Protein AF-0000000077594584 (afdb_homodimer)

Structure (mmCIF, N/CA/C/O backbone):
data_AF-0000000077594584-model_v1
#
loop_
_entity.id
_entity.type
_entity.pdbx_description
1 polymer 'Poxc laccase transcription factor'
#
loop_
_atom_site.group_PDB
_atom_site.id
_atom_site.type_symbol
_atom_site.label_atom_id
_atom_site.label_alt_id
_atom_site.label_comp_id
_atom_site.label_asym_id
_atom_site.label_entity_id
_atom_site.label_seq_id
_atom_site.pdbx_PDB_ins_code
_atom_site.Cartn_x
_atom_site.Cartn_y
_atom_site.Cartn_z
_atom_site.occupancy
_atom_site.B_iso_or_equiv
_atom_site.auth_seq_id
_atom_site.auth_comp_id
_atom_site.auth_asym_id
_atom_site.auth_atom_id
_atom_site.pdbx_PDB_model_num
ATOM 1 N N . MET A 1 1 ? -0.326 0.511 -22.422 1 37.81 1 MET A N 1
ATOM 2 C CA . MET A 1 1 ? -0.844 -0.382 -21.391 1 37.81 1 MET A CA 1
ATOM 3 C C . MET A 1 1 ? -1.506 0.411 -20.266 1 37.81 1 MET A C 1
ATOM 5 O O . MET A 1 1 ? -0.935 1.384 -19.766 1 37.81 1 MET A O 1
ATOM 9 N N . ALA A 1 2 ? -2.748 0.332 -20.125 1 48.28 2 ALA A N 1
ATOM 10 C CA . ALA A 1 2 ? -3.43 1.354 -19.344 1 48.28 2 ALA A CA 1
ATOM 11 C C . ALA A 1 2 ? -3.092 1.223 -17.859 1 48.28 2 ALA A C 1
ATOM 13 O O . ALA A 1 2 ? -3.227 0.144 -17.281 1 48.28 2 ALA A O 1
ATOM 14 N N . GLN A 1 3 ? -2.164 1.993 -17.359 1 64.56 3 GLN A N 1
ATOM 15 C CA . GLN A 1 3 ? -1.81 2.098 -15.945 1 64.56 3 GLN A CA 1
ATOM 16 C C . GLN A 1 3 ? -3.029 2.438 -15.094 1 64.56 3 GLN A C 1
ATOM 18 O O . GLN A 1 3 ? -3.775 3.367 -15.414 1 64.56 3 GLN A O 1
ATOM 23 N N . ILE A 1 4 ? -3.473 1.478 -14.242 1 78.88 4 ILE A N 1
ATOM 24 C CA . ILE A 1 4 ? -4.641 1.662 -13.391 1 78.88 4 ILE A CA 1
ATOM 25 C C . ILE A 1 4 ? -4.41 2.838 -12.445 1 78.88 4 ILE A C 1
ATOM 27 O O . ILE A 1 4 ? -5.363 3.477 -11.992 1 78.88 4 ILE A O 1
ATOM 31 N N . GLU A 1 5 ? -3.117 3.08 -12.273 1 84.31 5 GLU A N 1
ATOM 32 C CA . GLU A 1 5 ? -2.805 4.145 -11.328 1 84.31 5 GLU A CA 1
ATOM 33 C C . GLU A 1 5 ? -1.991 5.254 -11.992 1 84.31 5 GLU A C 1
ATOM 35 O O . GLU A 1 5 ? -1.078 4.977 -12.773 1 84.31 5 GLU A O 1
ATOM 40 N N . SER A 1 6 ? -2.461 6.453 -11.82 1 85.69 6 SER A N 1
ATOM 41 C CA . SER A 1 6 ? -1.688 7.633 -12.188 1 85.69 6 SER A CA 1
ATOM 42 C C . SER A 1 6 ? -1.492 8.562 -11 1 85.69 6 SER A C 1
ATOM 44 O O . SER A 1 6 ? -2.34 8.625 -10.102 1 85.69 6 SER A O 1
ATOM 46 N N . PHE A 1 7 ? -0.272 9.109 -10.992 1 87 7 PHE A N 1
ATOM 47 C CA . PHE A 1 7 ? -0.074 10.094 -9.938 1 87 7 PHE A CA 1
ATOM 48 C C . PHE A 1 7 ? 0.76 11.266 -10.438 1 87 7 PHE A C 1
ATOM 50 O O . PHE A 1 7 ? 1.593 11.102 -11.336 1 87 7 PHE A O 1
ATOM 57 N N . GLY A 1 8 ? 0.381 12.422 -10 1 90.56 8 GLY A N 1
ATOM 58 C CA . GLY A 1 8 ? 1.164 13.641 -10.109 1 90.56 8 GLY A CA 1
ATOM 59 C C . GLY A 1 8 ? 1.654 14.164 -8.773 1 90.56 8 GLY A C 1
ATOM 60 O O . GLY A 1 8 ? 1.629 13.438 -7.773 1 90.56 8 GLY A O 1
ATOM 61 N N . PRO A 1 9 ? 2.143 15.367 -8.758 1 92.31 9 PRO A N 1
ATOM 62 C CA . PRO A 1 9 ? 2.672 15.914 -7.504 1 92.31 9 PRO A CA 1
ATOM 63 C C . PRO A 1 9 ? 1.62 15.977 -6.398 1 92.31 9 PRO A C 1
ATOM 65 O O . PRO A 1 9 ? 1.936 15.75 -5.227 1 92.31 9 PRO A O 1
ATOM 68 N N . ARG A 1 10 ? 0.314 16.172 -6.844 1 94.75 10 ARG A N 1
ATOM 69 C CA . ARG A 1 10 ? -0.667 16.438 -5.797 1 94.75 10 ARG A CA 1
ATOM 70 C C . ARG A 1 10 ? -1.941 15.641 -6.023 1 94.75 10 ARG A C 1
ATOM 72 O O . ARG A 1 10 ? -2.971 15.906 -5.402 1 94.75 10 ARG A O 1
ATOM 79 N N . VAL A 1 11 ? -1.873 14.734 -6.977 1 95.94 11 VAL A N 1
ATOM 80 C CA . VAL A 1 11 ? -3.072 13.961 -7.277 1 95.94 11 VAL A CA 1
ATOM 81 C C . VAL A 1 11 ? -2.701 12.5 -7.5 1 95.94 11 VAL A C 1
ATOM 83 O O . VAL A 1 11 ? -1.682 12.195 -8.125 1 95.94 11 VAL A O 1
ATOM 86 N N . THR A 1 12 ? -3.463 11.617 -6.961 1 96.19 12 THR A N 1
ATOM 87 C CA . THR A 1 12 ? -3.393 10.188 -7.238 1 96.19 12 THR A CA 1
ATOM 88 C C . THR A 1 12 ? -4.758 9.656 -7.668 1 96.19 12 THR A C 1
ATOM 90 O O . THR A 1 12 ? -5.781 10.008 -7.078 1 96.19 12 THR A O 1
ATOM 93 N N . SER A 1 13 ? -4.75 8.875 -8.711 1 96.25 13 SER A N 1
ATOM 94 C CA . SER A 1 13 ? -5.996 8.312 -9.211 1 96.25 13 SER A CA 1
ATOM 95 C C . SER A 1 13 ? -5.84 6.828 -9.539 1 96.25 13 SER A C 1
ATOM 97 O O . SER A 1 13 ? -4.941 6.449 -10.297 1 96.25 13 SER A O 1
ATOM 99 N N . VAL A 1 14 ? -6.645 6.035 -8.898 1 95.5 14 VAL A N 1
ATOM 100 C CA . VAL A 1 14 ? -6.82 4.633 -9.266 1 95.5 14 VAL A CA 1
ATOM 101 C C . VAL A 1 14 ? -8.102 4.469 -10.078 1 95.5 14 VAL A C 1
ATOM 103 O O . VAL A 1 14 ? -9.203 4.676 -9.562 1 95.5 14 VAL A O 1
ATOM 106 N N . SER A 1 15 ? -7.941 4.203 -11.305 1 93.75 15 SER A N 1
ATOM 107 C CA . SER A 1 15 ? -9.086 4.082 -12.203 1 93.75 15 SER A CA 1
ATOM 108 C C . SER A 1 15 ? -8.992 2.82 -13.055 1 93.75 15 SER A C 1
ATOM 110 O O . SER A 1 15 ? -7.965 2.568 -13.688 1 93.75 15 SER A O 1
ATOM 112 N N . PHE A 1 16 ? -10.039 2.1 -13.086 1 95 16 PHE A N 1
ATOM 113 C CA . PHE A 1 16 ? -10.18 0.851 -13.82 1 95 16 PHE A CA 1
ATOM 114 C C . PHE A 1 16 ? -11.648 0.576 -14.141 1 95 16 PHE A C 1
ATOM 116 O O . PHE A 1 16 ? -12.539 1.032 -13.422 1 95 16 PHE A O 1
ATOM 123 N N . PRO A 1 17 ? -11.906 -0.037 -15.305 1 94.25 17 PRO A N 1
ATOM 124 C CA . PRO A 1 17 ? -13.305 -0.42 -15.547 1 94.25 17 PRO A CA 1
ATOM 125 C C . PRO A 1 17 ? -13.773 -1.536 -14.617 1 94.25 17 PRO A C 1
ATOM 127 O O . PRO A 1 17 ? -13.945 -2.678 -15.047 1 94.25 17 PRO A O 1
ATOM 130 N N . TRP A 1 18 ? -14.047 -1.169 -13.438 1 94.81 18 TRP A N 1
ATOM 131 C CA . TRP A 1 18 ? -14.445 -2.119 -12.406 1 94.81 18 TRP A CA 1
ATOM 132 C C . TRP A 1 18 ? -15.812 -2.725 -12.719 1 94.81 18 TRP A C 1
ATOM 134 O O . TRP A 1 18 ? -16.719 -2.021 -13.164 1 94.81 18 TRP A O 1
ATOM 144 N N . PRO A 1 19 ? -15.969 -4.02 -12.422 1 93.75 19 PRO A N 1
ATOM 145 C CA . PRO A 1 19 ? -17.344 -4.5 -12.352 1 93.75 19 PRO A CA 1
ATOM 146 C C . PRO A 1 19 ? -18.188 -3.725 -11.344 1 93.75 19 PRO A C 1
ATOM 148 O O . PRO A 1 19 ? -17.719 -3.393 -10.258 1 93.75 19 PRO A O 1
ATOM 151 N N . PRO A 1 20 ? -19.375 -3.453 -11.641 1 93.38 20 PRO A N 1
ATOM 152 C CA . PRO A 1 20 ? -20.188 -2.594 -10.781 1 93.38 20 PRO A CA 1
ATOM 153 C C . PRO A 1 20 ? -20.406 -3.193 -9.398 1 93.38 20 PRO A C 1
ATOM 155 O O . PRO A 1 20 ? -20.641 -2.461 -8.43 1 93.38 20 PRO A O 1
ATOM 158 N N . GLU A 1 21 ? -20.312 -4.492 -9.266 1 93.94 21 GLU A N 1
ATOM 159 C CA . GLU A 1 21 ? -20.625 -5.184 -8.023 1 93.94 21 GLU A CA 1
ATOM 160 C C . GLU A 1 21 ? -19.453 -5.102 -7.043 1 93.94 21 GLU A C 1
ATOM 162 O O . GLU A 1 21 ? -19.609 -5.406 -5.859 1 93.94 21 GLU A O 1
ATOM 167 N N . VAL A 1 22 ? -18.328 -4.695 -7.535 1 95.5 22 VAL A N 1
ATOM 168 C CA . VAL A 1 22 ? -17.141 -4.684 -6.699 1 95.5 22 VAL A CA 1
ATOM 169 C C . VAL A 1 22 ? -17.219 -3.541 -5.691 1 95.5 22 VAL A C 1
ATOM 171 O O . VAL A 1 22 ? -17.547 -2.408 -6.051 1 95.5 22 VAL A O 1
ATOM 174 N N . SER A 1 23 ? -17 -3.799 -4.41 1 96.19 23 SER A N 1
ATOM 175 C CA . SER A 1 23 ? -17.047 -2.807 -3.338 1 96.19 23 SER A CA 1
ATOM 176 C C . SER A 1 23 ? -15.758 -2.008 -3.262 1 96.19 23 SER A C 1
ATOM 178 O O . SER A 1 23 ? -14.773 -2.346 -3.92 1 96.19 23 SER A O 1
ATOM 180 N N . GLY A 1 24 ? -15.758 -0.942 -2.443 1 97 24 GLY A N 1
ATOM 181 C CA . GLY A 1 24 ? -14.562 -0.148 -2.227 1 97 24 GLY A CA 1
ATOM 182 C C . GLY A 1 24 ? -13.406 -0.955 -1.669 1 97 24 GLY A C 1
ATOM 183 O O . GLY A 1 24 ? -12.273 -0.84 -2.146 1 97 24 GLY A O 1
ATOM 184 N N . LEU A 1 25 ? -13.711 -1.743 -0.684 1 97.81 25 LEU A N 1
ATOM 185 C CA . LEU A 1 25 ? -12.68 -2.592 -0.093 1 97.81 25 LEU A CA 1
ATOM 186 C C . LEU A 1 25 ? -12.102 -3.551 -1.13 1 97.81 25 LEU A C 1
ATOM 188 O O . LEU A 1 25 ? -10.891 -3.754 -1.185 1 97.81 25 LEU A O 1
ATOM 192 N N . GLU A 1 26 ? -12.969 -4.109 -1.91 1 97.88 26 GLU A N 1
ATOM 193 C CA . GLU A 1 26 ? -12.508 -5.035 -2.945 1 97.88 26 GLU A CA 1
ATOM 194 C C . GLU A 1 26 ? -11.625 -4.324 -3.967 1 97.88 26 GLU A C 1
ATOM 196 O O . GLU A 1 26 ? -10.656 -4.898 -4.457 1 97.88 26 GLU A O 1
ATOM 201 N N . ARG A 1 27 ? -11.906 -3.115 -4.316 1 97.81 27 ARG A N 1
ATOM 202 C CA . ARG A 1 27 ? -11.047 -2.359 -5.227 1 97.81 27 ARG A CA 1
ATOM 203 C C . ARG A 1 27 ? -9.672 -2.131 -4.617 1 97.81 27 ARG A C 1
ATOM 205 O O . ARG A 1 27 ? -8.664 -2.131 -5.328 1 97.81 27 ARG A O 1
ATOM 212 N N . ILE A 1 28 ? -9.594 -1.874 -3.316 1 98.31 28 ILE A N 1
ATOM 213 C CA . ILE A 1 28 ? -8.312 -1.734 -2.635 1 98.31 28 ILE A CA 1
ATOM 214 C C . ILE A 1 28 ? -7.48 -3.004 -2.824 1 98.31 28 ILE A C 1
ATOM 216 O O . ILE A 1 28 ? -6.309 -2.938 -3.203 1 98.31 28 ILE A O 1
ATOM 220 N N . VAL A 1 29 ? -8.102 -4.133 -2.602 1 98.38 29 VAL A N 1
ATOM 221 C CA . VAL A 1 29 ? -7.426 -5.422 -2.688 1 98.38 29 VAL A CA 1
ATOM 222 C C . VAL A 1 29 ? -7.016 -5.695 -4.133 1 98.38 29 VAL A C 1
ATOM 224 O O . VAL A 1 29 ? -5.887 -6.117 -4.398 1 98.38 29 VAL A O 1
ATOM 227 N N . LEU A 1 30 ? -7.898 -5.387 -5.047 1 98 30 LEU A N 1
ATOM 228 C CA . LEU A 1 30 ? -7.66 -5.652 -6.461 1 98 30 LEU A CA 1
ATOM 229 C C . LEU A 1 30 ? -6.574 -4.73 -7.008 1 98 30 LEU A C 1
ATOM 231 O O . LEU A 1 30 ? -5.945 -5.039 -8.023 1 98 30 LEU A O 1
ATOM 235 N N . SER A 1 31 ? -6.309 -3.633 -6.336 1 97.25 31 SER A N 1
ATOM 236 C CA . SER A 1 31 ? -5.336 -2.664 -6.828 1 97.25 31 SER A CA 1
ATOM 237 C C . SER A 1 31 ? -4.023 -2.758 -6.059 1 97.25 31 SER A C 1
ATOM 239 O O . SER A 1 31 ? -3.129 -1.927 -6.238 1 97.25 31 SER A O 1
ATOM 241 N N . ALA A 1 32 ? -3.891 -3.73 -5.223 1 97.06 32 ALA A N 1
ATOM 242 C CA . ALA A 1 32 ? -2.648 -3.939 -4.48 1 97.06 32 ALA A CA 1
ATOM 243 C C . ALA A 1 32 ? -1.474 -4.16 -5.426 1 97.06 32 ALA A C 1
ATOM 245 O O . ALA A 1 32 ? -1.605 -4.859 -6.438 1 97.06 32 ALA A O 1
ATOM 246 N N . GLN A 1 33 ? -0.33 -3.619 -5.094 1 95.06 33 GLN A N 1
ATOM 247 C CA . GLN A 1 33 ? 0.81 -3.605 -6.004 1 95.06 33 GLN A CA 1
ATOM 248 C C . GLN A 1 33 ? 2.025 -4.281 -5.379 1 95.06 33 GLN A C 1
ATOM 250 O O . GLN A 1 33 ? 3.131 -3.738 -5.41 1 95.06 33 GLN A O 1
ATOM 255 N N . GLY A 1 34 ? 1.814 -5.398 -4.82 1 95.25 34 GLY A N 1
ATOM 256 C CA . GLY A 1 34 ? 2.875 -6.121 -4.137 1 95.25 34 GLY A CA 1
ATOM 257 C C . GLY A 1 34 ? 2.758 -6.066 -2.627 1 95.25 34 GLY A C 1
ATOM 258 O O . GLY A 1 34 ? 3.652 -6.523 -1.912 1 95.25 34 GLY A O 1
ATOM 259 N N . ASP A 1 35 ? 1.652 -5.48 -2.203 1 96 35 ASP A N 1
ATOM 260 C CA . ASP A 1 35 ? 1.473 -5.297 -0.768 1 96 35 ASP A CA 1
ATOM 261 C C . ASP A 1 35 ? 0.176 -5.945 -0.288 1 96 35 ASP A C 1
ATOM 263 O O . ASP A 1 35 ? -0.403 -5.52 0.714 1 96 35 ASP A O 1
ATOM 267 N N . LEU A 1 36 ? -0.285 -6.934 -0.99 1 98.19 36 LEU A N 1
ATOM 268 C CA . LEU A 1 36 ? -1.537 -7.598 -0.647 1 98.19 36 LEU A CA 1
ATOM 269 C C . LEU A 1 36 ? -1.465 -8.203 0.75 1 98.19 36 LEU A C 1
ATOM 271 O O . LEU A 1 36 ? -2.424 -8.117 1.521 1 98.19 36 LEU A O 1
ATOM 275 N N . GLN A 1 37 ? -0.363 -8.844 1.068 1 97.94 37 GLN A N 1
ATOM 276 C CA . GLN A 1 37 ? -0.241 -9.461 2.387 1 97.94 37 GLN A CA 1
ATOM 277 C C . GLN A 1 37 ? -0.418 -8.422 3.494 1 97.94 37 GLN A C 1
ATOM 279 O O . GLN A 1 37 ? -1.082 -8.688 4.496 1 97.94 37 GLN A O 1
ATOM 284 N N . ARG A 1 38 ? 0.184 -7.312 3.299 1 97 38 ARG A N 1
ATOM 285 C CA . ARG A 1 38 ? 0.051 -6.25 4.289 1 97 38 ARG A CA 1
ATOM 286 C C . ARG A 1 38 ? -1.402 -5.809 4.426 1 97 38 ARG A C 1
ATOM 288 O O . ARG A 1 38 ? -1.907 -5.652 5.539 1 97 38 ARG A O 1
ATOM 295 N N . ILE A 1 39 ? -2.057 -5.582 3.322 1 98.19 39 ILE A N 1
ATOM 296 C CA . ILE A 1 39 ? -3.445 -5.137 3.287 1 98.19 39 ILE A CA 1
ATOM 297 C C . ILE A 1 39 ? -4.336 -6.16 3.986 1 98.19 39 ILE A C 1
ATOM 299 O O . ILE A 1 39 ? -5.148 -5.805 4.844 1 98.19 39 ILE A O 1
ATOM 303 N N . LEU A 1 40 ? -4.137 -7.414 3.668 1 98.44 40 LEU A N 1
ATOM 304 C CA . LEU A 1 40 ? -4.961 -8.469 4.246 1 98.44 40 LEU A CA 1
ATOM 305 C C . LEU A 1 40 ? -4.664 -8.641 5.73 1 98.44 40 LEU A C 1
ATOM 307 O O . LEU A 1 40 ? -5.57 -8.898 6.527 1 98.44 40 LEU A O 1
ATOM 311 N N . SER A 1 41 ? -3.42 -8.57 6.07 1 98.19 41 SER A N 1
ATOM 312 C CA . SER A 1 41 ? -3.062 -8.664 7.48 1 98.19 41 SER A CA 1
ATOM 313 C C . SER A 1 41 ? -3.721 -7.559 8.297 1 98.19 41 SER A C 1
ATOM 315 O O . SER A 1 41 ? -4.227 -7.805 9.391 1 98.19 41 SER A O 1
ATOM 317 N N . ALA A 1 42 ? -3.689 -6.375 7.793 1 97.69 42 ALA A N 1
ATOM 318 C CA . ALA A 1 42 ? -4.363 -5.262 8.453 1 97.69 42 ALA A CA 1
ATOM 319 C C . ALA A 1 42 ? -5.867 -5.508 8.555 1 97.69 42 ALA A C 1
ATOM 321 O O . ALA A 1 42 ? -6.469 -5.316 9.609 1 97.69 42 ALA A O 1
ATOM 322 N N . PHE A 1 43 ? -6.461 -5.965 7.504 1 98.25 43 PHE A N 1
ATOM 323 C CA . PHE A 1 43 ? -7.902 -6.184 7.434 1 98.25 43 PHE A CA 1
ATOM 324 C C . PHE A 1 43 ? -8.344 -7.195 8.484 1 98.25 43 PHE A C 1
ATOM 326 O O . PHE A 1 43 ? -9.32 -6.965 9.203 1 98.25 43 PHE A O 1
ATOM 333 N N . PHE A 1 44 ? -7.555 -8.25 8.594 1 97.19 44 PHE A N 1
ATOM 334 C CA . PHE A 1 44 ? -7.957 -9.336 9.477 1 97.19 44 PHE A CA 1
ATOM 335 C C . PHE A 1 44 ? -7.352 -9.156 10.867 1 97.19 44 PHE A C 1
ATOM 337 O O . PHE A 1 44 ? -7.715 -9.867 11.805 1 97.19 44 PHE A O 1
ATOM 344 N N . ALA A 1 45 ? -6.363 -8.281 10.961 1 95.75 45 ALA A N 1
ATOM 345 C CA . ALA A 1 45 ? -5.602 -8.102 12.195 1 95.75 45 ALA A CA 1
ATOM 346 C C . ALA A 1 45 ? -4.918 -9.398 12.609 1 95.75 45 ALA A C 1
ATOM 348 O O . ALA A 1 45 ? -4.926 -9.766 13.781 1 95.75 45 ALA A O 1
ATOM 349 N N . ARG A 1 46 ? -4.363 -10.086 11.609 1 96.44 46 ARG A N 1
ATOM 350 C CA . ARG A 1 46 ? -3.65 -11.344 11.766 1 96.44 46 ARG A CA 1
ATOM 351 C C . ARG A 1 46 ? -2.537 -11.477 10.734 1 96.44 46 ARG A C 1
ATOM 353 O O . ARG A 1 46 ? -2.602 -10.867 9.664 1 96.44 46 ARG A O 1
ATOM 360 N N . PRO A 1 47 ? -1.595 -12.312 11.039 1 97.12 47 PRO A N 1
ATOM 361 C CA . PRO A 1 47 ? -0.541 -12.523 10.039 1 97.12 47 PRO A CA 1
ATOM 362 C C . PRO A 1 47 ? -1.041 -13.266 8.805 1 97.12 47 PRO A C 1
ATOM 364 O O . PRO A 1 47 ? -1.98 -14.062 8.891 1 97.12 47 PRO A O 1
ATOM 367 N N . ILE A 1 48 ? -0.459 -12.977 7.68 1 98.19 48 ILE A N 1
ATOM 368 C CA . ILE A 1 48 ? -0.663 -13.703 6.434 1 98.19 48 ILE A CA 1
ATOM 369 C C . ILE A 1 48 ? 0.6 -14.484 6.082 1 98.19 48 ILE A C 1
ATOM 371 O O . ILE A 1 48 ? 1.691 -13.914 6.008 1 98.19 48 ILE A O 1
ATOM 375 N N . SER A 1 49 ? 0.466 -15.727 5.879 1 97.81 49 SER A N 1
ATOM 376 C CA . SER A 1 49 ? 1.587 -16.562 5.461 1 97.81 49 SER A CA 1
ATOM 377 C C . SER A 1 49 ? 1.396 -17.062 4.035 1 97.81 49 SER A C 1
ATOM 379 O O . SER A 1 49 ? 0.269 -17.141 3.539 1 97.81 49 SER A O 1
ATOM 381 N N . VAL A 1 50 ? 2.484 -17.375 3.445 1 97.88 50 VAL A N 1
ATOM 382 C CA . VAL A 1 50 ? 2.482 -17.891 2.082 1 97.88 50 VAL A CA 1
ATOM 383 C C . VAL A 1 50 ? 2.979 -19.344 2.078 1 97.88 50 VAL A C 1
ATOM 385 O O . VAL A 1 50 ? 4.082 -19.625 2.545 1 97.88 50 VAL A O 1
ATOM 388 N N . GLU A 1 51 ? 2.154 -20.141 1.583 1 96.88 51 GLU A N 1
ATOM 389 C CA . GLU A 1 51 ? 2.512 -21.547 1.425 1 96.88 51 GLU A CA 1
ATOM 390 C C . GLU A 1 51 ? 2.572 -21.938 -0.048 1 96.88 51 GLU A C 1
ATOM 392 O O . GLU A 1 51 ? 1.599 -21.766 -0.783 1 96.88 51 GLU A O 1
ATOM 397 N N . THR A 1 52 ? 3.699 -22.531 -0.386 1 96.38 52 THR A N 1
ATOM 398 C CA . THR A 1 52 ? 3.863 -22.938 -1.778 1 96.38 52 THR A CA 1
ATOM 399 C C . THR A 1 52 ? 3.146 -24.266 -2.045 1 96.38 52 THR A C 1
ATOM 401 O O . THR A 1 52 ? 3.426 -25.266 -1.393 1 96.38 52 THR A O 1
ATOM 404 N N . ALA A 1 53 ? 2.238 -24.234 -2.932 1 96.06 53 ALA A N 1
ATOM 405 C CA . ALA A 1 53 ? 1.545 -25.453 -3.338 1 96.06 53 ALA A CA 1
ATOM 406 C C . ALA A 1 53 ? 2.357 -26.219 -4.371 1 96.06 53 ALA A C 1
ATOM 408 O O . ALA A 1 53 ? 2.516 -27.438 -4.258 1 96.06 53 ALA A O 1
ATOM 409 N N . PHE A 1 54 ? 2.924 -25.547 -5.355 1 94.88 54 PHE A N 1
ATOM 410 C CA . PHE A 1 54 ? 3.867 -26.141 -6.297 1 94.88 54 PHE A CA 1
ATOM 411 C C . PHE A 1 54 ? 4.754 -25.062 -6.918 1 94.88 54 PHE A C 1
ATOM 413 O O . PHE A 1 54 ? 4.398 -23.891 -6.918 1 94.88 54 PHE A O 1
ATOM 420 N N . ALA A 1 55 ? 5.852 -25.531 -7.383 1 95.75 55 ALA A N 1
ATOM 421 C CA . ALA A 1 55 ? 6.797 -24.672 -8.102 1 95.75 55 ALA A CA 1
ATOM 422 C C . ALA A 1 55 ? 7.625 -25.484 -9.094 1 95.75 55 ALA A C 1
ATOM 424 O O . ALA A 1 55 ? 8.109 -26.578 -8.766 1 95.75 55 ALA A O 1
ATOM 425 N N . GLN A 1 56 ? 7.676 -24.969 -10.297 1 96.19 56 GLN A N 1
ATOM 426 C CA . GLN A 1 56 ? 8.523 -25.531 -11.344 1 96.19 56 GLN A CA 1
ATOM 427 C C . GLN A 1 56 ? 9.492 -24.484 -11.891 1 96.19 56 GLN A C 1
ATOM 429 O O . GLN A 1 56 ? 9.07 -23.453 -12.406 1 96.19 56 GLN A O 1
ATOM 434 N N . THR A 1 57 ? 10.703 -24.828 -11.789 1 95.69 57 THR A N 1
ATOM 435 C CA . THR A 1 57 ? 11.75 -23.891 -12.188 1 95.69 57 THR A CA 1
ATOM 436 C C . THR A 1 57 ? 12.469 -24.391 -13.445 1 95.69 57 THR A C 1
ATOM 438 O O . THR A 1 57 ? 12.75 -25.578 -13.578 1 95.69 57 THR A O 1
ATOM 441 N N . TYR A 1 58 ? 12.773 -23.406 -14.305 1 94.38 58 TYR A N 1
ATOM 442 C CA . TYR A 1 58 ? 13.438 -23.719 -15.562 1 94.38 58 TYR A CA 1
ATOM 443 C C . TYR A 1 58 ? 14.594 -22.766 -15.828 1 94.38 58 TYR A C 1
ATOM 445 O O . TYR A 1 58 ? 14.594 -21.625 -15.344 1 94.38 58 TYR A O 1
ATOM 453 N N . THR A 1 59 ? 15.555 -23.25 -16.516 1 91.88 59 THR A N 1
ATOM 454 C CA . THR A 1 59 ? 16.641 -22.422 -17.016 1 91.88 59 THR A CA 1
ATOM 455 C C . THR A 1 59 ? 16.781 -22.547 -18.516 1 91.88 59 THR A C 1
ATOM 457 O O . THR A 1 59 ? 16.141 -23.422 -19.125 1 91.88 59 THR A O 1
ATOM 460 N N . GLN A 1 60 ? 17.406 -21.562 -19.031 1 89.81 60 GLN A N 1
ATOM 461 C CA . GLN A 1 60 ? 17.734 -21.562 -20.453 1 89.81 60 GLN A CA 1
ATOM 462 C C . GLN A 1 60 ? 19.141 -21.031 -20.688 1 89.81 60 GLN A C 1
ATOM 464 O O . GLN A 1 60 ? 19.578 -20.078 -20.016 1 89.81 60 GLN A O 1
ATOM 469 N N . MET A 1 61 ? 19.828 -21.719 -21.609 1 85.94 61 MET A N 1
ATOM 470 C CA . MET A 1 61 ? 21.188 -21.266 -21.906 1 85.94 61 MET A CA 1
ATOM 471 C C . MET A 1 61 ? 21.156 -19.953 -22.688 1 85.94 61 MET A C 1
ATOM 473 O O . MET A 1 61 ? 21.984 -19.078 -22.453 1 85.94 61 MET A O 1
ATOM 477 N N . THR A 1 62 ? 20.359 -19.922 -23.672 1 88.25 62 THR A N 1
ATOM 478 C CA . THR A 1 62 ? 20.078 -18.688 -24.422 1 88.25 62 THR A CA 1
ATOM 479 C C . THR A 1 62 ? 18.562 -18.484 -24.562 1 88.25 62 THR A C 1
ATOM 481 O O . THR A 1 62 ? 17.781 -19.406 -24.312 1 88.25 62 THR A O 1
ATOM 484 N N . LEU A 1 63 ? 18.188 -17.344 -24.922 1 88.44 63 LEU A N 1
ATOM 485 C CA . LEU A 1 63 ? 16.781 -17 -25.047 1 88.44 63 LEU A CA 1
ATOM 486 C C . LEU A 1 63 ? 16.078 -17.891 -26.062 1 88.44 63 LEU A C 1
ATOM 488 O O . LEU A 1 63 ? 14.875 -18.141 -25.969 1 88.44 63 LEU A O 1
ATOM 492 N N . ASP A 1 64 ? 16.812 -18.406 -27.016 1 89.69 64 ASP A N 1
ATOM 493 C CA . ASP A 1 64 ? 16.266 -19.203 -28.094 1 89.69 64 ASP A CA 1
ATOM 494 C C . ASP A 1 64 ? 16.266 -20.688 -27.75 1 89.69 64 ASP A C 1
ATOM 496 O O . ASP A 1 64 ? 15.609 -21.484 -28.438 1 89.69 64 ASP A O 1
ATOM 500 N N . ASP A 1 65 ? 16.906 -21.094 -26.75 1 90.44 65 ASP A N 1
ATOM 501 C CA . ASP A 1 65 ? 17 -22.484 -26.359 1 90.44 65 ASP A CA 1
ATOM 502 C C . ASP A 1 65 ? 15.75 -22.938 -25.609 1 90.44 65 ASP A C 1
ATOM 504 O O . ASP A 1 65 ? 15.047 -22.125 -25 1 90.44 65 ASP A O 1
ATOM 508 N N . PRO A 1 66 ? 15.5 -24.203 -25.734 1 91.88 66 PRO A N 1
ATOM 509 C CA . PRO A 1 66 ? 14.383 -24.719 -24.938 1 91.88 66 PRO A CA 1
ATOM 510 C C . PRO A 1 66 ? 14.625 -24.578 -23.438 1 91.88 66 PRO A C 1
ATOM 512 O O . PRO A 1 66 ? 15.766 -24.625 -22.984 1 91.88 66 PRO A O 1
ATOM 515 N N . ARG A 1 67 ? 13.617 -24.453 -22.719 1 92.06 67 ARG A N 1
ATOM 516 C CA . ARG A 1 67 ? 13.695 -24.406 -21.266 1 92.06 67 ARG A CA 1
ATOM 517 C C . ARG A 1 67 ? 13.977 -25.797 -20.688 1 92.06 67 ARG A C 1
ATOM 519 O O . ARG A 1 67 ? 13.406 -26.781 -21.141 1 92.06 67 ARG A O 1
ATOM 526 N N . VAL A 1 68 ? 14.891 -25.844 -19.719 1 91.88 68 VAL A N 1
ATOM 527 C CA . VAL A 1 68 ? 15.266 -27.094 -19.047 1 91.88 68 VAL A CA 1
ATOM 528 C C . VAL A 1 68 ? 14.93 -27 -17.562 1 91.88 68 VAL A C 1
ATOM 530 O O . VAL A 1 68 ? 15.211 -25.984 -16.922 1 91.88 68 VAL A O 1
ATOM 533 N N . PRO A 1 69 ? 14.336 -28.031 -17.047 1 92.75 69 PRO A N 1
ATOM 534 C CA . PRO A 1 69 ? 14.016 -28.016 -15.617 1 92.75 69 PRO A CA 1
ATOM 535 C C . PRO A 1 69 ? 15.25 -27.859 -14.734 1 92.75 69 PRO A C 1
ATOM 537 O O . PRO A 1 69 ? 16.297 -28.422 -15.039 1 92.75 69 PRO A O 1
ATOM 540 N N . LEU A 1 70 ? 15.039 -27.031 -13.711 1 90.06 70 LEU A N 1
ATOM 541 C CA . LEU A 1 70 ? 16.047 -26.828 -12.68 1 90.06 70 LEU A CA 1
ATOM 542 C C . LEU A 1 70 ? 15.461 -27.109 -11.297 1 90.06 70 LEU A C 1
ATOM 544 O O . LEU A 1 70 ? 15.117 -26.188 -10.562 1 90.06 70 LEU A O 1
ATOM 548 N N . PRO A 1 71 ? 15.367 -28.328 -10.867 1 81.25 71 PRO A N 1
ATOM 549 C CA . PRO A 1 71 ? 14.664 -28.656 -9.633 1 81.25 71 PRO A CA 1
ATOM 550 C C . PRO A 1 71 ? 15.367 -28.125 -8.391 1 81.25 71 PRO A C 1
ATOM 552 O O . PRO A 1 71 ? 14.703 -27.781 -7.402 1 81.25 71 PRO A O 1
ATOM 555 N N . GLU A 1 72 ? 16.688 -28.109 -8.32 1 79.06 72 GLU A N 1
ATOM 556 C CA . GLU A 1 72 ? 17.422 -27.594 -7.168 1 79.06 72 GLU A CA 1
ATOM 557 C C . GLU A 1 72 ? 18.422 -26.531 -7.582 1 79.06 72 GLU A C 1
ATOM 559 O O . GLU A 1 72 ? 19.516 -26.859 -8.047 1 79.06 72 GLU A O 1
ATOM 564 N N . PRO A 1 73 ? 17.938 -25.391 -7.438 1 75.38 73 PRO A N 1
ATOM 565 C CA . PRO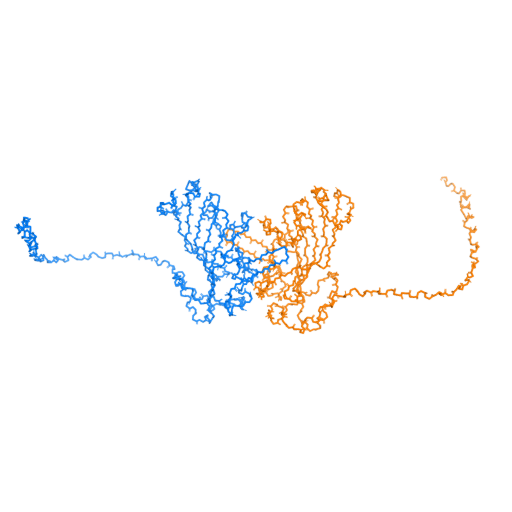 A 1 73 ? 18.891 -24.359 -7.879 1 75.38 73 PRO A CA 1
ATOM 566 C C . PRO A 1 73 ? 20.156 -24.328 -7.023 1 75.38 73 PRO A C 1
ATOM 568 O O . PRO A 1 73 ? 20.078 -24.172 -5.805 1 75.38 73 PRO A O 1
ATOM 571 N N . SER A 1 74 ? 21.219 -24.75 -7.652 1 74.12 74 SER A N 1
ATOM 572 C CA . SER A 1 74 ? 22.531 -24.672 -7.016 1 74.12 74 SER A CA 1
ATOM 573 C C . SER A 1 74 ? 23.141 -23.281 -7.195 1 74.12 74 SER A C 1
ATOM 575 O O . SER A 1 74 ? 22.719 -22.531 -8.07 1 74.12 74 SER A O 1
ATOM 577 N N . ASP A 1 75 ? 24.062 -23 -6.336 1 77.38 75 ASP A N 1
ATOM 578 C CA . ASP A 1 75 ? 24.766 -21.719 -6.438 1 77.38 75 ASP A CA 1
ATOM 579 C C . ASP A 1 75 ? 25.406 -21.562 -7.816 1 77.38 75 ASP A C 1
ATOM 581 O O . ASP A 1 75 ? 25.438 -20.453 -8.367 1 77.38 75 ASP A O 1
ATOM 585 N N . GLU A 1 76 ? 25.859 -22.641 -8.336 1 76.44 76 GLU A N 1
ATOM 586 C CA . GLU A 1 76 ? 26.484 -22.578 -9.656 1 76.44 76 GLU A CA 1
ATOM 587 C C . GLU A 1 76 ? 25.469 -22.203 -10.734 1 76.44 76 GLU A C 1
ATOM 589 O O . GLU A 1 76 ? 25.766 -21.375 -11.609 1 76.44 76 GLU A O 1
ATOM 594 N N . ALA A 1 77 ? 24.359 -22.859 -10.609 1 78.12 77 ALA A N 1
ATOM 595 C CA . ALA A 1 77 ? 23.312 -22.594 -11.594 1 78.12 77 ALA A CA 1
ATOM 596 C C . ALA A 1 77 ? 22.859 -21.125 -11.508 1 78.12 77 ALA A C 1
ATOM 598 O O . ALA A 1 77 ? 22.516 -20.531 -12.531 1 78.12 77 ALA A O 1
ATOM 599 N N . LEU A 1 78 ? 23.047 -20.562 -10.367 1 86.38 78 LEU A N 1
ATOM 600 C CA . LEU A 1 78 ? 22.531 -19.219 -10.156 1 86.38 78 LEU A CA 1
ATOM 601 C C . LEU A 1 78 ? 23.578 -18.172 -10.562 1 86.38 78 LEU A C 1
ATOM 603 O O . LEU A 1 78 ? 23.234 -17.016 -10.82 1 86.38 78 LEU A O 1
ATOM 607 N N . SER A 1 79 ? 24.828 -18.562 -10.594 1 85.19 79 SER A N 1
ATOM 608 C CA . SER A 1 79 ? 25.906 -17.625 -10.898 1 85.19 79 SER A CA 1
ATOM 609 C C . SER A 1 79 ? 25.906 -17.266 -12.383 1 85.19 79 SER A C 1
ATOM 611 O O . SER A 1 79 ? 26.438 -16.219 -12.766 1 85.19 79 SER A O 1
ATOM 613 N N . ASN A 1 80 ? 25.297 -18.062 -13.219 1 83.56 80 ASN A N 1
ATOM 614 C CA . ASN A 1 80 ? 25.344 -17.844 -14.664 1 83.56 80 ASN A CA 1
ATOM 615 C C . ASN A 1 80 ? 24.094 -17.156 -15.188 1 83.56 80 ASN A C 1
ATOM 617 O O . ASN A 1 80 ? 23.938 -16.969 -16.391 1 83.56 80 ASN A O 1
ATOM 621 N N . ILE A 1 81 ? 23.344 -16.703 -14.344 1 91.44 81 ILE A N 1
ATOM 622 C CA . ILE A 1 81 ? 22.094 -16.062 -14.734 1 91.44 81 ILE A CA 1
ATOM 623 C C . ILE A 1 81 ? 22.375 -14.695 -15.367 1 91.44 81 ILE A C 1
ATOM 625 O O . ILE A 1 81 ? 23.234 -13.945 -14.875 1 91.44 81 ILE A O 1
ATOM 629 N N . SER A 1 82 ? 21.75 -14.453 -16.469 1 91.56 82 SER A N 1
ATOM 630 C CA . SER A 1 82 ? 21.875 -13.195 -17.203 1 91.56 82 SER A CA 1
ATOM 631 C C . SER A 1 82 ? 20.625 -12.906 -18.031 1 91.56 82 SER A C 1
ATOM 633 O O . SER A 1 82 ? 19.734 -13.758 -18.141 1 91.56 82 SER A O 1
ATOM 635 N N . PRO A 1 83 ? 20.578 -11.727 -18.5 1 92.75 83 PRO A N 1
ATOM 636 C CA . PRO A 1 83 ? 19.438 -11.422 -19.359 1 92.75 83 PRO A CA 1
ATOM 637 C C . PRO A 1 83 ? 19.328 -12.352 -20.562 1 92.75 83 PRO A C 1
ATOM 639 O O . PRO A 1 83 ? 18.234 -12.617 -21.062 1 92.75 83 PRO A O 1
ATOM 642 N N . SER A 1 84 ? 20.469 -12.789 -21 1 92.94 84 SER A N 1
ATOM 643 C CA . SER A 1 84 ? 20.469 -13.688 -22.156 1 92.94 84 SER A CA 1
ATOM 644 C C . SER A 1 84 ? 20.266 -15.133 -21.734 1 92.94 84 SER A C 1
ATOM 646 O O . SER A 1 84 ? 20.016 -16 -22.562 1 92.94 84 SER A O 1
ATOM 648 N N . SER A 1 85 ? 20.375 -15.445 -20.438 1 93.06 85 SER A N 1
ATOM 649 C CA . SER A 1 85 ? 20.172 -16.781 -19.859 1 93.06 85 SER A CA 1
ATOM 650 C C . SER A 1 85 ? 19.375 -16.703 -18.562 1 93.06 85 SER A C 1
ATOM 652 O O . SER A 1 85 ? 19.922 -16.969 -17.484 1 93.06 85 SER A O 1
ATOM 654 N N . PRO A 1 86 ? 18.141 -16.438 -18.703 1 95.19 86 PRO A N 1
ATOM 655 C CA . PRO A 1 86 ? 17.328 -16.219 -17.5 1 95.19 86 PRO A CA 1
ATOM 656 C C . PRO A 1 86 ? 16.812 -17.516 -16.891 1 95.19 86 PRO A C 1
ATOM 658 O O . PRO A 1 86 ? 16.906 -18.578 -17.516 1 95.19 86 PRO A O 1
ATOM 661 N N . ILE A 1 87 ? 16.344 -17.422 -15.688 1 95.31 87 ILE A N 1
ATOM 662 C CA . ILE A 1 87 ? 15.586 -18.453 -15 1 95.31 87 ILE A CA 1
ATOM 663 C C . ILE A 1 87 ? 14.109 -18.078 -14.953 1 95.31 87 ILE A C 1
ATOM 665 O O . ILE A 1 87 ? 13.773 -16.906 -14.781 1 95.31 87 ILE A O 1
ATOM 669 N N . SER A 1 88 ? 13.297 -19.047 -15.164 1 95.44 88 SER A N 1
ATOM 670 C CA . SER A 1 88 ? 11.859 -18.844 -15.031 1 95.44 88 SER A CA 1
ATOM 671 C C . SER A 1 88 ? 11.242 -19.828 -14.055 1 95.44 88 SER A C 1
ATOM 673 O O . SER A 1 88 ? 11.727 -20.953 -13.906 1 95.44 88 SER A O 1
ATOM 675 N N . GLN A 1 89 ? 10.203 -19.406 -13.352 1 96.56 89 GLN A N 1
ATOM 676 C CA . GLN A 1 89 ? 9.461 -20.281 -12.453 1 96.56 89 GLN A CA 1
ATOM 677 C C . GLN A 1 89 ? 7.957 -20.078 -12.594 1 96.56 89 GLN A C 1
ATOM 679 O O . GLN A 1 89 ? 7.484 -18.953 -12.68 1 96.56 89 GLN A O 1
ATOM 684 N N . THR A 1 90 ? 7.27 -21.188 -12.742 1 97.19 90 THR A N 1
ATOM 685 C CA . THR A 1 90 ? 5.82 -21.219 -12.562 1 97.19 90 THR A CA 1
ATOM 686 C C . THR A 1 90 ? 5.453 -21.781 -11.195 1 97.19 90 THR A C 1
ATOM 688 O O . THR A 1 90 ? 5.953 -22.844 -10.805 1 97.19 90 THR A O 1
ATOM 691 N N . ARG A 1 91 ? 4.57 -21.078 -10.539 1 96.94 91 ARG A N 1
ATOM 692 C CA . ARG A 1 91 ? 4.27 -21.531 -9.188 1 96.94 91 ARG A CA 1
ATOM 693 C C . ARG A 1 91 ? 2.852 -21.156 -8.781 1 96.94 91 ARG A C 1
ATOM 695 O O . ARG A 1 91 ? 2.246 -20.266 -9.391 1 96.94 91 ARG A O 1
ATOM 702 N N . GLN A 1 92 ? 2.352 -21.875 -7.801 1 97.69 92 GLN A N 1
ATOM 703 C CA . GLN A 1 92 ? 1.116 -21.531 -7.102 1 97.69 92 GLN A CA 1
ATOM 704 C C . GLN A 1 92 ? 1.341 -21.469 -5.59 1 97.69 92 GLN A C 1
ATOM 706 O O . GLN A 1 92 ? 1.995 -22.344 -5.02 1 97.69 92 GLN A O 1
ATOM 711 N N . VAL A 1 93 ? 0.855 -20.438 -5.012 1 98.19 93 VAL A N 1
ATOM 712 C CA . VAL A 1 93 ? 0.977 -20.281 -3.564 1 98.19 93 VAL A CA 1
ATOM 713 C C . VAL A 1 93 ? -0.394 -20 -2.957 1 98.19 93 VAL A C 1
ATOM 715 O O . VAL A 1 93 ? -1.285 -19.484 -3.639 1 98.19 93 VAL A O 1
ATOM 718 N N . HIS A 1 94 ? -0.526 -20.344 -1.713 1 98.06 94 HIS A N 1
ATOM 719 C CA . HIS A 1 94 ? -1.686 -20 -0.896 1 98.06 94 HIS A CA 1
ATOM 720 C C . HIS A 1 94 ? -1.333 -18.953 0.149 1 98.06 94 HIS A C 1
ATOM 722 O O . HIS A 1 94 ? -0.369 -19.109 0.9 1 98.06 94 HIS A O 1
ATOM 728 N N . LEU A 1 95 ? -2.072 -17.875 0.099 1 98.44 95 LEU A N 1
ATOM 729 C CA . LEU A 1 95 ? -2.033 -16.969 1.241 1 98.44 95 LEU A CA 1
ATOM 730 C C . LEU A 1 95 ? -2.963 -17.453 2.35 1 98.44 95 LEU A C 1
ATOM 732 O O . LEU A 1 95 ? -4.168 -17.609 2.135 1 98.44 95 LEU A O 1
ATOM 736 N N . GLN A 1 96 ? -2.312 -17.578 3.496 1 97.81 96 GLN A N 1
ATOM 737 C CA . GLN A 1 96 ? -3.047 -18.172 4.609 1 97.81 96 GLN A CA 1
ATOM 738 C C . GLN A 1 96 ? -3.219 -17.172 5.75 1 97.81 96 GLN A C 1
ATOM 740 O O . GLN A 1 96 ? -2.301 -16.406 6.055 1 97.81 96 GLN A O 1
ATOM 745 N N . CYS A 1 97 ? -4.332 -17.188 6.297 1 97 97 CYS A N 1
ATOM 746 C CA . CYS A 1 97 ? -4.664 -16.438 7.512 1 97 97 CYS A CA 1
ATOM 747 C C . CYS A 1 97 ? -5.383 -17.328 8.516 1 97 97 CYS A C 1
ATOM 749 O O . CYS A 1 97 ? -6.449 -17.875 8.219 1 97 97 CYS A O 1
ATOM 751 N N . ALA A 1 98 ? -4.688 -17.422 9.688 1 91.88 98 ALA A N 1
ATOM 752 C CA . ALA A 1 98 ? -5.125 -18.484 10.586 1 91.88 98 ALA A CA 1
ATOM 753 C C . ALA A 1 98 ? -5.113 -19.844 9.891 1 91.88 98 ALA A C 1
ATOM 755 O O . ALA A 1 98 ? -4.102 -20.234 9.305 1 91.88 98 ALA A O 1
ATOM 756 N N . ASP A 1 99 ? -6.059 -20.5 9.641 1 88 99 ASP A N 1
ATOM 757 C CA . ASP A 1 99 ? -6.043 -21.812 9.031 1 88 99 ASP A CA 1
ATOM 758 C C . ASP A 1 99 ? -6.875 -21.828 7.746 1 88 99 ASP A C 1
ATOM 760 O O . ASP A 1 99 ? -7.336 -22.891 7.312 1 88 99 ASP A O 1
ATOM 764 N N . ARG A 1 100 ? -6.918 -20.609 7.199 1 94.5 100 ARG A N 1
ATOM 765 C CA . ARG A 1 100 ? -7.746 -20.547 6 1 94.5 100 ARG A CA 1
ATOM 766 C C . ARG A 1 100 ? -6.992 -19.891 4.848 1 94.5 100 ARG A C 1
ATOM 768 O O . ARG A 1 100 ? -6.258 -18.922 5.051 1 94.5 100 ARG A O 1
ATOM 775 N N . THR A 1 101 ? -7.254 -20.438 3.697 1 95.94 101 THR A N 1
ATOM 776 C CA . THR A 1 101 ? -6.715 -19.812 2.498 1 95.94 101 THR A CA 1
ATOM 777 C C . THR A 1 101 ? -7.551 -18.594 2.104 1 95.94 101 THR A C 1
ATOM 779 O O . THR A 1 101 ? -8.734 -18.734 1.791 1 95.94 101 THR A O 1
ATOM 782 N N . VAL A 1 102 ? -6.949 -17.5 2.057 1 97.62 102 VAL A N 1
ATOM 783 C CA . VAL A 1 102 ? -7.688 -16.281 1.752 1 97.62 102 VAL A CA 1
ATOM 784 C C . VAL A 1 102 ? -7.414 -15.859 0.31 1 97.62 102 VAL A C 1
ATOM 786 O O . VAL A 1 102 ? -8.133 -15.023 -0.246 1 97.62 102 VAL A O 1
ATOM 789 N N . CYS A 1 103 ? -6.391 -16.453 -0.277 1 98.19 103 CYS A N 1
ATOM 790 C CA . CYS A 1 103 ? -6.055 -16.172 -1.665 1 98.19 103 CYS A CA 1
ATOM 791 C C . CYS A 1 103 ? -5.168 -17.266 -2.252 1 98.19 103 CYS A C 1
ATOM 793 O O . CYS A 1 103 ? -4.273 -17.766 -1.576 1 98.19 103 CYS A O 1
ATOM 795 N N . THR A 1 104 ? -5.426 -17.609 -3.416 1 97.81 104 THR A N 1
ATOM 796 C CA . THR A 1 104 ? -4.539 -18.453 -4.207 1 97.81 104 THR A CA 1
ATOM 797 C C . THR A 1 104 ? -3.906 -17.672 -5.348 1 97.81 104 THR A C 1
ATOM 799 O O . THR A 1 104 ? -4.609 -17.031 -6.141 1 97.81 104 THR A O 1
ATOM 802 N N . ALA A 1 105 ? -2.635 -17.734 -5.414 1 98.31 105 ALA A N 1
ATOM 803 C CA . ALA A 1 105 ? -1.918 -16.984 -6.438 1 98.31 105 ALA A CA 1
ATOM 804 C C . ALA A 1 105 ? -1.118 -17.922 -7.348 1 98.31 105 ALA A C 1
ATOM 806 O O . ALA A 1 105 ? -0.307 -18.719 -6.867 1 98.31 105 ALA A O 1
ATOM 807 N N . THR A 1 106 ? -1.34 -17.828 -8.586 1 97.81 106 THR A N 1
ATOM 808 C CA . THR A 1 106 ? -0.555 -18.5 -9.609 1 97.81 106 THR A CA 1
ATOM 809 C C . THR A 1 106 ? 0.272 -17.5 -10.414 1 97.81 106 THR A C 1
ATOM 811 O O . THR A 1 106 ? -0.257 -16.5 -10.906 1 97.81 106 THR A O 1
ATOM 814 N N . SER A 1 107 ? 1.57 -17.844 -10.516 1 98.31 107 SER A N 1
ATOM 815 C CA . SER A 1 107 ? 2.422 -16.828 -11.133 1 98.31 107 SER A CA 1
ATOM 816 C C . SER A 1 107 ? 3.482 -17.469 -12.023 1 98.31 107 SER A C 1
ATOM 818 O O . SER A 1 107 ? 3.822 -18.641 -11.844 1 98.31 107 SER A O 1
ATOM 820 N N . THR A 1 108 ? 3.891 -16.75 -12.992 1 98.12 108 THR A N 1
ATOM 821 C CA . THR A 1 108 ? 5.121 -16.969 -13.742 1 98.12 108 THR A CA 1
ATOM 822 C C . THR A 1 108 ? 6.125 -15.852 -13.484 1 98.12 108 THR A C 1
ATOM 824 O O . THR A 1 108 ? 5.781 -14.672 -13.578 1 98.12 108 THR A O 1
ATOM 827 N N . VAL A 1 109 ? 7.344 -16.266 -13.18 1 98.19 109 VAL A N 1
ATOM 828 C CA . VAL A 1 109 ? 8.383 -15.312 -12.82 1 98.19 109 VAL A CA 1
ATOM 829 C C . VAL A 1 109 ? 9.602 -15.508 -13.727 1 98.19 109 VAL A C 1
ATOM 831 O O . VAL A 1 109 ? 10.039 -16.641 -13.953 1 98.19 109 VAL A O 1
ATOM 834 N N . ARG A 1 110 ? 10.094 -14.438 -14.242 1 97.38 110 ARG A N 1
ATOM 835 C CA . ARG A 1 110 ? 11.344 -14.43 -15.008 1 97.38 110 ARG A CA 1
ATOM 836 C C . ARG A 1 110 ? 12.422 -13.633 -14.281 1 97.38 110 ARG A C 1
ATOM 838 O O . ARG A 1 110 ? 12.203 -12.477 -13.906 1 97.38 110 ARG A O 1
ATOM 845 N N . ILE A 1 111 ? 13.578 -14.281 -14.133 1 97.31 111 ILE A N 1
ATOM 846 C CA . ILE A 1 111 ? 14.672 -13.695 -13.359 1 97.31 111 ILE A CA 1
ATOM 847 C C . ILE A 1 111 ? 15.945 -13.68 -14.195 1 97.31 111 ILE A C 1
ATOM 849 O O . ILE A 1 111 ? 16.344 -14.703 -14.758 1 97.31 111 ILE A O 1
ATOM 853 N N . SER A 1 112 ? 16.625 -12.523 -14.203 1 96.62 112 SER A N 1
ATOM 854 C CA . SER A 1 112 ? 17.844 -12.43 -15 1 96.62 112 SER A CA 1
ATOM 855 C C . SER A 1 112 ? 19 -11.883 -14.18 1 96.62 112 SER A C 1
ATOM 857 O O . SER A 1 112 ? 20.016 -11.43 -14.734 1 96.62 112 SER A O 1
ATOM 859 N N . SER A 1 113 ? 18.844 -11.828 -12.859 1 95.38 113 SER A N 1
ATOM 860 C CA . SER A 1 113 ? 19.891 -11.422 -11.914 1 95.38 113 SER A CA 1
ATOM 861 C C . SER A 1 113 ? 20.156 -12.523 -10.891 1 95.38 113 SER A C 1
ATOM 863 O O . SER A 1 113 ? 19.219 -13.086 -10.312 1 95.38 113 SER A O 1
ATOM 865 N N . SER A 1 114 ? 21.453 -12.789 -10.648 1 94 114 SER A N 1
ATOM 866 C CA . SER A 1 114 ? 21.828 -13.805 -9.672 1 94 114 SER A CA 1
ATOM 867 C C . SER A 1 114 ? 21.359 -13.438 -8.273 1 94 114 SER A C 1
ATOM 869 O O . SER A 1 114 ? 20.938 -14.305 -7.504 1 94 114 SER A O 1
ATOM 871 N N . ARG A 1 115 ? 21.438 -12.195 -7.984 1 94.19 115 ARG A N 1
ATOM 872 C CA . ARG A 1 115 ? 21 -11.734 -6.672 1 94.19 115 ARG A CA 1
ATOM 873 C C . ARG A 1 115 ? 19.516 -11.984 -6.469 1 94.19 115 ARG A C 1
ATOM 875 O O . ARG A 1 115 ? 19.094 -12.516 -5.438 1 94.19 115 ARG A O 1
ATOM 882 N N . HIS A 1 116 ? 18.781 -11.625 -7.484 1 96.56 116 HIS A N 1
ATOM 883 C CA . HIS A 1 116 ? 17.328 -11.812 -7.398 1 96.56 116 HIS A CA 1
ATOM 884 C C . HIS A 1 116 ? 16.969 -13.297 -7.332 1 96.56 116 HIS A C 1
ATOM 886 O O . HIS A 1 116 ? 16.094 -13.688 -6.574 1 96.56 116 HIS A O 1
ATOM 892 N N . ALA A 1 117 ? 17.688 -14.023 -8.117 1 95.69 117 ALA A N 1
ATOM 893 C CA . ALA A 1 117 ? 17.453 -15.469 -8.117 1 95.69 117 ALA A CA 1
ATOM 894 C C . ALA A 1 117 ? 17.734 -16.078 -6.75 1 95.69 117 ALA A C 1
ATOM 896 O O . ALA A 1 117 ? 16.984 -16.922 -6.266 1 95.69 117 ALA A O 1
ATOM 897 N N . HIS A 1 118 ? 18.797 -15.719 -6.152 1 94.69 118 HIS A N 1
ATOM 898 C CA . HIS A 1 118 ? 19.156 -16.234 -4.84 1 94.69 118 HIS A CA 1
ATOM 899 C C . HIS A 1 118 ? 18.078 -15.914 -3.805 1 94.69 118 HIS A C 1
ATOM 901 O O . HIS A 1 118 ? 17.656 -16.781 -3.045 1 94.69 118 HIS A O 1
ATOM 907 N N . LEU A 1 119 ? 17.625 -14.711 -3.779 1 95.25 119 LEU A N 1
ATOM 908 C CA . LEU A 1 119 ? 16.594 -14.289 -2.842 1 95.25 119 LEU A CA 1
ATOM 909 C C . LEU A 1 119 ? 15.297 -15.07 -3.062 1 95.25 119 LEU A C 1
ATOM 911 O O . LEU A 1 119 ? 14.68 -15.531 -2.104 1 95.25 119 LEU A O 1
ATOM 915 N N . PHE A 1 120 ? 14.984 -15.266 -4.309 1 96 120 PHE A N 1
ATOM 916 C CA . PHE A 1 120 ? 13.688 -15.828 -4.672 1 96 120 PHE A CA 1
ATOM 917 C C . PHE A 1 120 ? 13.711 -17.344 -4.562 1 96 120 PHE A C 1
ATOM 919 O O . PHE A 1 120 ? 12.797 -17.953 -4.004 1 96 120 PHE A O 1
ATOM 926 N N . LEU A 1 121 ? 14.727 -17.906 -4.996 1 94.69 121 LEU A N 1
ATOM 927 C CA . LEU A 1 121 ? 14.727 -19.359 -5.148 1 94.69 121 LEU A CA 1
ATOM 928 C C . LEU A 1 121 ? 15.391 -20.031 -3.949 1 94.69 121 LEU A C 1
ATOM 930 O O . LEU A 1 121 ? 15.062 -21.172 -3.615 1 94.69 121 LEU A O 1
ATOM 934 N N . VAL A 1 122 ? 16.297 -19.422 -3.338 1 92.62 122 VAL A N 1
ATOM 935 C CA . VAL A 1 122 ? 17.031 -20.031 -2.23 1 92.62 122 VAL A CA 1
ATOM 936 C C . VAL A 1 122 ? 16.484 -19.516 -0.903 1 92.62 122 VAL A C 1
ATOM 938 O O . VAL A 1 122 ? 16.047 -20.297 -0.064 1 92.62 122 VAL A O 1
ATOM 941 N N . GLU A 1 123 ? 16.422 -18.266 -0.745 1 92.94 123 GLU A N 1
ATOM 942 C CA . GLU A 1 123 ? 15.898 -17.703 0.499 1 92.94 123 GLU A CA 1
ATOM 943 C C . GLU A 1 123 ? 14.375 -17.734 0.522 1 92.94 123 GLU A C 1
ATOM 945 O O . GLU A 1 123 ? 13.758 -17.5 1.567 1 92.94 123 GLU A O 1
ATOM 950 N N . LYS A 1 124 ? 13.711 -17.938 -0.616 1 93.94 124 LYS A N 1
ATOM 951 C CA . LYS A 1 124 ? 12.297 -18.25 -0.778 1 93.94 124 LYS A CA 1
ATOM 952 C C . LYS A 1 124 ? 11.422 -17.047 -0.407 1 93.94 124 LYS A C 1
ATOM 954 O O . LYS A 1 124 ? 10.367 -17.219 0.21 1 93.94 124 LYS A O 1
ATOM 959 N N . TYR A 1 125 ? 11.891 -15.891 -0.784 1 96.81 125 TYR A N 1
ATOM 960 C CA . TYR A 1 125 ? 11.039 -14.719 -0.627 1 96.81 125 TYR A CA 1
ATOM 961 C C . TYR A 1 125 ? 9.836 -14.789 -1.552 1 96.81 125 TYR A C 1
ATOM 963 O O . TYR A 1 125 ? 9.969 -15.07 -2.746 1 96.81 125 TYR A O 1
ATOM 971 N N . ALA A 1 126 ? 8.664 -14.555 -0.944 1 97.81 126 ALA A N 1
ATOM 972 C CA . ALA A 1 126 ? 7.496 -14.375 -1.802 1 97.81 126 ALA A CA 1
ATOM 973 C C . ALA A 1 126 ? 7.66 -13.156 -2.707 1 97.81 126 ALA A C 1
ATOM 975 O O . ALA A 1 126 ? 8.477 -12.281 -2.43 1 97.81 126 ALA A O 1
ATOM 976 N N . ILE A 1 127 ? 6.914 -13.062 -3.701 1 97.75 127 ILE A N 1
ATOM 977 C CA . ILE A 1 127 ? 7.082 -12.047 -4.734 1 97.75 127 ILE A CA 1
ATOM 978 C C . ILE A 1 127 ? 6.949 -10.656 -4.121 1 97.75 127 ILE A C 1
ATOM 980 O O . ILE A 1 127 ? 7.797 -9.789 -4.34 1 97.75 127 ILE A O 1
ATOM 984 N N . GLY A 1 128 ? 5.883 -10.43 -3.391 1 96.5 128 GLY A N 1
ATOM 985 C CA . GLY A 1 128 ? 5.746 -9.133 -2.75 1 96.5 128 GLY A CA 1
ATOM 986 C C . GLY A 1 128 ? 6.91 -8.789 -1.834 1 96.5 128 GLY A C 1
ATOM 987 O O . GLY A 1 128 ? 7.344 -7.641 -1.772 1 96.5 128 GLY A O 1
ATOM 988 N N . GLN A 1 129 ? 7.41 -9.719 -1.169 1 96.44 129 GLN A N 1
ATOM 989 C CA . GLN A 1 129 ? 8.5 -9.531 -0.218 1 96.44 129 GLN A CA 1
ATOM 990 C C . GLN A 1 129 ? 9.82 -9.266 -0.937 1 96.44 129 GLN A C 1
ATOM 992 O O . GLN A 1 129 ? 10.734 -8.672 -0.363 1 96.44 129 GLN A O 1
ATOM 997 N N . MET A 1 130 ? 9.945 -9.703 -2.186 1 96.56 130 MET A N 1
ATOM 998 C CA . MET A 1 130 ? 11.125 -9.398 -2.992 1 96.56 130 MET A CA 1
ATOM 999 C C . MET A 1 130 ? 11.328 -7.891 -3.109 1 96.56 130 MET A C 1
ATOM 1001 O O . MET A 1 130 ? 12.438 -7.391 -2.881 1 96.56 130 MET A O 1
ATOM 1005 N N . PHE A 1 131 ? 10.305 -7.234 -3.34 1 94.62 131 PHE A N 1
ATOM 1006 C CA . PHE A 1 131 ? 10.398 -5.801 -3.586 1 94.62 131 PHE A CA 1
ATOM 1007 C C . PHE A 1 131 ? 10.734 -5.051 -2.301 1 94.62 131 PHE A C 1
ATOM 1009 O O . PHE A 1 131 ? 11.5 -4.086 -2.32 1 94.62 131 PHE A O 1
ATOM 1016 N N . ARG A 1 132 ? 10.188 -5.52 -1.254 1 92.81 132 ARG A N 1
ATOM 1017 C CA . ARG A 1 132 ? 10.5 -4.934 0.043 1 92.81 132 ARG A CA 1
ATOM 1018 C C . ARG A 1 132 ? 11.969 -5.164 0.407 1 92.81 132 ARG A C 1
ATOM 1020 O O . ARG A 1 132 ? 12.648 -4.25 0.869 1 92.81 132 ARG A O 1
ATOM 1027 N N . LYS A 1 133 ? 12.383 -6.352 0.198 1 94.62 133 LYS A N 1
ATOM 1028 C CA . LYS A 1 133 ? 13.758 -6.723 0.507 1 94.62 133 LYS A CA 1
ATOM 1029 C C . LYS A 1 133 ? 14.75 -5.918 -0.334 1 94.62 133 LYS A C 1
ATOM 1031 O O . LYS A 1 133 ? 15.82 -5.539 0.148 1 94.62 133 LYS A O 1
ATOM 1036 N N . LEU A 1 134 ? 14.352 -5.684 -1.51 1 93.94 134 LEU A N 1
ATOM 1037 C CA . LEU A 1 134 ? 15.219 -4.961 -2.436 1 93.94 134 LEU A CA 1
ATOM 1038 C C . LEU A 1 134 ? 15.055 -3.455 -2.271 1 93.94 134 LEU A C 1
ATOM 1040 O O . LEU A 1 134 ? 15.82 -2.678 -2.844 1 93.94 134 LEU A O 1
ATOM 1044 N N . GLY A 1 135 ? 13.984 -3.018 -1.559 1 90.19 135 GLY A N 1
ATOM 1045 C CA . GLY A 1 135 ? 13.75 -1.601 -1.326 1 90.19 135 GLY A CA 1
ATOM 1046 C C . GLY A 1 135 ? 13.281 -0.863 -2.564 1 90.19 135 GLY A C 1
ATOM 1047 O O . GLY A 1 135 ? 13.625 0.302 -2.77 1 90.19 135 GLY A O 1
ATOM 1048 N N . THR A 1 136 ? 12.578 -1.546 -3.43 1 91.31 136 THR A N 1
ATOM 1049 C CA . THR A 1 136 ? 12.164 -0.955 -4.695 1 91.31 136 THR A CA 1
ATOM 1050 C C . THR A 1 136 ? 10.656 -1.081 -4.883 1 91.31 136 THR A C 1
ATOM 1052 O O . THR A 1 136 ? 10.047 -2.037 -4.402 1 91.31 136 THR A O 1
ATOM 1055 N N . ILE A 1 137 ? 10.125 -0.117 -5.555 1 91.31 137 ILE A N 1
ATOM 1056 C CA . ILE A 1 137 ? 8.711 -0.138 -5.926 1 91.31 137 ILE A CA 1
ATOM 1057 C C . ILE A 1 137 ? 8.555 -0.73 -7.324 1 91.31 137 ILE A C 1
ATOM 1059 O O . ILE A 1 137 ? 9.125 -0.217 -8.289 1 91.31 137 ILE A O 1
ATOM 1063 N N . PRO A 1 138 ? 7.82 -1.74 -7.445 1 94.62 138 PRO A N 1
ATOM 1064 C CA . PRO A 1 138 ? 7.664 -2.33 -8.781 1 94.62 138 PRO A CA 1
ATOM 1065 C C . PRO A 1 138 ? 6.707 -1.539 -9.664 1 94.62 138 PRO A C 1
ATOM 1067 O O . PRO A 1 138 ? 5.82 -0.841 -9.156 1 94.62 138 PRO A O 1
ATOM 1070 N N . GLN A 1 139 ? 6.996 -1.657 -10.945 1 93.44 139 GLN A N 1
ATOM 1071 C CA . GLN A 1 139 ? 5.957 -1.263 -11.891 1 93.44 139 GLN A CA 1
ATOM 1072 C C . GLN A 1 139 ? 4.766 -2.217 -11.828 1 93.44 139 GLN A C 1
ATOM 1074 O O . GLN A 1 139 ? 4.945 -3.432 -11.711 1 93.44 139 GLN A O 1
ATOM 1079 N N . PHE A 1 140 ? 3.627 -1.666 -11.891 1 95.69 140 PHE A N 1
ATOM 1080 C CA . PHE A 1 140 ? 2.395 -2.43 -11.727 1 95.69 140 PHE A CA 1
ATOM 1081 C C . PHE A 1 140 ? 1.465 -2.205 -12.914 1 95.69 140 PHE A C 1
ATOM 1083 O O . PHE A 1 140 ? 1.261 -1.067 -13.344 1 95.69 140 PHE A O 1
ATOM 1090 N N . GLU A 1 141 ? 0.955 -3.314 -13.453 1 95.56 141 GLU A N 1
ATOM 1091 C CA . GLU A 1 141 ? -0.07 -3.275 -14.492 1 95.56 141 GLU A CA 1
ATOM 1092 C C . GLU A 1 141 ? -1.218 -4.227 -14.172 1 95.56 141 GLU A C 1
ATOM 1094 O O . GLU A 1 141 ? -1.03 -5.445 -14.141 1 95.56 141 GLU A O 1
ATOM 1099 N N . LEU A 1 142 ? -2.393 -3.689 -13.898 1 96.81 142 LEU A N 1
ATOM 1100 C CA . LEU A 1 142 ? -3.598 -4.5 -13.766 1 96.81 142 LEU A CA 1
ATOM 1101 C C . LEU A 1 142 ? -4.18 -4.84 -15.141 1 96.81 142 LEU A C 1
ATOM 1103 O O . LEU A 1 142 ? -4.555 -3.941 -15.898 1 96.81 142 LEU A O 1
ATOM 1107 N N . VAL A 1 143 ? -4.266 -6.051 -15.406 1 96.25 143 VAL A N 1
ATOM 1108 C CA . VAL A 1 143 ? -4.656 -6.484 -16.75 1 96.25 143 VAL A CA 1
ATOM 1109 C C . VAL A 1 143 ? -6.16 -6.742 -16.781 1 96.25 143 VAL A C 1
ATOM 1111 O O . VAL A 1 143 ? -6.844 -6.309 -17.719 1 96.25 143 VAL A O 1
ATOM 1114 N N . GLU A 1 144 ? -6.625 -7.48 -15.805 1 95.69 144 GLU A N 1
ATOM 1115 C CA . GLU A 1 144 ? -8.023 -7.91 -15.797 1 95.69 144 GLU A CA 1
ATOM 1116 C C . GLU A 1 144 ? -8.508 -8.203 -14.383 1 95.69 144 GLU A C 1
ATOM 1118 O O . GLU A 1 144 ? -7.711 -8.57 -13.516 1 95.69 144 GLU A O 1
ATOM 1123 N N . VAL A 1 145 ? -9.758 -7.969 -14.203 1 96.88 145 VAL A N 1
ATOM 1124 C CA . VAL A 1 145 ? -10.422 -8.359 -12.961 1 96.88 145 VAL A CA 1
ATOM 1125 C C . VAL A 1 145 ? -11.742 -9.07 -13.281 1 96.88 145 VAL A C 1
ATOM 1127 O O . VAL A 1 145 ? -12.289 -8.906 -14.375 1 96.88 145 VAL A O 1
ATOM 1130 N N . GLY A 1 146 ? -12.18 -9.867 -12.266 1 95.31 146 GLY A N 1
ATOM 1131 C CA . GLY A 1 146 ? -13.445 -10.531 -12.508 1 95.31 146 GLY A CA 1
ATOM 1132 C C . GLY A 1 146 ? -14.078 -11.102 -11.25 1 95.31 146 GLY A C 1
ATOM 1133 O O . GLY A 1 146 ? -13.422 -11.195 -10.211 1 95.31 146 GLY A O 1
ATOM 1134 N N . ILE A 1 147 ? -15.32 -11.336 -11.375 1 94.88 147 ILE A N 1
ATOM 1135 C CA . ILE A 1 147 ? -16.109 -12.039 -10.383 1 94.88 147 ILE A CA 1
ATOM 1136 C C . ILE A 1 147 ? -16.5 -13.422 -10.906 1 94.88 147 ILE A C 1
ATOM 1138 O O . ILE A 1 147 ? -16.844 -13.57 -12.086 1 94.88 147 ILE A O 1
ATOM 1142 N N . GLY A 1 148 ? -16.453 -14.328 -10.039 1 91.38 148 GLY A N 1
ATOM 1143 C CA . GLY A 1 148 ? -16.656 -15.703 -10.477 1 91.38 148 GLY A CA 1
ATOM 1144 C C . GLY A 1 148 ? -15.375 -16.438 -10.797 1 91.38 148 GLY A C 1
ATOM 1145 O O . GLY A 1 148 ? -14.281 -15.953 -10.469 1 91.38 148 GLY A O 1
ATOM 1146 N N . SER A 1 149 ? -15.477 -17.656 -11.242 1 84.25 149 SER A N 1
ATOM 1147 C CA . SER A 1 149 ? -14.297 -18.469 -11.539 1 84.25 149 SER A CA 1
ATOM 1148 C C . SER A 1 149 ? -13.555 -17.938 -12.758 1 84.25 149 SER A C 1
ATOM 1150 O O . SER A 1 149 ? -14.172 -17.656 -13.789 1 84.25 149 SER A O 1
ATOM 1152 N N . PRO A 1 150 ? -12.328 -17.703 -12.492 1 77.31 150 PRO A N 1
ATOM 1153 C CA . PRO A 1 150 ? -11.586 -17.328 -13.688 1 77.31 150 PRO A CA 1
ATOM 1154 C C . PRO A 1 150 ? -11.469 -18.469 -14.695 1 77.31 150 PRO A C 1
ATOM 1156 O O . PRO A 1 150 ? -11.539 -19.641 -14.32 1 77.31 150 PRO A O 1
ATOM 1159 N N . ASP A 1 151 ? -11.773 -18.25 -15.906 1 64.38 151 ASP A N 1
ATOM 1160 C CA . ASP A 1 151 ? -11.633 -19.281 -16.938 1 64.38 151 ASP A CA 1
ATOM 1161 C C . ASP A 1 151 ? -10.234 -19.891 -16.922 1 64.38 151 ASP A C 1
ATOM 1163 O O . ASP A 1 151 ? -9.664 -20.188 -17.969 1 64.38 151 ASP A O 1
ATOM 1167 N N . ILE A 1 152 ? -9.594 -19.703 -15.984 1 55.44 152 ILE A N 1
ATOM 1168 C CA . ILE A 1 152 ? -8.281 -20.328 -15.992 1 55.44 152 ILE A CA 1
ATOM 1169 C C . ILE A 1 152 ? -8.383 -21.734 -15.383 1 55.44 152 ILE A C 1
ATOM 1171 O O . ILE A 1 152 ? -9.148 -21.953 -14.453 1 55.44 152 ILE A O 1
ATOM 1175 N N . SER A 1 153 ? -8.203 -22.75 -16.188 1 45.94 153 SER A N 1
ATOM 1176 C CA . SER A 1 153 ? -8.062 -24.125 -15.703 1 45.94 153 SER A CA 1
ATOM 1177 C C . SER A 1 153 ? -7.359 -24.156 -14.352 1 45.94 153 SER A C 1
ATOM 1179 O O . SER A 1 153 ? -6.137 -24.297 -14.281 1 45.94 153 SER A O 1
ATOM 1181 N N . LEU A 1 154 ? -7.746 -23.297 -13.555 1 48.41 154 LEU A N 1
ATOM 1182 C CA . LEU A 1 154 ? -7.133 -23.453 -12.234 1 48.41 154 LEU A CA 1
ATOM 1183 C C . LEU A 1 154 ? -7.379 -24.859 -11.68 1 48.41 154 LEU A C 1
ATOM 1185 O O . LEU A 1 154 ? -8.398 -25.469 -11.984 1 48.41 154 LEU A O 1
ATOM 1189 N N . PRO A 1 155 ? -6.395 -25.516 -11.367 1 39.25 155 PRO A N 1
ATOM 1190 C CA . PRO A 1 155 ? -6.777 -26.766 -10.719 1 39.25 155 PRO A CA 1
ATOM 1191 C C . PRO A 1 155 ? -7.98 -26.609 -9.789 1 39.25 155 PRO A C 1
ATOM 1193 O O . PRO A 1 155 ? -8.125 -25.562 -9.133 1 39.25 155 PRO A O 1
ATOM 1196 N N . GLU A 1 156 ? -9.102 -27.094 -10.305 1 38.47 156 GLU A N 1
ATOM 1197 C CA . GLU A 1 156 ? -10.391 -27.078 -9.617 1 38.47 156 GLU A CA 1
ATOM 1198 C C . GLU A 1 156 ? -10.211 -27.188 -8.109 1 38.47 156 GLU A C 1
ATOM 1200 O O . GLU A 1 156 ? -9.875 -28.25 -7.594 1 38.47 156 GLU A O 1
ATOM 1205 N N . GLY A 1 157 ? -9.406 -26.453 -7.527 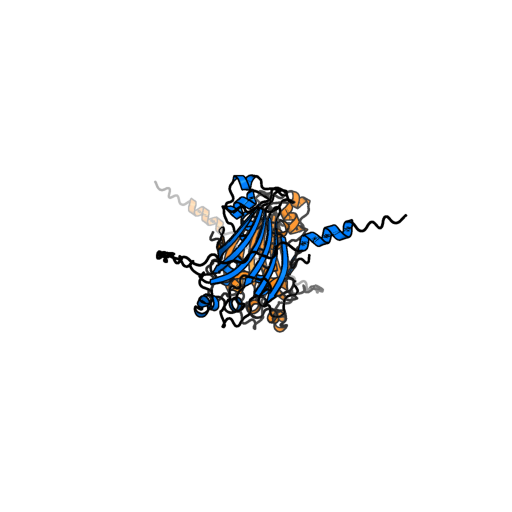1 37.22 157 GLY A N 1
ATOM 1206 C CA . GLY A 1 157 ? -9.789 -26.688 -6.141 1 37.22 157 GLY A CA 1
ATOM 1207 C C . GLY A 1 157 ? -11.242 -26.359 -5.859 1 37.22 157 GLY A C 1
ATOM 1208 O O . GLY A 1 157 ? -11.703 -25.25 -6.129 1 37.22 157 GLY A O 1
ATOM 1209 N N . LYS A 1 158 ? -12.117 -27.406 -6.23 1 35.06 158 LYS A N 1
ATOM 1210 C CA . LYS A 1 158 ? -13.539 -27.344 -5.902 1 35.06 158 LYS A CA 1
ATOM 1211 C C . LYS A 1 158 ? -13.766 -26.609 -4.582 1 35.06 158 LYS A C 1
ATOM 1213 O O . LYS A 1 158 ? -13.344 -27.078 -3.523 1 35.06 158 LYS A O 1
ATOM 1218 N N . SER A 1 159 ? -13.648 -25.422 -4.543 1 39.22 159 SER A N 1
ATOM 1219 C CA . SER A 1 159 ? -14.305 -24.922 -3.338 1 39.22 159 SER A CA 1
ATOM 1220 C C . SER A 1 159 ? -15.727 -25.453 -3.223 1 39.22 159 SER A C 1
ATOM 1222 O O . SER A 1 159 ? -16.562 -25.219 -4.102 1 39.22 159 SER A O 1
ATOM 1224 N N . THR A 1 160 ? -15.867 -26.688 -2.924 1 36.56 160 THR A N 1
ATOM 1225 C CA . THR A 1 160 ? -17.141 -27.344 -2.645 1 36.56 160 THR A CA 1
ATOM 1226 C C . THR A 1 160 ? -17.984 -26.516 -1.698 1 36.56 160 THR A C 1
ATOM 1228 O O . THR A 1 160 ? -18.969 -27 -1.144 1 36.56 160 THR A O 1
ATOM 1231 N N . ASP A 1 161 ? -17.438 -25.484 -1.239 1 37.03 161 ASP A N 1
ATOM 1232 C CA . ASP A 1 161 ? -18.375 -24.938 -0.263 1 37.03 161 ASP A CA 1
ATOM 1233 C C . ASP A 1 161 ? -19.672 -24.5 -0.938 1 37.03 161 ASP A C 1
ATOM 1235 O O . ASP A 1 161 ? -19.688 -23.5 -1.663 1 37.03 161 ASP A O 1
ATOM 1239 N N . ALA A 1 162 ? -20.484 -25.328 -1.15 1 38.78 162 ALA A N 1
ATOM 1240 C CA . ALA A 1 162 ? -21.875 -25.141 -1.571 1 38.78 162 ALA A CA 1
ATOM 1241 C C . ALA A 1 162 ? -22.469 -23.875 -0.958 1 38.78 162 ALA A C 1
ATOM 1243 O O . ALA A 1 162 ? -23.422 -23.297 -1.498 1 38.78 162 ALA A O 1
ATOM 1244 N N . HIS A 1 163 ? -21.922 -23.5 0.227 1 40.53 163 HIS A N 1
ATOM 1245 C CA . HIS A 1 163 ? -22.625 -22.438 0.937 1 40.53 163 HIS A CA 1
ATOM 1246 C C . HIS A 1 163 ? -21.984 -21.078 0.689 1 40.53 163 HIS A C 1
ATOM 1248 O O . HIS A 1 163 ? -22.422 -20.078 1.253 1 40.53 163 HIS A O 1
ATOM 1254 N N . ALA A 1 164 ? -20.75 -21.094 0.231 1 50.78 164 ALA A N 1
ATOM 1255 C CA . ALA A 1 164 ? -20.266 -19.766 -0.158 1 50.78 164 ALA A CA 1
ATOM 1256 C C . ALA A 1 164 ? -21.141 -19.172 -1.26 1 50.78 164 ALA A C 1
ATOM 1258 O O . ALA A 1 164 ? -21.125 -19.641 -2.398 1 50.78 164 ALA A O 1
ATOM 1259 N N . THR A 1 165 ? -22.094 -18.531 -0.747 1 56.94 165 THR A N 1
ATOM 1260 C CA . THR A 1 165 ? -23.094 -17.922 -1.604 1 56.94 165 THR A CA 1
ATOM 1261 C C . THR A 1 165 ? -22.469 -16.875 -2.525 1 56.94 165 THR A C 1
ATOM 1263 O O . THR A 1 165 ? -22.938 -16.672 -3.646 1 56.94 165 THR A O 1
ATOM 1266 N N . ALA A 1 166 ? -21.125 -16.375 -1.844 1 69.94 166 ALA A N 1
ATOM 1267 C CA . ALA A 1 166 ? -20.656 -15.297 -2.715 1 69.94 166 ALA A CA 1
ATOM 1268 C C . ALA A 1 166 ? -19.594 -15.805 -3.689 1 69.94 166 ALA A C 1
ATOM 1270 O O . ALA A 1 166 ? -18.812 -16.688 -3.354 1 69.94 166 ALA A O 1
ATOM 1271 N N . GLN A 1 167 ? -19.594 -15.391 -4.785 1 87.25 167 GLN A N 1
ATOM 1272 C CA . GLN A 1 167 ? -18.719 -15.711 -5.914 1 87.25 167 GLN A CA 1
ATOM 1273 C C . GLN A 1 167 ? -17.281 -15.297 -5.641 1 87.25 167 GLN A C 1
ATOM 1275 O O . GLN A 1 167 ? -17.031 -14.359 -4.871 1 87.25 167 GLN A O 1
ATOM 1280 N N . PRO A 1 168 ? -16.328 -16.094 -6.137 1 94.69 168 PRO A N 1
ATOM 1281 C CA . PRO A 1 168 ? -14.93 -15.68 -6.035 1 94.69 168 PRO A CA 1
ATOM 1282 C C . PRO A 1 168 ? -14.664 -14.352 -6.746 1 94.69 168 PRO A C 1
ATOM 1284 O O . PRO A 1 168 ? -15.445 -13.93 -7.598 1 94.69 168 PRO A O 1
ATOM 1287 N N . LEU A 1 169 ? -13.633 -13.711 -6.309 1 97 169 LEU A N 1
ATOM 1288 C CA . LEU A 1 169 ? -13.07 -12.508 -6.906 1 97 169 LEU A CA 1
ATOM 1289 C C . LEU A 1 169 ? -11.641 -12.758 -7.391 1 97 169 LEU A C 1
ATOM 1291 O O . LEU A 1 169 ? -10.875 -13.469 -6.73 1 97 169 LEU A O 1
ATOM 1295 N N . TRP A 1 170 ? -11.336 -12.258 -8.578 1 97.25 170 TRP A N 1
ATOM 1296 C CA . TRP A 1 170 ? -9.977 -12.523 -9.031 1 97.25 170 TRP A CA 1
ATOM 1297 C C . TRP A 1 170 ? -9.414 -11.336 -9.805 1 97.25 170 TRP A C 1
ATOM 1299 O O . TRP A 1 170 ? -10.164 -10.461 -10.234 1 97.25 170 TRP A O 1
ATOM 1309 N N . ARG A 1 171 ? -8.07 -11.312 -9.859 1 97.38 171 ARG A N 1
ATOM 1310 C CA . ARG A 1 171 ? -7.348 -10.344 -10.68 1 97.38 171 ARG A CA 1
ATOM 1311 C C . ARG A 1 171 ? -6.16 -10.992 -11.375 1 97.38 171 ARG A C 1
ATOM 1313 O O . ARG A 1 171 ? -5.613 -11.984 -10.891 1 97.38 171 ARG A O 1
ATOM 1320 N N . ARG A 1 172 ? -5.836 -10.461 -12.555 1 97.31 172 ARG A N 1
ATOM 1321 C CA . ARG A 1 172 ? -4.605 -10.727 -13.297 1 97.31 172 ARG A CA 1
ATOM 1322 C C . ARG A 1 172 ? -3.775 -9.453 -13.445 1 97.31 172 ARG A C 1
ATOM 1324 O O . ARG A 1 172 ? -4.301 -8.398 -13.812 1 97.31 172 ARG A O 1
ATOM 1331 N N . TYR A 1 173 ? -2.498 -9.602 -13.086 1 97.12 173 TYR A N 1
ATOM 1332 C CA . TYR A 1 173 ? -1.663 -8.406 -13.133 1 97.12 173 TYR A CA 1
ATOM 1333 C C . TYR A 1 173 ? -0.199 -8.773 -13.344 1 97.12 173 TYR A C 1
ATOM 1335 O O . TYR A 1 173 ? 0.163 -9.953 -13.32 1 97.12 173 TYR A O 1
ATOM 1343 N N . ARG A 1 174 ? 0.555 -7.738 -13.586 1 97.88 174 ARG A N 1
ATOM 1344 C CA . ARG A 1 174 ? 1.996 -7.867 -13.773 1 97.88 174 ARG A CA 1
ATOM 1345 C C . ARG A 1 174 ? 2.758 -6.926 -12.844 1 97.88 174 ARG A C 1
ATOM 1347 O O . ARG A 1 174 ? 2.307 -5.809 -12.578 1 97.88 174 ARG A O 1
ATOM 1354 N N . LEU A 1 175 ? 3.873 -7.434 -12.352 1 97.25 175 LEU A N 1
ATOM 1355 C CA . LEU A 1 175 ? 4.852 -6.656 -11.594 1 97.25 175 LEU A CA 1
ATOM 1356 C C . LEU A 1 175 ? 6.238 -6.781 -12.219 1 97.25 175 LEU A C 1
ATOM 1358 O O . LEU A 1 175 ? 6.625 -7.859 -12.672 1 97.25 175 LEU A O 1
ATOM 1362 N N . SER A 1 176 ? 6.953 -5.605 -12.141 1 96.5 176 SER A N 1
ATOM 1363 C CA . SER A 1 176 ? 8.305 -5.738 -12.68 1 96.5 176 SER A CA 1
ATOM 1364 C C . SER A 1 176 ? 9.242 -4.703 -12.07 1 96.5 176 SER A C 1
ATOM 1366 O O . SER A 1 176 ? 8.828 -3.582 -11.766 1 96.5 176 SER A O 1
ATOM 1368 N N . ILE A 1 177 ? 10.383 -5.086 -11.852 1 95.69 177 ILE A N 1
ATOM 1369 C CA . ILE A 1 177 ? 11.586 -4.281 -11.68 1 95.69 177 ILE A CA 1
ATOM 1370 C C . ILE A 1 177 ? 12.688 -4.781 -12.617 1 95.69 177 ILE A C 1
ATOM 1372 O O . ILE A 1 177 ? 12.547 -5.844 -13.227 1 95.69 177 ILE A O 1
ATOM 1376 N N . PRO A 1 178 ? 13.758 -4.008 -12.766 1 95.75 178 PRO A N 1
ATOM 1377 C CA . PRO A 1 178 ? 14.828 -4.551 -13.609 1 95.75 178 PRO A CA 1
ATOM 1378 C C . PRO A 1 178 ? 15.266 -5.945 -13.172 1 95.75 178 PRO A C 1
ATOM 1380 O O . PRO A 1 178 ? 15.484 -6.191 -11.984 1 95.75 178 PRO A O 1
ATOM 1383 N N . ASP A 1 179 ? 15.25 -6.922 -14.094 1 97.12 179 ASP A N 1
ATOM 1384 C CA . ASP A 1 179 ? 15.797 -8.266 -13.953 1 97.12 179 ASP A CA 1
ATOM 1385 C C . ASP A 1 179 ? 14.836 -9.172 -13.18 1 97.12 179 ASP A C 1
ATOM 1387 O O . ASP A 1 179 ? 15.219 -10.266 -12.75 1 97.12 179 ASP A O 1
ATOM 1391 N N . PHE A 1 180 ? 13.617 -8.734 -12.922 1 97.94 180 PHE A N 1
ATOM 1392 C CA . PHE A 1 180 ? 12.617 -9.516 -12.203 1 97.94 180 PHE A CA 1
ATOM 1393 C C . PHE A 1 180 ? 11.211 -9.164 -12.672 1 97.94 180 PHE A C 1
ATOM 1395 O O . PHE A 1 180 ? 10.711 -8.078 -12.383 1 97.94 180 PHE A O 1
ATOM 1402 N N . GLU A 1 181 ? 10.578 -10.07 -13.375 1 97.75 181 GLU A N 1
ATOM 1403 C CA . GLU A 1 181 ? 9.266 -9.828 -13.961 1 97.75 181 GLU A CA 1
ATOM 1404 C C . GLU A 1 181 ? 8.297 -10.953 -13.617 1 97.75 181 GLU A C 1
ATOM 1406 O O . GLU A 1 181 ? 8.672 -12.133 -13.617 1 97.75 181 GLU A O 1
ATOM 1411 N N . CYS A 1 182 ? 7.066 -10.547 -13.312 1 97.75 182 CYS A N 1
ATOM 1412 C CA . CYS A 1 182 ? 6.094 -11.57 -12.953 1 97.75 182 CYS A CA 1
ATOM 1413 C C . CYS A 1 182 ? 4.723 -11.258 -13.539 1 97.75 182 CYS A C 1
ATOM 1415 O O . CYS A 1 182 ? 4.352 -10.086 -13.656 1 97.75 182 CYS A O 1
ATOM 1417 N N . GLU A 1 183 ? 4.023 -12.312 -13.906 1 98.12 183 GLU A N 1
ATOM 1418 C CA . GLU A 1 183 ? 2.588 -12.32 -14.18 1 98.12 183 GLU A CA 1
ATOM 1419 C C . GLU A 1 183 ? 1.84 -13.156 -13.148 1 98.12 183 GLU A C 1
ATOM 1421 O O . GLU A 1 183 ? 2.217 -14.297 -12.875 1 98.12 183 GLU A O 1
ATOM 1426 N N . ILE A 1 184 ? 0.797 -12.602 -12.602 1 98.06 184 ILE A N 1
ATOM 1427 C CA . ILE A 1 184 ? 0.176 -13.227 -11.445 1 98.06 184 ILE A CA 1
ATOM 1428 C C . ILE A 1 184 ? -1.342 -13.242 -11.609 1 98.06 184 ILE A C 1
ATOM 1430 O O . ILE A 1 184 ? -1.931 -12.25 -12.047 1 98.06 184 ILE A O 1
ATOM 1434 N N . VAL A 1 185 ? -1.963 -14.336 -11.344 1 98.06 185 VAL A N 1
ATOM 1435 C CA . VAL A 1 185 ? -3.404 -14.445 -11.148 1 98.06 185 VAL A CA 1
ATOM 1436 C C . VAL A 1 185 ? -3.707 -14.75 -9.68 1 98.06 185 VAL A C 1
ATOM 1438 O O . VAL A 1 185 ? -3.213 -15.742 -9.133 1 98.06 185 VAL A O 1
ATOM 1441 N N . GLU A 1 186 ? -4.469 -13.898 -9.07 1 98.19 186 GLU A N 1
ATOM 1442 C CA . GLU A 1 186 ? -4.895 -14.094 -7.691 1 98.19 186 GLU A CA 1
ATOM 1443 C C . GLU A 1 186 ? -6.398 -14.32 -7.602 1 98.19 186 GLU A C 1
ATOM 1445 O O . GLU A 1 186 ? -7.18 -13.578 -8.195 1 98.19 186 GLU A O 1
ATOM 1450 N N . VAL A 1 187 ? -6.73 -15.336 -6.859 1 97.81 187 VAL A N 1
ATOM 1451 C CA . VAL A 1 187 ? -8.133 -15.695 -6.676 1 97.81 187 VAL A CA 1
ATOM 1452 C C . VAL A 1 187 ? -8.484 -15.656 -5.191 1 97.81 187 VAL A C 1
ATOM 1454 O O . VAL A 1 187 ? -7.859 -16.344 -4.383 1 97.81 187 VAL A O 1
ATOM 1457 N N . PHE A 1 188 ? -9.453 -14.852 -4.926 1 97.44 188 PHE A N 1
ATOM 1458 C CA . PHE A 1 188 ? -10.062 -14.828 -3.602 1 97.44 188 PHE A CA 1
ATOM 1459 C C . PHE A 1 188 ? -11.289 -15.734 -3.553 1 97.44 188 PHE A C 1
ATOM 1461 O O . PHE A 1 188 ? -12.266 -15.508 -4.273 1 97.44 188 PHE A O 1
ATOM 1468 N N . PRO A 1 189 ? -11.266 -16.656 -2.688 1 94.25 189 PRO A N 1
ATOM 1469 C CA . PRO A 1 189 ? -12.219 -17.766 -2.812 1 94.25 189 PRO A CA 1
ATOM 1470 C C . PRO A 1 189 ? -13.664 -17.328 -2.594 1 94.25 189 PRO A C 1
ATOM 1472 O O . PRO A 1 189 ? -14.586 -17.938 -3.131 1 94.25 189 PRO A O 1
ATOM 1475 N N . CYS A 1 190 ? -13.859 -16.328 -1.738 1 93.31 190 CYS A N 1
ATOM 1476 C CA . CYS A 1 190 ? -15.211 -15.906 -1.383 1 93.31 190 CYS A CA 1
ATOM 1477 C C . CYS A 1 190 ? -15.242 -14.422 -1.03 1 93.31 190 CYS A C 1
ATOM 1479 O O . CYS A 1 190 ? -14.594 -13.992 -0.076 1 93.31 190 CYS A O 1
ATOM 1481 N N . ARG A 1 191 ? -16.078 -13.758 -1.717 1 94.69 191 ARG A N 1
ATOM 1482 C CA . ARG A 1 191 ? -16.172 -12.312 -1.491 1 94.69 191 ARG A CA 1
ATOM 1483 C C . ARG A 1 191 ? -16.719 -12.008 -0.102 1 94.69 191 ARG A C 1
ATOM 1485 O O . ARG A 1 191 ? -16.516 -10.914 0.424 1 94.69 191 ARG A O 1
ATOM 1492 N N . ASP A 1 192 ? -17.406 -12.93 0.504 1 93.75 192 ASP A N 1
ATOM 1493 C CA . ASP A 1 192 ? -17.969 -12.742 1.835 1 93.75 192 ASP A CA 1
ATOM 1494 C C . ASP A 1 192 ? -16.875 -12.445 2.861 1 93.75 192 ASP A C 1
ATOM 1496 O O . ASP A 1 192 ? -17.141 -11.852 3.908 1 93.75 192 ASP A O 1
ATOM 1500 N N . MET A 1 193 ? -15.703 -12.883 2.521 1 95.19 193 MET A N 1
ATOM 1501 C CA . MET A 1 193 ? -14.617 -12.633 3.473 1 95.19 193 MET A CA 1
ATOM 1502 C C . MET A 1 193 ? -14.43 -11.133 3.699 1 95.19 193 MET A C 1
ATOM 1504 O O . MET A 1 193 ? -14.078 -10.711 4.801 1 95.19 193 MET A O 1
ATOM 1508 N N . PHE A 1 194 ? -14.742 -10.328 2.711 1 95.69 194 PHE A N 1
ATOM 1509 C CA . PHE A 1 194 ? -14.531 -8.891 2.803 1 95.69 194 PHE A CA 1
ATOM 1510 C C . PHE A 1 194 ? -15.695 -8.211 3.52 1 95.69 194 PHE A C 1
ATOM 1512 O O . PHE A 1 194 ? -15.562 -7.078 3.99 1 95.69 194 PHE A O 1
ATOM 1519 N N . THR A 1 195 ? -16.781 -8.883 3.605 1 92.69 195 THR A N 1
ATOM 1520 C CA . THR A 1 195 ? -17.953 -8.344 4.293 1 92.69 195 THR A CA 1
ATOM 1521 C C . THR A 1 195 ? -17.953 -8.758 5.762 1 92.69 195 THR A C 1
ATOM 1523 O O . THR A 1 195 ? -18.312 -7.961 6.633 1 92.69 195 THR A O 1
ATOM 1526 N N . HIS A 1 196 ? -17.438 -9.938 6.02 1 92.06 196 HIS A N 1
ATOM 1527 C CA . HIS A 1 196 ? -17.641 -10.5 7.352 1 92.06 196 HIS A CA 1
ATOM 1528 C C . HIS A 1 196 ? -16.328 -10.523 8.148 1 92.06 196 HIS A C 1
ATOM 1530 O O . HIS A 1 196 ? -16.344 -10.711 9.367 1 92.06 196 HIS A O 1
ATOM 1536 N N . GLY A 1 197 ? -15.219 -10.398 7.461 1 92.31 197 GLY A N 1
ATOM 1537 C CA . GLY A 1 197 ? -13.945 -10.297 8.148 1 92.31 197 GLY A CA 1
ATOM 1538 C C . GLY A 1 197 ? -13.641 -11.508 9.016 1 92.31 197 GLY A C 1
ATOM 1539 O O . GLY A 1 197 ? -13.625 -12.641 8.531 1 92.31 1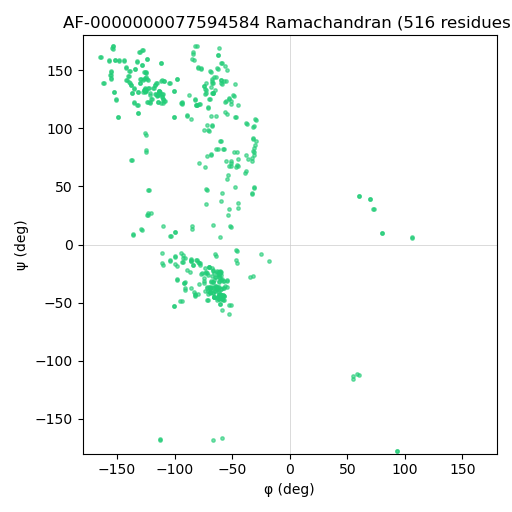97 GLY A O 1
ATOM 1540 N N . ASP A 1 198 ? -13.633 -11.273 10.25 1 89 198 ASP A N 1
ATOM 1541 C CA . ASP A 1 198 ? -13.258 -12.289 11.227 1 89 198 ASP A CA 1
ATOM 1542 C C . ASP A 1 198 ? -14.305 -13.398 11.297 1 89 198 ASP A C 1
ATOM 1544 O O . ASP A 1 198 ? -13.977 -14.562 11.516 1 89 198 ASP A O 1
ATOM 1548 N N . GLU A 1 199 ? -15.477 -13.047 11.188 1 90.62 199 GLU A N 1
ATOM 1549 C CA . GLU A 1 199 ? -16.547 -14.039 11.234 1 90.62 199 GLU A CA 1
ATOM 1550 C C . GLU A 1 199 ? -16.391 -15.078 10.117 1 90.62 199 GLU A C 1
ATOM 1552 O O . GLU A 1 199 ? -16.625 -16.266 10.328 1 90.62 199 GLU A O 1
ATOM 1557 N N . TRP A 1 200 ? -15.977 -14.617 9 1 92.31 200 TRP A N 1
ATOM 1558 C CA . TRP A 1 200 ? -15.711 -15.516 7.883 1 92.31 200 TRP A CA 1
ATOM 1559 C C . TRP A 1 200 ? -14.492 -16.391 8.164 1 92.31 200 TRP A C 1
ATOM 1561 O O . TRP A 1 200 ? -14.508 -17.594 7.875 1 92.31 200 TRP A O 1
ATOM 1571 N N . LEU A 1 201 ? -13.5 -15.789 8.719 1 90.88 201 LEU A N 1
ATOM 1572 C CA . LEU A 1 201 ? -12.234 -16.469 8.969 1 90.88 201 LEU A CA 1
ATOM 1573 C C . LEU A 1 201 ? -12.414 -17.609 9.977 1 90.88 201 LEU A C 1
ATOM 1575 O O . LEU A 1 201 ? -11.805 -18.672 9.844 1 90.88 201 LEU A O 1
ATOM 1579 N N . LEU A 1 202 ? -13.266 -17.375 10.93 1 86.88 202 LEU A N 1
ATOM 1580 C CA . LEU A 1 202 ? -13.367 -18.312 12.055 1 86.88 202 LEU A CA 1
ATOM 1581 C C . LEU A 1 202 ? -14.547 -19.25 11.875 1 86.88 202 LEU A C 1
ATOM 1583 O O . LEU A 1 202 ? -14.758 -20.156 12.68 1 86.88 202 LEU A O 1
ATOM 1587 N N . ASP A 1 203 ? -15.352 -19 10.969 1 76.88 203 ASP A N 1
ATOM 1588 C CA . ASP A 1 203 ? -16.516 -19.844 10.734 1 76.88 203 ASP A CA 1
ATOM 1589 C C . ASP A 1 203 ? -16.078 -21.219 10.227 1 76.88 203 ASP A C 1
ATOM 1591 O O . ASP A 1 203 ? -15.43 -21.328 9.18 1 76.88 203 ASP A O 1
ATOM 1595 N N . ASP A 1 204 ? -16.094 -22.219 11.148 1 64.94 204 ASP A N 1
ATOM 1596 C CA . ASP A 1 204 ? -15.695 -23.594 10.875 1 64.94 204 ASP A CA 1
ATOM 1597 C C . ASP A 1 204 ? -16.469 -24.156 9.688 1 64.94 204 ASP A C 1
ATOM 1599 O O . ASP A 1 204 ? -16.062 -25.141 9.078 1 64.94 204 ASP A O 1
ATOM 1603 N N . ARG A 1 205 ? -17.672 -23.625 9.578 1 54.03 205 ARG A N 1
ATOM 1604 C CA . ARG A 1 205 ? -18.5 -24.203 8.523 1 54.03 205 ARG A CA 1
ATOM 1605 C C . ARG A 1 205 ? -17.906 -23.922 7.148 1 54.03 205 ARG A C 1
ATOM 1607 O O . ARG A 1 205 ? -18.266 -24.578 6.168 1 54.03 205 ARG A O 1
ATOM 1614 N N . VAL A 1 206 ? -16.797 -22.984 7.328 1 52 206 VAL A N 1
ATOM 1615 C CA . VAL A 1 206 ? -16.172 -22.625 6.059 1 52 206 VAL A CA 1
ATOM 1616 C C . VAL A 1 206 ? -15.023 -23.578 5.754 1 52 206 VAL A C 1
ATOM 1618 O O . VAL A 1 206 ? -14.656 -23.781 4.594 1 52 206 VAL A O 1
ATOM 1621 N N . GLU A 1 207 ? -14.164 -24.016 6.812 1 46.62 207 GLU A N 1
ATOM 1622 C CA . GLU A 1 207 ? -12.969 -24.844 6.672 1 46.62 207 GLU A CA 1
ATOM 1623 C C . GLU A 1 207 ? -13.273 -26.109 5.859 1 46.62 207 GLU A C 1
ATOM 1625 O O . GLU A 1 207 ? -12.422 -26.594 5.113 1 46.62 207 GLU A O 1
ATOM 1630 N N . ALA A 1 208 ? -14.289 -26.812 6.262 1 41.06 208 ALA A N 1
ATOM 1631 C CA . ALA A 1 208 ? -14.5 -28.156 5.73 1 41.06 208 ALA A CA 1
ATOM 1632 C C . ALA A 1 208 ? -14.344 -28.188 4.215 1 41.06 208 ALA A C 1
ATOM 1634 O O . ALA A 1 208 ? -14.398 -29.25 3.594 1 41.06 208 ALA A O 1
ATOM 1635 N N . ARG A 1 209 ? -14.383 -26.953 3.639 1 39.78 209 ARG A N 1
ATOM 1636 C CA . ARG A 1 209 ? -14.57 -27 2.191 1 39.78 209 ARG A CA 1
ATOM 1637 C C . ARG A 1 209 ? -13.227 -26.984 1.463 1 39.78 209 ARG A C 1
ATOM 1639 O O . ARG A 1 209 ? -13.18 -26.766 0.251 1 39.78 209 ARG A O 1
ATOM 1646 N N . GLN A 1 210 ? -12.125 -26.734 2.307 1 40.03 210 GLN A N 1
ATOM 1647 C CA . GLN A 1 210 ? -10.914 -26.922 1.518 1 40.03 210 GLN A CA 1
ATOM 1648 C C . GLN A 1 210 ? -10.688 -28.406 1.208 1 40.03 210 GLN A C 1
ATOM 1650 O O . GLN A 1 210 ? -10.844 -29.25 2.082 1 40.03 210 GLN A O 1
ATOM 1655 N N . PRO A 1 211 ? -10.672 -28.844 0.066 1 34.28 211 PRO A N 1
ATOM 1656 C CA . PRO A 1 211 ? -10.383 -30.266 -0.096 1 34.28 211 PRO A CA 1
ATOM 1657 C C . PRO A 1 211 ? -9.18 -30.719 0.724 1 34.28 211 PRO A C 1
ATOM 1659 O O . PRO A 1 211 ? -8.227 -29.953 0.909 1 34.28 211 PRO A O 1
ATOM 1662 N N . PRO A 1 212 ? -9.344 -31.531 1.814 1 31.84 212 PRO A N 1
ATOM 1663 C CA . PRO A 1 212 ? -8.125 -32.094 2.41 1 31.84 212 PRO A CA 1
ATOM 1664 C C . PRO A 1 212 ? -7.016 -32.281 1.385 1 31.84 212 PRO A C 1
ATOM 1666 O O . PRO A 1 212 ? -7.289 -32.688 0.244 1 31.84 212 PRO A O 1
ATOM 1669 N N . VAL A 1 213 ? -5.996 -31.453 1.433 1 34.81 213 VAL A N 1
ATOM 1670 C CA . VAL A 1 213 ? -4.809 -31.938 0.732 1 34.81 213 VAL A CA 1
ATOM 1671 C C . VAL A 1 213 ? -4.746 -33.469 0.81 1 34.81 213 VAL A C 1
ATOM 1673 O O . VAL A 1 213 ? -4.824 -34.031 1.897 1 34.81 213 VAL A O 1
ATOM 1676 N N . SER A 1 214 ? -5.305 -34.125 -0.154 1 30.55 214 SER A N 1
ATOM 1677 C CA . SER A 1 214 ? -5.133 -35.594 -0.22 1 30.55 214 SER A CA 1
ATOM 1678 C C . SER A 1 214 ? -3.783 -36 0.351 1 30.55 214 SER A C 1
ATOM 1680 O O . SER A 1 214 ? -2.734 -35.594 -0.142 1 30.55 214 SER A O 1
ATOM 1682 N N . SER A 1 215 ? -3.66 -36.062 1.717 1 31.89 215 SER A N 1
ATOM 1683 C CA . SER A 1 215 ? -2.549 -36.875 2.211 1 31.89 215 SER A CA 1
ATOM 1684 C C . SER A 1 215 ? -2.242 -38.031 1.268 1 31.89 215 SER A C 1
ATOM 1686 O O . SER A 1 215 ? -3.152 -38.75 0.836 1 31.89 215 SER A O 1
ATOM 1688 N N . GLY A 1 216 ? -1.197 -37.938 0.448 1 27.44 216 GLY A N 1
ATOM 1689 C CA . GLY A 1 216 ? -0.679 -39.031 -0.352 1 27.44 216 GLY A CA 1
ATOM 1690 C C . GLY A 1 216 ? -0.913 -40.406 0.279 1 27.44 216 GLY A C 1
ATOM 1691 O O . GLY A 1 216 ? -0.601 -40.625 1.454 1 27.44 216 GLY A O 1
ATOM 1692 N N . THR A 1 217 ? -2.084 -41.031 -0.026 1 31.11 217 THR A N 1
ATOM 1693 C CA . THR A 1 217 ? -2.295 -42.469 0.229 1 31.11 217 THR A CA 1
ATOM 1694 C C . THR A 1 217 ? -0.986 -43.219 0.093 1 31.11 217 THR A C 1
ATOM 1696 O O . THR A 1 217 ? -0.378 -43.25 -0.979 1 31.11 217 THR A O 1
ATOM 1699 N N . GLN A 1 218 ? -0.162 -43.188 1.104 1 28.25 218 GLN A N 1
ATOM 1700 C CA . GLN A 1 218 ? 0.878 -44.219 1.146 1 28.25 218 GLN A CA 1
ATOM 1701 C C . GLN A 1 218 ? 0.346 -45.562 0.665 1 28.25 218 GLN A C 1
ATOM 1703 O O . GLN A 1 218 ? -0.578 -46.125 1.26 1 28.25 218 GLN A O 1
ATOM 1708 N N . LEU A 1 219 ? 0.202 -45.719 -0.717 1 28.84 219 LEU A N 1
ATOM 1709 C CA . LEU A 1 219 ? 0.028 -47.031 -1.33 1 28.84 219 LEU A CA 1
ATOM 1710 C C . LEU A 1 219 ? 0.899 -48.094 -0.638 1 28.84 219 LEU A C 1
ATOM 1712 O O . LEU A 1 219 ? 2.127 -48.031 -0.721 1 28.84 219 LEU A O 1
ATOM 1716 N N . SER A 1 220 ? 0.648 -48.312 0.613 1 28.34 220 SER A N 1
ATOM 1717 C CA . SER A 1 220 ? 1.224 -49.531 1.156 1 28.34 220 SER A CA 1
ATOM 1718 C C . SER A 1 220 ? 0.987 -50.719 0.222 1 28.34 220 SER A C 1
ATOM 1720 O O . SER A 1 220 ? -0.141 -51.188 0.091 1 28.34 220 SER A O 1
ATOM 1722 N N . THR A 1 221 ? 1.668 -50.656 -1.021 1 27.62 221 THR A N 1
ATOM 1723 C CA . THR A 1 221 ? 1.773 -51.719 -2.029 1 27.62 221 THR A CA 1
ATOM 1724 C C . THR A 1 221 ? 2.088 -53.062 -1.381 1 27.62 221 THR A C 1
ATOM 1726 O O . THR A 1 221 ? 3.254 -53.375 -1.164 1 27.62 221 THR A O 1
ATOM 1729 N N . SER A 1 222 ? 1.654 -53.312 -0.184 1 28.47 222 SER A N 1
ATOM 1730 C CA . SER A 1 222 ? 2.033 -54.688 0.186 1 28.47 222 SER A CA 1
ATOM 1731 C C . SER A 1 222 ? 1.442 -55.719 -0.78 1 28.47 222 SER A C 1
ATOM 1733 O O . SER A 1 222 ? 0.813 -56.688 -0.355 1 28.47 222 SER A O 1
ATOM 1735 N N . GLN A 1 223 ? 1.39 -55.375 -2.131 1 25.72 223 GLN A N 1
ATOM 1736 C CA . GLN A 1 223 ? 0.806 -56.375 -3.029 1 25.72 223 GLN A CA 1
ATOM 1737 C C . GLN A 1 223 ? 1.514 -57.719 -2.9 1 25.72 223 GLN A C 1
ATOM 1739 O O . GLN A 1 223 ? 2.709 -57.812 -3.18 1 25.72 223 GLN A O 1
ATOM 1744 N N . THR A 1 224 ? 1.287 -58.406 -1.795 1 27.45 224 THR A N 1
ATOM 1745 C CA . THR A 1 224 ? 1.678 -59.812 -1.757 1 27.45 224 THR A CA 1
ATOM 1746 C C . THR A 1 224 ? 1.24 -60.531 -3.031 1 27.45 224 THR A C 1
ATOM 1748 O O . THR A 1 224 ? 0.046 -60.594 -3.326 1 27.45 224 THR A O 1
ATOM 1751 N N . VAL A 1 225 ? 2.066 -60.312 -4.109 1 26.11 225 VAL A N 1
ATOM 1752 C CA . VAL A 1 225 ? 2.02 -60.906 -5.445 1 26.11 225 VAL A CA 1
ATOM 1753 C C . VAL A 1 225 ? 1.808 -62.406 -5.34 1 26.11 225 VAL A C 1
ATOM 1755 O O . VAL A 1 225 ? 2.613 -63.094 -4.727 1 26.11 225 VAL A O 1
ATOM 1758 N N . ASP A 1 226 ? 0.594 -62.75 -4.992 1 25.61 226 ASP A N 1
ATOM 1759 C CA . ASP A 1 226 ? 0.318 -64.188 -5.008 1 25.61 226 ASP A CA 1
ATOM 1760 C C . ASP A 1 226 ? 0.733 -64.812 -6.34 1 25.61 226 ASP A C 1
ATOM 1762 O O . ASP A 1 226 ? 0.551 -64.188 -7.398 1 25.61 226 ASP A O 1
ATOM 1766 N N . PRO A 1 227 ? 1.647 -65.812 -6.348 1 28.09 227 PRO A N 1
ATOM 1767 C CA . PRO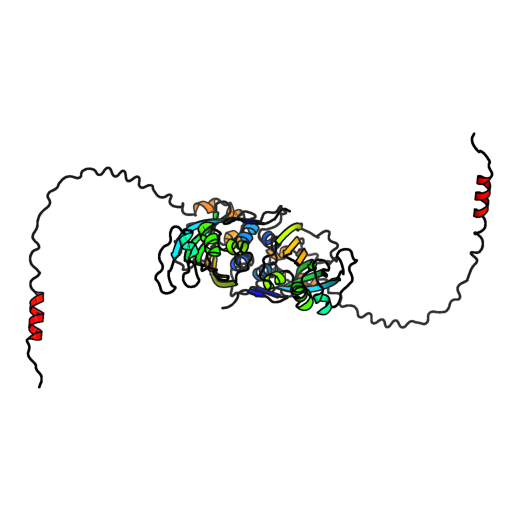 A 1 227 ? 2.295 -66.562 -7.43 1 28.09 227 PRO A CA 1
ATOM 1768 C C . PRO A 1 227 ? 1.294 -67.188 -8.422 1 28.09 227 PRO A C 1
ATOM 1770 O O . PRO A 1 227 ? 0.537 -68.062 -8.078 1 28.09 227 PRO A O 1
ATOM 1773 N N . CYS A 1 228 ? 0.5 -66.188 -9.039 1 24.83 228 CYS A N 1
ATOM 1774 C CA . CYS A 1 228 ? -0.533 -66.688 -9.938 1 24.83 228 CYS A CA 1
ATOM 1775 C C . CYS A 1 228 ? 0.042 -67.688 -10.906 1 24.83 228 CYS A C 1
ATOM 1777 O O . CYS A 1 228 ? 1.124 -67.5 -11.461 1 24.83 228 CYS A O 1
ATOM 1779 N N . ARG A 1 229 ? -0.619 -68.812 -10.961 1 23.39 229 ARG A N 1
ATOM 1780 C CA . ARG A 1 229 ? -0.52 -70.125 -11.617 1 23.39 229 ARG A CA 1
ATOM 1781 C C . ARG A 1 229 ? -0.386 -69.938 -13.125 1 23.39 229 ARG A C 1
ATOM 1783 O O . ARG A 1 229 ? -0.895 -69 -13.703 1 23.39 229 ARG A O 1
ATOM 1790 N N . SER A 1 230 ? 0.254 -70.812 -13.773 1 25.3 230 SER A N 1
ATOM 1791 C CA . SER A 1 230 ? 0.993 -71.25 -14.945 1 25.3 230 SER A CA 1
ATOM 1792 C C . SER A 1 230 ? 0.093 -71.312 -16.172 1 25.3 230 SER A C 1
ATOM 1794 O O . SER A 1 230 ? 0.556 -71.625 -17.281 1 25.3 230 SER A O 1
ATOM 1796 N N . SER A 1 231 ? -1.155 -70.688 -16.25 1 24.95 231 SER A N 1
ATOM 1797 C CA . SER A 1 231 ? -1.798 -71.562 -17.234 1 24.95 231 SER A CA 1
ATOM 1798 C C . SER A 1 231 ? -1.215 -71.312 -18.625 1 24.95 231 SER A C 1
ATOM 1800 O O . SER A 1 231 ? -0.875 -70.188 -18.984 1 24.95 231 SER A O 1
ATOM 1802 N N . PRO A 1 232 ? -0.924 -72.312 -19.531 1 28.7 232 PRO A N 1
ATOM 1803 C CA . PRO A 1 232 ? -0.198 -72.625 -20.766 1 28.7 232 PRO A CA 1
ATOM 1804 C C . PRO A 1 232 ? -0.881 -72 -21.984 1 28.7 232 PRO A C 1
ATOM 1806 O O . PRO A 1 232 ? -0.452 -72.25 -23.125 1 28.7 232 PRO A O 1
ATOM 1809 N N . MET A 1 233 ? -1.475 -70.812 -21.875 1 21.67 233 MET A N 1
ATOM 1810 C CA . MET A 1 233 ? -2.422 -70.688 -22.984 1 21.67 233 MET A CA 1
ATOM 1811 C C . MET A 1 233 ? -1.699 -70.75 -24.328 1 21.67 233 MET A C 1
ATOM 1813 O O . MET A 1 233 ? -0.532 -70.375 -24.422 1 21.67 233 MET A O 1
ATOM 1817 N N . LEU A 1 234 ? -2.543 -70.875 -25.5 1 24.08 234 LEU A N 1
ATOM 1818 C CA . LEU A 1 234 ? -2.652 -71.438 -26.844 1 24.08 234 LEU A CA 1
ATOM 1819 C C . LEU A 1 234 ? -2.064 -70.5 -27.891 1 24.08 234 LEU A C 1
ATOM 1821 O O . LEU A 1 234 ? -2.252 -69.312 -27.797 1 24.08 234 LEU A O 1
ATOM 1825 N N . VAL A 1 235 ? -1.148 -70.938 -28.812 1 25.03 235 VAL A N 1
ATOM 1826 C CA . VAL A 1 235 ? -0.18 -70.75 -29.891 1 25.03 235 VAL A CA 1
ATOM 1827 C C . VAL A 1 235 ? -0.871 -70.125 -31.109 1 25.03 235 VAL A C 1
ATOM 1829 O O . VAL A 1 235 ? -0.23 -69.875 -32.125 1 25.03 235 VAL A O 1
ATOM 1832 N N . LEU A 1 236 ? -2.191 -69.688 -31.094 1 23.03 236 LEU A N 1
ATOM 1833 C CA . LEU A 1 236 ? -2.756 -69.938 -32.406 1 23.03 236 LEU A CA 1
ATOM 1834 C C . LEU A 1 236 ? -2.088 -69.062 -33.469 1 23.03 236 LEU A C 1
ATOM 1836 O O . LEU A 1 236 ? -1.5 -68.062 -33.125 1 23.03 236 LEU A O 1
ATOM 1840 N N . SER A 1 237 ? -2.654 -68.938 -34.812 1 24.67 237 SER A N 1
ATOM 1841 C CA . SER A 1 237 ? -2.523 -69.188 -36.219 1 24.67 237 SER A CA 1
ATOM 1842 C C . SER A 1 237 ? -2.301 -67.938 -37.031 1 24.67 237 SER A C 1
ATOM 1844 O O . SER A 1 237 ? -2.223 -67.938 -38.25 1 24.67 237 SER A O 1
ATOM 1846 N N . VAL A 1 238 ? -2.375 -66.625 -36.531 1 26.33 238 VAL A N 1
ATOM 1847 C CA . VAL A 1 238 ? -2.916 -65.75 -37.562 1 26.33 238 VAL A CA 1
ATOM 1848 C C . VAL A 1 238 ? -1.824 -65.375 -38.594 1 26.33 238 VAL A C 1
ATOM 1850 O O . VAL A 1 238 ? -0.88 -64.688 -38.25 1 26.33 238 VAL A O 1
ATOM 1853 N N . GLY A 1 239 ? -1.297 -66.188 -39.469 1 23.33 239 GLY A N 1
ATOM 1854 C CA . GLY A 1 239 ? -0.293 -66.25 -40.531 1 23.33 239 GLY A CA 1
ATOM 1855 C C . GLY A 1 239 ? -0.495 -65.125 -41.594 1 23.33 239 GLY A C 1
ATOM 1856 O O . GLY A 1 239 ? 0.472 -64.625 -42.156 1 23.33 239 GLY A O 1
ATOM 1857 N N . THR A 1 240 ? -1.589 -64.938 -42.344 1 28.92 240 THR A N 1
ATOM 1858 C CA . THR A 1 240 ? -1.638 -64.938 -43.781 1 28.92 240 THR A CA 1
ATOM 1859 C C . THR A 1 240 ? -1.319 -63.594 -44.406 1 28.92 240 THR A C 1
ATOM 1861 O O . THR A 1 240 ? -0.881 -63.5 -45.531 1 28.92 240 THR A O 1
ATOM 1864 N N . GLY A 1 241 ? -1.681 -62.438 -43.906 1 27.47 241 GLY A N 1
ATOM 1865 C CA . GLY A 1 241 ? -2.156 -61.406 -44.844 1 27.47 241 GLY A CA 1
ATOM 1866 C C . GLY A 1 241 ? -1.035 -60.594 -45.469 1 27.47 241 GLY A C 1
ATOM 1867 O O . GLY A 1 241 ? -1.283 -59.562 -46.094 1 27.47 241 GLY A O 1
ATOM 1868 N N . PHE A 1 242 ? 0.186 -60.844 -45.469 1 28.38 242 PHE A N 1
ATOM 1869 C CA . PHE A 1 242 ? 1.239 -59.906 -45.844 1 28.38 242 PHE A CA 1
ATOM 1870 C C . PHE A 1 242 ? 1.309 -59.75 -47.344 1 28.38 242 PHE A C 1
ATOM 1872 O O . PHE A 1 242 ? 2.102 -58.938 -47.844 1 28.38 242 PHE A O 1
ATOM 1879 N N . PHE A 1 243 ? 0.904 -60.625 -48.156 1 31.08 243 PHE A N 1
ATOM 1880 C CA . PHE A 1 243 ? 1.48 -60.781 -49.5 1 31.08 243 PHE A CA 1
ATOM 1881 C C . PHE A 1 243 ? 1.011 -59.656 -50.406 1 31.08 243 PHE A C 1
ATOM 1883 O O . PHE A 1 243 ? 1.575 -59.438 -51.5 1 31.08 243 PHE A O 1
ATOM 1890 N N . LEU A 1 244 ? -0.118 -59.031 -50.281 1 31.38 244 LEU A N 1
ATOM 1891 C CA . LEU A 1 244 ? -0.816 -58.5 -51.438 1 31.38 244 LEU A CA 1
ATOM 1892 C C . LEU A 1 244 ? -0.198 -57.188 -51.875 1 31.38 244 LEU A C 1
ATOM 1894 O O . LEU A 1 244 ? -0.092 -56.906 -53.062 1 31.38 244 LEU A O 1
ATOM 1898 N N . MET A 1 245 ? 0.152 -56.281 -51 1 32.25 245 MET A N 1
ATOM 1899 C CA . MET A 1 245 ? 0.186 -54.875 -51.469 1 32.25 245 MET A CA 1
ATOM 1900 C C . MET A 1 245 ? 1.439 -54.625 -52.281 1 32.25 245 MET A C 1
ATOM 1902 O O . MET A 1 245 ? 1.621 -53.531 -52.812 1 32.25 245 MET A O 1
ATOM 1906 N N . LEU A 1 246 ? 2.451 -55.406 -52.219 1 34.38 246 LEU A N 1
ATOM 1907 C CA . LEU A 1 246 ? 3.674 -55.062 -52.938 1 34.38 246 LEU A CA 1
ATOM 1908 C C . LEU A 1 246 ? 3.465 -55.094 -54.438 1 34.38 246 LEU A C 1
ATOM 1910 O O . LEU A 1 246 ? 4.145 -54.406 -55.188 1 34.38 246 LEU A O 1
ATOM 1914 N N . ALA A 1 247 ? 2.508 -55.844 -54.875 1 37.03 247 ALA A N 1
ATOM 1915 C CA . ALA A 1 247 ? 2.447 -56.125 -56.312 1 37.03 247 ALA A CA 1
ATOM 1916 C C . ALA A 1 247 ? 2.027 -54.875 -57.094 1 37.03 247 ALA A C 1
ATOM 1918 O O . ALA A 1 247 ? 2.408 -54.688 -58.25 1 37.03 247 ALA A O 1
ATOM 1919 N N . LEU A 1 248 ? 1.304 -53.969 -56.469 1 37.72 248 LEU A N 1
ATOM 1920 C CA . LEU A 1 248 ? 0.678 -53 -57.312 1 37.72 248 LEU A CA 1
ATOM 1921 C C . LEU A 1 248 ? 1.709 -52 -57.844 1 37.72 248 LEU A C 1
ATOM 1923 O O . LEU A 1 248 ? 1.65 -51.562 -59 1 37.72 248 LEU A O 1
ATOM 1927 N N . GLN A 1 249 ? 2.65 -51.594 -56.969 1 38.56 249 GLN A N 1
ATOM 1928 C CA . GLN A 1 249 ? 3.494 -50.5 -57.406 1 38.56 249 GLN A CA 1
ATOM 1929 C C . GLN A 1 249 ? 4.363 -50.875 -58.594 1 38.56 249 GLN A C 1
ATOM 1931 O O . GLN A 1 249 ? 4.75 -50.031 -59.375 1 38.56 249 GLN A O 1
ATOM 1936 N N . ILE A 1 250 ? 4.648 -52.094 -58.656 1 41.06 250 ILE A N 1
ATOM 1937 C CA . ILE A 1 250 ? 5.527 -52.438 -59.75 1 41.06 250 ILE A CA 1
ATOM 1938 C C . ILE A 1 250 ? 4.809 -52.219 -61.094 1 41.06 250 ILE A C 1
ATOM 1940 O O . ILE A 1 250 ? 5.43 -51.812 -62.094 1 41.06 250 ILE A O 1
ATOM 1944 N N . PHE A 1 251 ? 3.475 -52.25 -61 1 40.41 251 PHE A N 1
ATOM 1945 C CA . PHE A 1 251 ? 2.762 -52.188 -62.281 1 40.41 251 PHE A CA 1
ATOM 1946 C C . PHE A 1 251 ? 2.877 -50.812 -62.906 1 40.41 251 PHE A C 1
ATOM 1948 O O . PHE A 1 251 ? 3.043 -50.688 -64.125 1 40.41 251 PHE A O 1
ATOM 1955 N N . LEU A 1 252 ? 2.734 -49.781 -62.062 1 39.94 252 LEU A N 1
ATOM 1956 C CA . LEU A 1 252 ? 2.574 -48.469 -62.688 1 39.94 252 LEU A CA 1
ATOM 1957 C C . LEU A 1 252 ? 3.863 -48.031 -63.344 1 39.94 252 LEU A C 1
ATOM 1959 O O . LEU A 1 252 ? 3.838 -47.219 -64.25 1 39.94 252 LEU A O 1
ATOM 1963 N N . ILE A 1 253 ? 5 -48.344 -62.719 1 42.44 253 ILE A N 1
ATOM 1964 C CA . ILE A 1 253 ? 6.238 -47.875 -63.375 1 42.44 253 ILE A CA 1
ATOM 1965 C C . ILE A 1 253 ? 6.359 -48.5 -64.75 1 42.44 253 ILE A C 1
ATOM 1967 O O . ILE A 1 253 ? 6.934 -47.906 -65.688 1 42.44 253 ILE A O 1
ATOM 1971 N N . SER A 1 254 ? 5.836 -49.719 -64.875 1 35.03 254 SER A N 1
ATOM 1972 C CA . SER A 1 254 ? 6.164 -50.375 -66.125 1 35.03 254 SER A CA 1
ATOM 1973 C C . SER A 1 254 ? 5.465 -49.656 -67.25 1 35.03 254 SER A C 1
ATOM 1975 O O . SER A 1 254 ? 5.648 -50.062 -68.438 1 35.03 254 SER A O 1
ATOM 1977 N N . THR A 1 255 ? 4.211 -49.094 -66.875 1 39.53 255 THR A N 1
ATOM 1978 C CA . THR A 1 255 ? 3.611 -48.75 -68.125 1 39.53 255 THR A CA 1
ATOM 1979 C C . THR A 1 255 ? 4.316 -47.531 -68.75 1 39.53 255 THR A C 1
ATOM 1981 O O . THR A 1 255 ? 4.684 -46.594 -68.062 1 39.53 255 THR A O 1
ATOM 1984 N N . GLY A 1 256 ? 5.199 -47.562 -69.75 1 36.59 256 GLY A N 1
ATOM 1985 C CA . GLY A 1 256 ? 6.098 -47.062 -70.75 1 36.59 256 GLY A CA 1
ATOM 1986 C C . GLY A 1 256 ? 5.75 -45.656 -71.188 1 36.59 256 GLY A C 1
ATOM 1987 O O . GLY A 1 256 ? 6.324 -45.125 -72.125 1 36.59 256 GLY A O 1
ATOM 1988 N N . ARG A 1 257 ? 4.562 -44.938 -70.812 1 31.11 257 ARG A N 1
ATOM 1989 C CA . ARG A 1 257 ? 4.191 -43.969 -71.875 1 31.11 257 ARG A CA 1
ATOM 1990 C C . ARG A 1 257 ? 5.172 -42.812 -71.875 1 31.11 257 ARG A C 1
ATOM 1992 O O . ARG A 1 257 ? 5.199 -41.969 -70.938 1 31.11 257 ARG A O 1
ATOM 1999 N N . LEU A 1 258 ? 6.418 -43.062 -72.438 1 29.8 258 LEU A N 1
ATOM 2000 C CA . LEU A 1 258 ? 7.5 -42.219 -72.938 1 29.8 258 LEU A CA 1
ATOM 2001 C C . LEU A 1 258 ? 6.965 -41.125 -73.875 1 29.8 258 LEU A C 1
ATOM 2003 O O . LEU A 1 258 ? 6.48 -41.438 -74.938 1 29.8 258 LEU A O 1
ATOM 2007 N N . TYR A 1 259 ? 5.832 -40.281 -73.5 1 26.53 259 TYR A N 1
ATOM 2008 C CA . TYR A 1 259 ? 5.457 -39.406 -74.562 1 26.53 259 TYR A CA 1
ATOM 2009 C C . TYR A 1 259 ? 6.684 -38.688 -75.125 1 26.53 259 TYR A C 1
ATOM 2011 O O . TYR A 1 259 ? 7.562 -38.25 -74.375 1 26.53 259 TYR A O 1
ATOM 2019 N N . CYS A 1 260 ? 6.871 -38.781 -76.625 1 25 260 CYS A N 1
ATOM 2020 C CA . CYS A 1 260 ? 7.582 -38.062 -77.625 1 25 260 CYS A CA 1
ATOM 2021 C C . CYS A 1 260 ? 7.344 -36.562 -77.562 1 25 260 CYS A C 1
ATOM 2023 O O . CYS A 1 260 ? 6.23 -36.125 -77.25 1 25 260 CYS A O 1
ATOM 2025 N N . MET B 1 1 ? 11.359 0.792 18.969 1 38.25 1 MET B N 1
ATOM 2026 C CA . MET B 1 1 ? 10.141 1.408 18.453 1 38.25 1 MET B CA 1
ATOM 2027 C C . MET B 1 1 ? 9.25 0.371 17.781 1 38.25 1 MET B C 1
ATOM 2029 O O . MET B 1 1 ? 9.727 -0.432 16.969 1 38.25 1 MET B O 1
ATOM 2033 N N . ALA B 1 2 ? 8.148 0.104 18.312 1 48.41 2 ALA B N 1
ATOM 2034 C CA . ALA B 1 2 ? 7.465 -1.117 17.906 1 48.41 2 ALA B CA 1
ATOM 2035 C C . ALA B 1 2 ? 6.926 -0.992 16.484 1 48.41 2 ALA B C 1
ATOM 2037 O O . ALA B 1 2 ? 6.242 -0.021 16.156 1 48.41 2 ALA B O 1
ATOM 2038 N N . GLN B 1 3 ? 7.613 -1.517 15.5 1 65.56 3 GLN B N 1
ATOM 2039 C CA . GLN B 1 3 ? 7.199 -1.592 14.102 1 65.56 3 GLN B CA 1
ATOM 2040 C C . GLN B 1 3 ? 5.863 -2.316 13.969 1 65.56 3 GLN B C 1
ATOM 2042 O O . GLN B 1 3 ? 5.672 -3.391 14.539 1 65.56 3 GLN B O 1
ATOM 2047 N N . ILE B 1 4 ? 4.824 -1.582 13.531 1 80.19 4 ILE B N 1
ATOM 2048 C CA . ILE B 1 4 ? 3.48 -2.133 13.375 1 80.19 4 ILE B CA 1
ATOM 2049 C C . ILE B 1 4 ? 3.51 -3.27 12.352 1 80.19 4 ILE B C 1
ATOM 2051 O O . ILE B 1 4 ? 2.674 -4.176 12.398 1 80.19 4 ILE B O 1
ATOM 2055 N N . GLU B 1 5 ? 4.535 -3.174 11.523 1 85 5 GLU B N 1
ATOM 2056 C CA . GLU B 1 5 ? 4.598 -4.184 10.469 1 85 5 GLU B CA 1
ATOM 2057 C C . GLU B 1 5 ? 5.902 -4.973 10.539 1 85 5 GLU B C 1
ATOM 2059 O O . GLU B 1 5 ? 6.969 -4.402 10.781 1 85 5 GLU B O 1
ATOM 2064 N N . SER B 1 6 ? 5.766 -6.277 10.516 1 86.12 6 SER B N 1
ATOM 2065 C CA . SER B 1 6 ? 6.91 -7.168 10.344 1 86.12 6 SER B CA 1
ATOM 2066 C C . SER B 1 6 ? 6.707 -8.102 9.148 1 86.12 6 SER B C 1
ATOM 2068 O O . SER B 1 6 ? 5.578 -8.469 8.828 1 86.12 6 SER B O 1
ATOM 2070 N N . PHE B 1 7 ? 7.859 -8.297 8.484 1 87.44 7 PHE B N 1
ATOM 2071 C CA . PHE B 1 7 ? 7.746 -9.273 7.406 1 87.44 7 PHE B CA 1
ATOM 2072 C C . PHE B 1 7 ? 9 -10.133 7.316 1 87.44 7 PHE B C 1
ATOM 2074 O O . PHE B 1 7 ? 10.094 -9.68 7.672 1 87.44 7 PHE B O 1
ATOM 2081 N N . GLY B 1 8 ? 8.773 -11.375 7.035 1 90.69 8 GLY B N 1
ATOM 2082 C CA . GLY B 1 8 ? 9.797 -12.32 6.629 1 90.69 8 GLY B CA 1
ATOM 2083 C C . GLY B 1 8 ? 9.648 -12.789 5.195 1 90.69 8 GLY B C 1
ATOM 2084 O O . GLY B 1 8 ? 8.906 -12.188 4.414 1 90.69 8 GLY B O 1
ATOM 2085 N N . PRO B 1 9 ? 10.391 -13.812 4.836 1 92.94 9 PRO B N 1
ATOM 2086 C CA . PRO B 1 9 ? 10.32 -14.289 3.453 1 92.94 9 PRO B CA 1
ATOM 2087 C C . PRO B 1 9 ? 8.914 -14.727 3.045 1 92.94 9 PRO B C 1
ATOM 2089 O O . PRO B 1 9 ? 8.516 -14.523 1.896 1 92.94 9 PRO B O 1
ATOM 2092 N N . ARG B 1 10 ? 8.133 -15.219 4.086 1 95 10 ARG B N 1
ATOM 2093 C CA . ARG B 1 10 ? 6.871 -15.828 3.678 1 95 10 ARG B CA 1
ATOM 2094 C C . ARG B 1 10 ? 5.73 -15.383 4.582 1 95 10 ARG B C 1
ATOM 2096 O O . ARG B 1 10 ? 4.641 -15.961 4.551 1 95 10 ARG B O 1
ATOM 2103 N N . VAL B 1 11 ? 6.035 -14.422 5.43 1 96.12 11 VAL B N 1
ATOM 2104 C CA . VAL B 1 11 ? 5.004 -13.984 6.367 1 96.12 11 VAL B CA 1
ATOM 2105 C C . VAL B 1 11 ? 5.02 -12.461 6.477 1 96.12 11 VAL B C 1
ATOM 2107 O O . VAL B 1 11 ? 6.086 -11.844 6.512 1 96.12 11 VAL B O 1
ATOM 2110 N N . THR B 1 12 ? 3.881 -11.875 6.48 1 96.38 12 THR B N 1
ATOM 2111 C CA . THR B 1 12 ? 3.689 -10.461 6.801 1 96.38 12 THR B CA 1
ATOM 2112 C C . THR B 1 12 ? 2.658 -10.289 7.91 1 96.38 12 THR B C 1
ATOM 2114 O O . THR B 1 12 ? 1.622 -10.961 7.91 1 96.38 12 THR B O 1
ATOM 2117 N N . SER B 1 13 ? 2.973 -9.461 8.852 1 96.31 13 SER B N 1
ATOM 2118 C CA . SER B 1 13 ? 2.062 -9.219 9.961 1 96.31 13 SER B CA 1
ATOM 2119 C C . SER B 1 13 ? 1.952 -7.73 10.273 1 96.31 13 SER B C 1
ATOM 2121 O O . SER B 1 13 ? 2.963 -7.059 10.484 1 96.31 13 SER B O 1
ATOM 2123 N N . VAL B 1 14 ? 0.753 -7.238 10.211 1 95.62 14 VAL B N 1
ATOM 2124 C CA . VAL B 1 14 ? 0.418 -5.914 10.719 1 95.62 14 VAL B CA 1
ATOM 2125 C C . VAL B 1 14 ? -0.255 -6.039 12.086 1 95.62 14 VAL B C 1
ATOM 2127 O O . VAL B 1 14 ? -1.358 -6.582 12.188 1 95.62 14 VAL B O 1
ATOM 2130 N N . SER B 1 15 ? 0.432 -5.648 13.07 1 93.75 15 SER B N 1
ATOM 2131 C CA . SER B 1 15 ? -0.077 -5.773 14.438 1 93.75 15 SER B CA 1
ATOM 2132 C C . SER B 1 15 ? 0.094 -4.473 15.211 1 93.75 15 SER B C 1
ATOM 2134 O O . SER B 1 15 ? 1.184 -3.896 15.234 1 93.75 15 SER B O 1
ATOM 2136 N N . PHE B 1 16 ? -0.925 -4.066 15.828 1 95.06 16 PHE B N 1
ATOM 2137 C CA . PHE B 1 16 ? -1.005 -2.852 16.641 1 95.06 16 PHE B CA 1
ATOM 2138 C C . PHE B 1 16 ? -2.111 -2.965 17.672 1 95.06 16 PHE B C 1
ATOM 2140 O O . PHE B 1 16 ? -3.084 -3.697 17.484 1 95.06 16 PHE B O 1
ATOM 2147 N N . PRO B 1 17 ? -1.897 -2.355 18.859 1 94.19 17 PRO B N 1
ATOM 2148 C CA . PRO B 1 17 ? -3.02 -2.354 19.797 1 94.19 17 PRO B CA 1
ATOM 2149 C C . PRO B 1 17 ? -4.184 -1.485 19.328 1 94.19 17 PRO B C 1
ATOM 2151 O O . PRO B 1 17 ? -4.414 -0.405 19.875 1 94.19 17 PRO B O 1
ATOM 2154 N N . TRP B 1 18 ? -4.902 -2.004 18.438 1 94.81 18 TRP B N 1
ATOM 2155 C CA . TRP B 1 18 ? -6.02 -1.283 17.828 1 94.81 18 TRP B CA 1
ATOM 2156 C C . TRP B 1 18 ? -7.133 -1.053 18.844 1 94.81 18 TRP B C 1
ATOM 2158 O O . TRP B 1 18 ? -7.453 -1.94 19.641 1 94.81 18 TRP B O 1
ATOM 2168 N N . PRO B 1 19 ? -7.766 0.128 18.797 1 93.75 19 PRO B N 1
ATOM 2169 C CA . PRO B 1 19 ? -9.055 0.208 19.484 1 93.75 19 PRO B CA 1
ATOM 2170 C C . PRO B 1 19 ? -10.047 -0.847 19 1 93.75 19 PRO B C 1
ATOM 2172 O O . PRO B 1 19 ? -10.125 -1.126 17.797 1 93.75 19 PRO B O 1
ATOM 2175 N N . PRO B 1 20 ? -10.773 -1.394 19.844 1 93.38 20 PRO B N 1
ATOM 2176 C CA . PRO B 1 20 ? -11.648 -2.508 19.469 1 93.38 20 PRO B CA 1
ATOM 2177 C C . PRO B 1 20 ? -12.711 -2.105 18.453 1 93.38 20 PRO B C 1
ATOM 2179 O O . PRO B 1 20 ? -13.188 -2.949 17.688 1 93.38 20 PRO B O 1
ATOM 2182 N N . GLU B 1 21 ? -13.047 -0.847 18.375 1 93.94 21 GLU B N 1
ATOM 2183 C CA . GLU B 1 21 ? -14.125 -0.368 17.516 1 93.94 21 GLU B CA 1
ATOM 2184 C C . GLU B 1 21 ? -13.656 -0.206 16.078 1 93.94 21 GLU B C 1
ATOM 2186 O O . GLU B 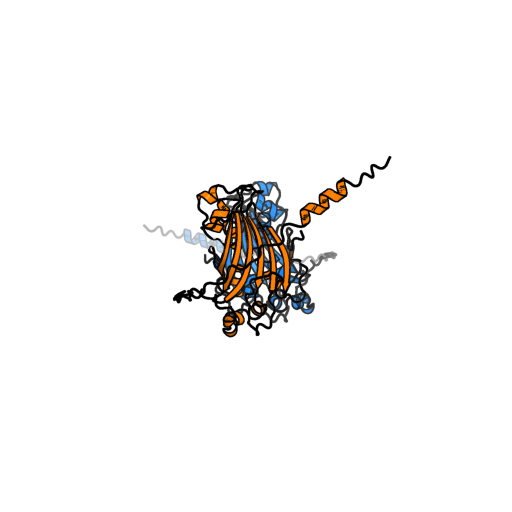1 21 ? -14.469 -0.047 15.172 1 93.94 21 GLU B O 1
ATOM 2191 N N . VAL B 1 22 ? -12.383 -0.25 15.891 1 95.56 22 VAL B N 1
ATOM 2192 C CA . VAL B 1 22 ? -11.828 -0.003 14.555 1 95.56 22 VAL B CA 1
ATOM 2193 C C . VAL B 1 22 ? -12.109 -1.202 13.656 1 95.56 22 VAL B C 1
ATOM 2195 O O . VAL B 1 22 ? -11.875 -2.35 14.047 1 95.56 22 VAL B O 1
ATOM 2198 N N . SER B 1 23 ? -12.648 -0.999 12.461 1 96.19 23 SER B N 1
ATOM 2199 C CA . SER B 1 23 ? -12.977 -2.047 11.5 1 96.19 23 SER B CA 1
ATOM 2200 C C . SER B 1 23 ? -11.742 -2.463 10.703 1 96.19 23 SER B C 1
ATOM 2202 O O . SER B 1 23 ? -10.695 -1.819 10.789 1 96.19 23 SER B O 1
ATOM 2204 N N . GLY B 1 24 ? -11.875 -3.549 9.914 1 97 24 GLY B N 1
ATOM 2205 C CA . GLY B 1 24 ? -10.797 -3.998 9.047 1 97 24 GLY B CA 1
ATOM 2206 C C . GLY B 1 24 ? -10.359 -2.947 8.047 1 97 24 GLY B C 1
ATOM 2207 O O . GLY B 1 24 ? -9.164 -2.711 7.867 1 97 24 GLY B O 1
ATOM 2208 N N . LEU B 1 25 ? -11.336 -2.355 7.418 1 97.81 25 LEU B N 1
ATOM 2209 C CA . LEU B 1 25 ? -11.031 -1.306 6.453 1 97.81 25 LEU B CA 1
ATOM 2210 C C . LEU B 1 25 ? -10.289 -0.15 7.117 1 97.81 25 LEU B C 1
ATOM 2212 O O . LEU B 1 25 ? -9.328 0.383 6.559 1 97.81 25 LEU B O 1
ATOM 2216 N N . GLU B 1 26 ? -10.75 0.216 8.273 1 97.81 26 GLU B N 1
ATOM 2217 C CA . GLU B 1 26 ? -10.094 1.307 8.992 1 97.81 26 GLU B CA 1
ATOM 2218 C C . GLU B 1 26 ? -8.664 0.946 9.367 1 97.81 26 GLU B C 1
ATOM 2220 O O . GLU B 1 26 ? -7.773 1.8 9.328 1 97.81 26 GLU B O 1
ATOM 2225 N N . ARG B 1 27 ? -8.367 -0.264 9.703 1 97.81 27 ARG B N 1
ATOM 2226 C CA . ARG B 1 27 ? -6.996 -0.685 9.984 1 97.81 27 ARG B CA 1
ATOM 2227 C C . ARG B 1 27 ? -6.125 -0.574 8.734 1 97.81 27 ARG B C 1
ATOM 2229 O O . ARG B 1 27 ? -4.941 -0.245 8.828 1 97.81 27 ARG B O 1
ATOM 2236 N N . ILE B 1 28 ? -6.664 -0.897 7.566 1 98.31 28 ILE B N 1
ATOM 2237 C CA . ILE B 1 28 ? -5.934 -0.734 6.312 1 98.31 28 ILE B CA 1
ATOM 2238 C C . ILE B 1 28 ? -5.512 0.723 6.148 1 98.31 28 ILE B C 1
ATOM 2240 O O . ILE B 1 28 ? -4.348 1.01 5.863 1 98.31 28 ILE B O 1
ATOM 2244 N N . VAL B 1 29 ? -6.441 1.625 6.363 1 98.38 29 VAL B N 1
ATOM 2245 C CA . VAL B 1 29 ? -6.195 3.053 6.188 1 98.38 29 VAL B CA 1
ATOM 2246 C C . VAL B 1 29 ? -5.195 3.537 7.234 1 98.38 29 VAL B C 1
ATOM 2248 O O . VAL B 1 29 ? -4.25 4.262 6.91 1 98.38 29 VAL B O 1
ATOM 2251 N N . LEU B 1 30 ? -5.363 3.068 8.438 1 98 30 LEU B N 1
ATOM 2252 C CA . LEU B 1 30 ? -4.512 3.496 9.547 1 98 30 LEU B CA 1
ATOM 2253 C C . LEU B 1 30 ? -3.098 2.949 9.391 1 98 30 LEU B C 1
ATOM 2255 O O . LEU B 1 30 ? -2.15 3.49 9.961 1 98 30 LEU B O 1
ATOM 2259 N N . SER B 1 31 ? -2.932 1.913 8.594 1 97.25 31 SER B N 1
ATOM 2260 C CA . SER B 1 31 ? -1.623 1.286 8.438 1 97.25 31 SER B CA 1
ATOM 2261 C C . SER B 1 31 ? -0.97 1.685 7.121 1 97.25 31 SER B C 1
ATOM 2263 O O . SER B 1 31 ? 0.082 1.155 6.758 1 97.25 31 SER B O 1
ATOM 2265 N N . ALA B 1 32 ? -1.547 2.59 6.41 1 97.06 32 ALA B N 1
ATOM 2266 C CA . ALA B 1 32 ? -0.973 3.072 5.156 1 97.06 32 ALA B CA 1
ATOM 2267 C C . ALA B 1 32 ? 0.407 3.682 5.383 1 97.06 32 ALA B C 1
ATOM 2269 O O . ALA B 1 32 ? 0.626 4.387 6.371 1 97.06 32 ALA B O 1
ATOM 2270 N N . GLN B 1 33 ? 1.308 3.459 4.477 1 95.12 33 GLN B N 1
ATOM 2271 C CA . GLN B 1 33 ? 2.705 3.828 4.672 1 95.12 33 GLN B CA 1
ATOM 2272 C C . GLN B 1 33 ? 3.189 4.758 3.561 1 95.12 33 GLN B C 1
ATOM 2274 O O . GLN B 1 33 ? 4.254 4.539 2.98 1 95.12 33 GLN B O 1
ATOM 2279 N N . GLY B 1 34 ? 2.428 5.727 3.277 1 95.31 34 GLY B N 1
ATOM 2280 C CA . GLY B 1 34 ? 2.746 6.652 2.203 1 95.31 34 GLY B CA 1
ATOM 2281 C C . GLY B 1 34 ? 1.894 6.449 0.966 1 95.31 34 GLY B C 1
ATOM 2282 O O . GLY B 1 34 ? 2.129 7.078 -0.068 1 95.31 34 GLY B O 1
ATOM 2283 N N . ASP B 1 35 ? 0.927 5.555 1.12 1 96 35 ASP B N 1
ATOM 2284 C CA . ASP B 1 35 ? 0.096 5.219 -0.031 1 96 35 ASP B CA 1
ATOM 2285 C C . ASP B 1 35 ? -1.383 5.445 0.272 1 96 35 ASP B C 1
ATOM 2287 O O . ASP B 1 35 ? -2.25 4.801 -0.318 1 96 35 ASP B O 1
ATOM 2291 N N . LEU B 1 36 ? -1.67 6.328 1.193 1 98.19 36 LEU B N 1
ATOM 2292 C CA . LEU B 1 36 ? -3.047 6.598 1.595 1 98.19 36 LEU B CA 1
ATOM 2293 C C . LEU B 1 36 ? -3.873 7.09 0.412 1 98.19 36 LEU B C 1
ATOM 2295 O O . LEU B 1 36 ? -5.023 6.684 0.239 1 98.19 36 LEU B O 1
ATOM 2299 N N . GLN B 1 37 ? -3.314 7.984 -0.385 1 97.94 37 GLN B N 1
ATOM 2300 C CA . GLN B 1 37 ? -4.059 8.5 -1.527 1 97.94 37 GLN B CA 1
ATOM 2301 C C . GLN B 1 37 ? -4.488 7.375 -2.463 1 97.94 37 GLN B C 1
ATOM 2303 O O . GLN B 1 37 ? -5.617 7.371 -2.959 1 97.94 37 GLN B O 1
ATOM 2308 N N . ARG B 1 38 ? -3.59 6.48 -2.697 1 97 38 ARG B N 1
ATOM 2309 C CA . ARG B 1 38 ? -3.916 5.348 -3.553 1 97 38 ARG B CA 1
ATOM 2310 C C . ARG B 1 38 ? -5.047 4.516 -2.955 1 97 38 ARG B C 1
ATOM 2312 O O . ARG B 1 38 ? -5.988 4.141 -3.66 1 97 38 ARG B O 1
ATOM 2319 N N . ILE B 1 39 ? -4.961 4.207 -1.693 1 98.12 39 ILE B N 1
ATOM 2320 C CA . ILE B 1 39 ? -5.949 3.404 -0.983 1 98.12 39 ILE B CA 1
ATOM 2321 C C . ILE B 1 39 ? -7.312 4.086 -1.045 1 98.12 39 ILE B C 1
ATOM 2323 O O . ILE B 1 39 ? -8.312 3.459 -1.392 1 98.12 39 ILE B O 1
ATOM 2327 N N . LEU B 1 40 ? -7.328 5.375 -0.779 1 98.38 40 LEU B N 1
ATOM 2328 C CA . LEU B 1 40 ? -8.586 6.117 -0.768 1 98.38 40 LEU B CA 1
ATOM 2329 C C . LEU B 1 40 ? -9.156 6.246 -2.178 1 98.38 40 LEU B C 1
ATOM 2331 O O . LEU B 1 40 ? -10.367 6.18 -2.373 1 98.38 40 LEU B O 1
ATOM 2335 N N . SER B 1 41 ? -8.281 6.48 -3.109 1 98.19 41 SER B N 1
ATOM 2336 C CA . SER B 1 41 ? -8.742 6.559 -4.492 1 98.19 41 SER B CA 1
ATOM 2337 C C . SER B 1 41 ? -9.391 5.254 -4.934 1 98.19 41 SER B C 1
ATOM 2339 O O . SER B 1 41 ? -10.43 5.266 -5.594 1 98.19 41 SER B O 1
ATOM 2341 N N . ALA B 1 42 ? -8.781 4.16 -4.613 1 97.69 42 ALA B N 1
ATOM 2342 C CA . ALA B 1 42 ? -9.367 2.855 -4.922 1 97.69 42 ALA B CA 1
ATOM 2343 C C . ALA B 1 42 ? -10.703 2.672 -4.215 1 97.69 42 ALA B C 1
ATOM 2345 O O . ALA B 1 42 ? -11.68 2.236 -4.828 1 97.69 42 ALA B O 1
ATOM 2346 N N . PHE B 1 43 ? -10.781 3.043 -2.975 1 98.25 43 PHE B N 1
ATOM 2347 C CA . PHE B 1 43 ? -11.977 2.861 -2.164 1 98.25 43 PHE B CA 1
ATOM 2348 C C . PHE B 1 43 ? -13.156 3.631 -2.756 1 98.25 43 PHE B C 1
ATOM 2350 O O . PHE B 1 43 ? -14.25 3.086 -2.898 1 98.25 43 PHE B O 1
ATOM 2357 N N . PHE B 1 44 ? -12.852 4.852 -3.16 1 97.19 44 PHE B N 1
ATOM 2358 C CA . PHE B 1 44 ? -13.938 5.715 -3.629 1 97.19 44 PHE B CA 1
ATOM 2359 C C . PHE B 1 44 ? -14.109 5.594 -5.137 1 97.19 44 PHE B C 1
ATOM 2361 O O . PHE B 1 44 ? -15.086 6.098 -5.699 1 97.19 44 PHE B O 1
ATOM 2368 N N . ALA B 1 45 ? -13.102 5.004 -5.805 1 95.69 45 ALA B N 1
ATOM 2369 C CA . ALA B 1 45 ? -13.078 4.949 -7.266 1 95.69 45 ALA B CA 1
ATOM 2370 C C . ALA B 1 45 ? -13.086 6.352 -7.863 1 95.69 45 ALA B C 1
ATOM 2372 O O . ALA B 1 45 ? -13.805 6.613 -8.836 1 95.69 45 ALA B O 1
ATOM 2373 N N . ARG B 1 46 ? -12.312 7.234 -7.242 1 96.44 46 ARG B N 1
ATOM 2374 C CA . ARG B 1 46 ? -12.156 8.625 -7.641 1 96.44 46 ARG B CA 1
ATOM 2375 C C . ARG B 1 46 ? -10.758 9.141 -7.32 1 96.44 46 ARG B C 1
ATOM 2377 O O . ARG B 1 46 ? -10.094 8.617 -6.422 1 96.44 46 ARG B O 1
ATOM 2384 N N . PRO B 1 47 ? -10.375 10.172 -8.008 1 97.12 47 PRO B N 1
ATOM 2385 C CA . PRO B 1 47 ? -9.062 10.742 -7.684 1 97.12 47 PRO B CA 1
ATOM 2386 C C . PRO B 1 47 ? -9.031 11.414 -6.309 1 97.12 47 PRO B C 1
ATOM 2388 O O . PRO B 1 47 ? -10.062 11.906 -5.836 1 97.12 47 PRO B O 1
ATOM 2391 N N . ILE B 1 48 ? -7.906 11.383 -5.672 1 98.19 48 ILE B N 1
ATOM 2392 C CA . ILE B 1 48 ? -7.629 12.117 -4.445 1 98.19 48 ILE B CA 1
ATOM 2393 C C . ILE B 1 48 ? -6.637 13.242 -4.73 1 98.19 48 ILE B C 1
ATOM 2395 O O . ILE B 1 48 ? -5.555 13 -5.277 1 98.19 48 ILE B O 1
ATOM 2399 N N . SER B 1 49 ? -6.984 14.414 -4.395 1 97.81 49 SER B N 1
ATOM 2400 C CA . SER B 1 49 ? -6.086 15.555 -4.547 1 97.81 49 SER B CA 1
ATOM 2401 C C . SER B 1 49 ? -5.648 16.094 -3.193 1 97.81 49 SER B C 1
ATOM 2403 O O . SER B 1 49 ? -6.336 15.906 -2.188 1 97.81 49 SER B O 1
ATOM 2405 N N . VAL B 1 50 ? -4.543 16.734 -3.227 1 97.88 50 VAL B N 1
ATOM 2406 C CA . VAL B 1 50 ? -3.988 17.344 -2.02 1 97.88 50 VAL B CA 1
ATOM 2407 C C . VAL B 1 50 ? -3.98 18.859 -2.16 1 97.88 50 VAL B C 1
ATOM 2409 O O . VAL B 1 50 ? -3.4 19.406 -3.105 1 97.88 50 VAL B O 1
ATOM 2412 N N . GLU B 1 51 ? -4.621 19.438 -1.249 1 96.88 51 GLU B N 1
ATOM 2413 C CA . GLU B 1 51 ? -4.637 20.906 -1.189 1 96.88 51 GLU B CA 1
ATOM 2414 C C . GLU B 1 51 ? -3.941 21.406 0.07 1 96.88 51 GLU B C 1
ATOM 2416 O O . GLU B 1 51 ? -4.312 21.031 1.185 1 96.88 51 GLU B O 1
ATOM 2421 N N . THR B 1 52 ? -3.021 22.328 -0.166 1 96.31 52 THR B N 1
ATOM 2422 C CA . THR B 1 52 ? -2.287 22.875 0.972 1 96.31 52 THR B CA 1
ATOM 2423 C C . THR B 1 52 ? -3.098 23.953 1.672 1 96.31 52 THR B C 1
ATOM 2425 O O . THR B 1 52 ? -3.484 24.953 1.049 1 96.31 52 THR B O 1
ATOM 2428 N N . ALA B 1 53 ? -3.363 23.734 2.895 1 96.06 53 ALA B N 1
ATOM 2429 C CA . ALA B 1 53 ? -4.051 24.75 3.693 1 96.06 53 ALA B CA 1
ATOM 2430 C C . ALA B 1 53 ? -3.072 25.797 4.215 1 96.06 53 ALA B C 1
ATOM 2432 O O . ALA B 1 53 ? -3.334 27 4.121 1 96.06 53 ALA B O 1
ATOM 2433 N N . PHE B 1 54 ? -1.923 25.375 4.715 1 94.81 54 PHE B N 1
ATOM 2434 C CA . PHE B 1 54 ? -0.831 26.281 5.07 1 94.81 54 PHE B CA 1
ATOM 2435 C C . PHE B 1 54 ? 0.501 25.531 5.066 1 94.81 54 PHE B C 1
ATOM 2437 O O . PHE B 1 54 ? 0.536 24.312 5.164 1 94.81 54 PHE B O 1
ATOM 2444 N N . ALA B 1 55 ? 1.51 26.328 4.93 1 95.75 55 ALA B N 1
ATOM 2445 C CA . ALA B 1 55 ? 2.881 25.828 4.992 1 95.75 55 ALA B CA 1
ATOM 2446 C C . ALA B 1 55 ? 3.84 26.906 5.48 1 95.75 55 ALA B C 1
ATOM 2448 O O . ALA B 1 55 ? 3.77 28.047 5.027 1 95.75 55 ALA B O 1
ATOM 2449 N N . GLN B 1 56 ? 4.652 26.516 6.445 1 96.19 56 GLN B N 1
ATOM 2450 C CA . GLN B 1 56 ? 5.723 27.375 6.941 1 96.19 56 GLN B CA 1
ATOM 2451 C C . GLN B 1 56 ? 7.078 26.688 6.84 1 96.19 56 GLN B C 1
ATOM 2453 O O . GLN B 1 56 ? 7.285 25.625 7.43 1 96.19 56 GLN B O 1
ATOM 2458 N N . THR B 1 57 ? 7.918 27.328 6.152 1 95.69 57 THR B N 1
ATOM 2459 C CA . THR B 1 57 ? 9.234 26.75 5.891 1 95.69 57 THR B CA 1
ATOM 2460 C C . THR B 1 57 ? 10.32 27.516 6.633 1 95.69 57 THR B C 1
ATOM 2462 O O . THR B 1 57 ? 10.289 28.75 6.688 1 95.69 57 THR B O 1
ATOM 2465 N N . TYR B 1 58 ? 11.281 26.75 7.137 1 94.31 58 TYR B N 1
ATOM 2466 C CA . TYR B 1 58 ? 12.383 27.328 7.895 1 94.31 58 TYR B CA 1
ATOM 2467 C C . TYR B 1 58 ? 13.719 26.75 7.457 1 94.31 58 TYR B C 1
ATOM 2469 O O . TYR B 1 58 ? 13.773 25.625 6.957 1 94.31 58 TYR B O 1
ATOM 2477 N N . THR B 1 59 ? 14.719 27.516 7.586 1 91.81 59 THR B N 1
ATOM 2478 C CA . THR B 1 59 ? 16.094 27.062 7.395 1 91.81 59 THR B CA 1
ATOM 2479 C C . THR B 1 59 ? 16.938 27.344 8.633 1 91.81 59 THR B C 1
ATOM 2481 O O . THR B 1 59 ? 16.484 28.047 9.539 1 91.81 59 THR B O 1
ATOM 2484 N N . GLN B 1 60 ? 17.984 26.609 8.664 1 89.81 60 GLN B N 1
ATOM 2485 C CA . GLN B 1 60 ? 18.984 26.828 9.711 1 89.81 60 GLN B CA 1
ATOM 2486 C C . GLN B 1 60 ? 20.391 26.703 9.156 1 89.81 60 GLN B C 1
ATOM 2488 O O . GLN B 1 60 ? 20.656 25.859 8.305 1 89.81 60 GLN B O 1
ATOM 2493 N N . MET B 1 61 ? 21.234 27.625 9.648 1 86.12 61 MET B N 1
ATOM 2494 C CA . MET B 1 61 ? 22.625 27.594 9.188 1 86.12 61 MET B CA 1
ATOM 2495 C C . MET B 1 61 ? 23.359 26.391 9.773 1 86.12 61 MET B C 1
ATOM 2497 O O . MET B 1 61 ? 24.15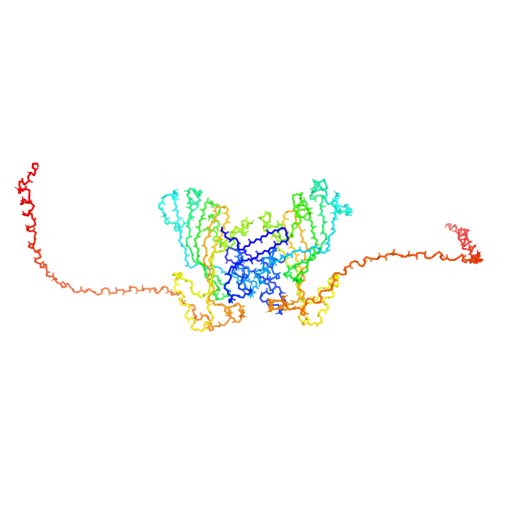6 25.75 9.078 1 86.12 61 MET B O 1
ATOM 2501 N N . THR B 1 62 ? 23.203 26.219 11.023 1 88 62 THR B N 1
ATOM 2502 C CA . THR B 1 62 ? 23.688 25.031 11.711 1 88 62 THR B CA 1
ATOM 2503 C C . THR B 1 62 ? 22.594 24.422 12.586 1 88 62 THR B C 1
ATOM 2505 O O . THR B 1 62 ? 21.578 25.062 12.836 1 88 62 THR B O 1
ATOM 2508 N N . LEU B 1 63 ? 22.797 23.25 13.008 1 88.31 63 LEU B N 1
ATOM 2509 C CA . LEU B 1 63 ? 21.797 22.547 13.805 1 88.31 63 LEU B CA 1
ATOM 2510 C C . LEU B 1 63 ? 21.516 23.297 15.109 1 88.31 63 LEU B C 1
ATOM 2512 O O . LEU B 1 63 ? 20.406 23.188 15.656 1 88.31 63 LEU B O 1
ATOM 2516 N N . ASP B 1 64 ? 22.453 24.062 15.562 1 89.5 64 ASP B N 1
ATOM 2517 C CA . ASP B 1 64 ? 22.328 24.75 16.844 1 89.5 64 ASP B CA 1
ATOM 2518 C C . ASP B 1 64 ? 21.75 26.156 16.656 1 89.5 64 ASP B C 1
ATOM 2520 O O . ASP B 1 64 ? 21.359 26.797 17.641 1 89.5 64 ASP B O 1
ATOM 2524 N N . ASP B 1 65 ? 21.656 26.641 15.5 1 90.31 65 ASP B N 1
ATOM 2525 C CA . ASP B 1 65 ? 21.156 27.984 15.219 1 90.31 65 ASP B CA 1
ATOM 2526 C C . ASP B 1 65 ? 19.625 28.016 15.25 1 90.31 65 ASP B C 1
ATOM 2528 O O . ASP B 1 65 ? 18.969 27 15.031 1 90.31 65 ASP B O 1
ATOM 2532 N N . PRO B 1 66 ? 19.141 29.172 15.57 1 91.69 66 PRO B N 1
ATOM 2533 C CA . PRO B 1 66 ? 17.688 29.297 15.5 1 91.69 66 PRO B CA 1
ATOM 2534 C C . PRO B 1 66 ? 17.156 29.109 14.078 1 91.69 66 PRO B C 1
ATOM 2536 O O . PRO B 1 66 ? 17.844 29.422 13.109 1 91.69 66 PRO B O 1
ATOM 2539 N N . ARG B 1 67 ? 15.984 28.656 13.984 1 91.88 67 ARG B N 1
ATOM 2540 C CA . ARG B 1 67 ? 15.312 28.516 12.688 1 91.88 67 ARG B CA 1
ATOM 2541 C C . ARG B 1 67 ? 14.875 29.875 12.156 1 91.88 67 ARG B C 1
ATOM 2543 O O . ARG B 1 67 ? 14.359 30.703 12.906 1 91.88 67 ARG B O 1
ATOM 2550 N N . VAL B 1 68 ? 15.109 30.078 10.852 1 91.94 68 VAL B N 1
ATOM 2551 C CA . VAL B 1 68 ? 14.727 31.328 10.188 1 91.94 68 VAL B CA 1
ATOM 2552 C C . VAL B 1 68 ? 13.719 31.031 9.078 1 91.94 68 VAL B C 1
ATOM 2554 O O . VAL B 1 68 ? 13.891 30.078 8.312 1 91.94 68 VAL B O 1
ATOM 2557 N N . PRO B 1 69 ? 12.68 31.812 9.008 1 92.69 69 PRO B N 1
ATOM 2558 C CA . PRO B 1 69 ? 11.688 31.609 7.953 1 92.69 69 PRO B CA 1
ATOM 2559 C C . PRO B 1 69 ? 12.289 31.719 6.551 1 92.69 69 PRO B C 1
ATOM 2561 O O . PRO B 1 69 ? 13.148 32.562 6.312 1 92.69 69 PRO B O 1
ATOM 2564 N N . LEU B 1 70 ? 11.82 30.797 5.734 1 90 70 LEU B N 1
ATOM 2565 C CA . LEU B 1 70 ? 12.172 30.781 4.32 1 90 70 LEU B CA 1
ATOM 2566 C C . LEU B 1 70 ? 10.922 30.781 3.447 1 90 70 LEU B C 1
ATOM 2568 O O . LEU B 1 70 ? 10.547 29.734 2.902 1 90 70 LEU B O 1
ATOM 2572 N N . PRO B 1 71 ? 10.281 31.859 3.227 1 80.88 71 PRO B N 1
ATOM 2573 C CA . PRO B 1 71 ? 8.984 31.891 2.543 1 80.88 71 PRO B CA 1
ATOM 2574 C C . PRO B 1 71 ? 9.086 31.469 1.075 1 80.88 71 PRO B C 1
ATOM 2576 O O . PRO B 1 71 ? 8.148 30.875 0.53 1 80.88 71 PRO B O 1
ATOM 2579 N N . GLU B 1 72 ? 10.133 31.828 0.357 1 78.75 72 GLU B N 1
ATOM 2580 C CA . GLU B 1 72 ? 10.289 31.469 -1.05 1 78.75 72 GLU B CA 1
ATOM 2581 C C . GLU B 1 72 ? 11.609 30.75 -1.289 1 78.75 72 GLU B C 1
ATOM 2583 O O . GLU B 1 72 ? 12.648 31.375 -1.451 1 78.75 72 GLU B O 1
ATOM 2588 N N . PRO B 1 73 ? 11.422 29.5 -1.24 1 75.56 73 PRO B N 1
ATOM 2589 C CA . PRO B 1 73 ? 12.703 28.812 -1.434 1 75.56 73 PRO B CA 1
ATOM 2590 C C . PRO B 1 73 ? 13.25 28.984 -2.848 1 75.56 73 PRO B C 1
ATOM 2592 O O . PRO B 1 73 ? 12.578 28.641 -3.822 1 75.56 73 PRO B O 1
ATOM 2595 N N . SER B 1 74 ? 14.344 29.75 -2.896 1 74.5 74 SER B N 1
ATOM 2596 C CA . SER B 1 74 ? 15.062 29.922 -4.152 1 74.5 74 SER B CA 1
ATOM 2597 C C . SER B 1 74 ? 16.047 28.781 -4.387 1 74.5 74 SER B C 1
ATOM 2599 O O . SER B 1 74 ? 16.391 28.047 -3.459 1 74.5 74 SER B O 1
ATOM 2601 N N . ASP B 1 75 ? 16.406 28.641 -5.633 1 78.31 75 ASP B N 1
ATOM 2602 C CA . ASP B 1 75 ? 17.406 27.625 -5.984 1 78.31 75 ASP B CA 1
ATOM 2603 C C . ASP B 1 75 ? 18.672 27.812 -5.164 1 78.31 75 ASP B C 1
ATOM 2605 O O . ASP B 1 75 ? 19.312 26.844 -4.766 1 78.31 75 ASP B O 1
ATOM 2609 N N . GLU B 1 76 ? 19 29.031 -4.934 1 76.19 76 GLU B N 1
ATOM 2610 C CA . GLU B 1 76 ? 20.203 29.312 -4.152 1 76.19 76 GLU B CA 1
ATOM 2611 C C . GLU B 1 76 ? 20.047 28.828 -2.713 1 76.19 76 GLU B C 1
ATOM 2613 O O . GLU B 1 76 ? 20.969 28.25 -2.148 1 76.19 76 GLU B O 1
ATOM 2618 N N . ALA B 1 77 ? 18.891 29.141 -2.186 1 77.69 77 ALA B N 1
ATOM 2619 C CA . ALA B 1 77 ? 18.641 28.703 -0.811 1 77.69 77 ALA B CA 1
ATOM 2620 C C . ALA B 1 77 ? 18.672 27.188 -0.693 1 77.69 77 ALA B C 1
ATOM 2622 O O . ALA B 1 77 ? 19.109 26.641 0.321 1 77.69 77 ALA B O 1
ATOM 2623 N N . LEU B 1 78 ? 18.375 26.531 -1.757 1 86.31 78 LEU B N 1
ATOM 2624 C CA . LEU B 1 78 ? 18.25 25.078 -1.728 1 86.31 78 LEU B CA 1
ATOM 2625 C C . LEU B 1 78 ? 19.609 24.422 -1.953 1 86.31 78 LEU B C 1
ATOM 2627 O O . LEU B 1 78 ? 19.797 23.266 -1.571 1 86.31 78 LEU B O 1
ATOM 2631 N N . SER B 1 79 ? 20.516 25.125 -2.58 1 85.12 79 SER B N 1
ATOM 2632 C CA . SER B 1 79 ? 21.812 24.547 -2.926 1 85.12 79 SER B CA 1
ATOM 2633 C C . SER B 1 79 ? 22.656 24.328 -1.684 1 85.12 79 SER B C 1
ATOM 2635 O O . SER B 1 79 ? 23.594 23.531 -1.699 1 85.12 79 SER B O 1
ATOM 2637 N N . ASN B 1 80 ? 22.375 24.969 -0.588 1 83.44 80 ASN B N 1
ATOM 2638 C CA . ASN B 1 80 ? 23.203 24.906 0.603 1 83.44 80 ASN B CA 1
ATOM 2639 C C . ASN B 1 80 ? 22.641 23.922 1.634 1 83.44 80 ASN B C 1
ATOM 2641 O O . ASN B 1 80 ? 23.172 23.812 2.74 1 83.44 80 ASN B O 1
ATOM 2645 N N . ILE B 1 81 ? 21.734 23.203 1.258 1 91.25 81 ILE B N 1
ATOM 2646 C CA . ILE B 1 81 ? 21.094 22.281 2.18 1 91.25 81 ILE B CA 1
ATOM 2647 C C . ILE B 1 81 ? 22.016 21.109 2.463 1 91.25 81 ILE B C 1
ATOM 2649 O O . ILE B 1 81 ? 22.672 20.594 1.552 1 91.25 81 ILE B O 1
ATOM 2653 N N . SER B 1 82 ? 22.141 20.766 3.713 1 91.44 82 SER B N 1
ATOM 2654 C CA . SER B 1 82 ? 22.969 19.656 4.176 1 91.44 82 SER B CA 1
ATOM 2655 C C . SER B 1 82 ? 22.453 19.109 5.5 1 91.44 82 SER B C 1
ATOM 2657 O O . SER B 1 82 ? 21.547 19.688 6.117 1 91.44 82 SER B O 1
ATOM 2659 N N . PRO B 1 83 ? 23 18 5.84 1 92.69 83 PRO B N 1
ATOM 2660 C CA . PRO B 1 83 ? 22.594 17.453 7.145 1 92.69 83 PRO B CA 1
ATOM 2661 C C . PRO B 1 83 ? 22.875 18.422 8.289 1 92.69 83 PRO B C 1
ATOM 2663 O O . PRO B 1 83 ? 22.156 18.422 9.297 1 92.69 83 PRO B O 1
ATOM 2666 N N . SER B 1 84 ? 23.891 19.188 8.125 1 92.81 84 SER B N 1
ATOM 2667 C CA . SER B 1 84 ? 24.234 20.141 9.172 1 92.81 84 SER B CA 1
ATOM 2668 C C . SER B 1 84 ? 23.453 21.438 9.031 1 92.81 84 SER B C 1
ATOM 2670 O O . SER B 1 84 ? 23.422 22.25 9.945 1 92.81 84 SER B O 1
ATOM 2672 N N . SER B 1 85 ? 22.797 21.672 7.887 1 93 85 SER B N 1
ATOM 2673 C CA . SER B 1 85 ? 21.969 22.844 7.605 1 93 85 SER B CA 1
ATOM 2674 C C . SER B 1 85 ? 20.688 22.453 6.895 1 93 85 SER B C 1
ATOM 2676 O O . SER B 1 85 ? 20.5 22.766 5.715 1 93 85 SER B O 1
ATOM 2678 N N . PRO B 1 86 ? 19.812 21.859 7.625 1 95.12 86 PRO B N 1
ATOM 2679 C CA . PRO B 1 86 ? 18.594 21.328 7.004 1 95.12 86 PRO B CA 1
ATOM 2680 C C . PRO B 1 86 ? 17.5 22.391 6.848 1 95.12 86 PRO B C 1
ATOM 2682 O O . PRO B 1 86 ? 17.609 23.484 7.414 1 95.12 86 PRO B O 1
ATOM 2685 N N . ILE B 1 87 ? 16.531 22.094 6.035 1 95.25 87 ILE B N 1
ATOM 2686 C CA . ILE B 1 87 ? 15.289 22.828 5.918 1 95.25 87 ILE B CA 1
ATOM 2687 C C . ILE B 1 87 ? 14.164 22.047 6.602 1 95.25 87 ILE B C 1
ATOM 2689 O O . ILE B 1 87 ? 14.125 20.812 6.535 1 95.25 87 ILE B O 1
ATOM 2693 N N . SER B 1 88 ? 13.352 22.781 7.277 1 95.38 88 SER B N 1
ATOM 2694 C CA . SER B 1 88 ? 12.172 22.172 7.883 1 95.38 88 SER B CA 1
ATOM 2695 C C . SER B 1 88 ? 10.898 22.875 7.434 1 95.38 88 SER B C 1
ATOM 2697 O O . SER B 1 88 ? 10.906 24.078 7.141 1 95.38 88 SER B O 1
ATOM 2699 N N . GLN B 1 89 ? 9.789 22.141 7.344 1 96.56 89 GLN B N 1
ATOM 2700 C CA . GLN B 1 89 ? 8.484 22.703 7.02 1 96.56 89 GLN B CA 1
ATOM 2701 C C . GLN B 1 89 ? 7.391 22.109 7.898 1 96.56 89 GLN B C 1
ATOM 2703 O O . GLN B 1 89 ? 7.363 20.906 8.133 1 96.56 89 GLN B O 1
ATOM 2708 N N . THR B 1 90 ? 6.602 22.984 8.461 1 97.12 90 THR B N 1
ATOM 2709 C CA . THR B 1 90 ? 5.324 22.609 9.055 1 97.12 90 THR B CA 1
ATOM 2710 C C . THR B 1 90 ? 4.168 22.938 8.117 1 97.12 90 THR B C 1
ATOM 2712 O O . THR B 1 90 ? 4.082 24.062 7.605 1 97.12 90 THR B O 1
ATOM 2715 N N . ARG B 1 91 ? 3.322 21.969 7.957 1 96.94 91 ARG B N 1
ATOM 2716 C CA . ARG B 1 91 ? 2.26 22.219 6.988 1 96.94 91 ARG B CA 1
ATOM 2717 C C . ARG B 1 91 ? 1.003 21.422 7.332 1 96.94 91 ARG B C 1
ATOM 2719 O O . ARG B 1 91 ? 1.062 20.453 8.094 1 96.94 91 ARG B O 1
ATOM 2726 N N . GLN B 1 92 ? -0.112 21.891 6.812 1 97.69 92 GLN B N 1
ATOM 2727 C CA . GLN B 1 92 ? -1.386 21.188 6.82 1 97.69 92 GLN B CA 1
ATOM 2728 C C . GLN B 1 92 ? -1.962 21.062 5.41 1 97.69 92 GLN B C 1
ATOM 2730 O O . GLN B 1 92 ? -1.957 22.047 4.652 1 97.69 92 GLN B O 1
ATOM 2735 N N . VAL B 1 93 ? -2.367 19.891 5.082 1 98.12 93 VAL B N 1
ATOM 2736 C CA . VAL B 1 93 ? -2.973 19.672 3.773 1 98.12 93 VAL B CA 1
ATOM 2737 C C . VAL B 1 93 ? -4.316 18.969 3.936 1 98.12 93 VAL B C 1
ATOM 2739 O O . VAL B 1 93 ? -4.551 18.281 4.934 1 98.12 93 VAL B O 1
ATOM 2742 N N . HIS B 1 94 ? -5.168 19.172 2.963 1 98 94 HIS B N 1
ATOM 2743 C CA . HIS B 1 94 ? -6.434 18.469 2.832 1 98 94 HIS B CA 1
ATOM 2744 C C . HIS B 1 94 ? -6.391 17.469 1.678 1 98 94 HIS B C 1
ATOM 2746 O O . HIS B 1 94 ? -6.039 17.828 0.553 1 98 94 HIS B O 1
ATOM 2752 N N . LEU B 1 95 ? -6.668 16.25 2.018 1 98.38 95 LEU B N 1
ATOM 2753 C CA . LEU B 1 95 ? -6.977 15.297 0.95 1 98.38 95 LEU B CA 1
ATOM 2754 C C . LEU B 1 95 ? -8.43 15.414 0.518 1 98.38 95 LEU B C 1
ATOM 2756 O O . LEU B 1 95 ? -9.344 15.242 1.331 1 98.38 95 LEU B O 1
ATOM 2760 N N . GLN B 1 96 ? -8.531 15.641 -0.789 1 97.81 96 GLN B N 1
ATOM 2761 C CA . GLN B 1 96 ? -9.867 15.914 -1.319 1 97.81 96 GLN B CA 1
ATOM 2762 C C . GLN B 1 96 ? -10.312 14.82 -2.279 1 97.81 96 GLN B C 1
ATOM 2764 O O . GLN B 1 96 ? -9.516 14.312 -3.068 1 97.81 96 GLN B O 1
ATOM 2769 N N . CYS B 1 97 ? -11.5 14.469 -2.174 1 97 97 CYS B N 1
ATOM 2770 C CA . CYS B 1 97 ? -12.188 13.57 -3.094 1 97 97 CYS B CA 1
ATOM 2771 C C . CYS B 1 97 ? -13.539 14.141 -3.514 1 97 97 CYS B C 1
ATOM 2773 O O . CYS B 1 97 ? -14.398 14.398 -2.67 1 97 97 CYS B O 1
ATOM 2775 N N . ALA B 1 98 ? -13.594 14.32 -4.859 1 92 98 ALA B N 1
ATOM 2776 C CA . ALA B 1 98 ? -14.703 15.148 -5.324 1 92 98 ALA B CA 1
ATOM 2777 C C . ALA B 1 98 ? -14.703 16.5 -4.621 1 92 98 ALA B C 1
ATOM 2779 O O . ALA B 1 98 ? -13.688 17.203 -4.598 1 92 98 ALA B O 1
ATOM 2780 N N . ASP B 1 99 ? -15.539 16.906 -3.9 1 88.12 99 ASP B N 1
ATOM 2781 C CA . ASP B 1 99 ? -15.57 18.219 -3.279 1 88.12 99 ASP B CA 1
ATOM 2782 C C . ASP B 1 99 ? -15.594 18.109 -1.757 1 88.12 99 ASP B C 1
ATOM 2784 O O . ASP B 1 99 ? -16.031 19.031 -1.068 1 88.12 99 ASP B O 1
ATOM 2788 N N . ARG B 1 100 ? -15.016 16.969 -1.354 1 94.62 100 ARG B N 1
ATOM 2789 C CA . ARG B 1 100 ? -15.055 16.781 0.091 1 94.62 100 ARG B CA 1
ATOM 2790 C C . ARG B 1 100 ? -13.672 16.438 0.638 1 94.62 100 ARG B C 1
ATOM 2792 O O . ARG B 1 100 ? -12.922 15.688 0.017 1 94.62 100 ARG B O 1
ATOM 2799 N N . THR B 1 101 ? -13.438 17 1.796 1 95.94 101 THR B N 1
ATOM 2800 C CA . THR B 1 101 ? -12.211 16.641 2.494 1 95.94 101 THR B CA 1
ATOM 2801 C C . THR B 1 101 ? -12.359 15.273 3.164 1 95.94 101 THR B C 1
ATOM 2803 O O . THR B 1 101 ? -13.203 15.102 4.043 1 95.94 101 THR B O 1
ATOM 2806 N N . VAL B 1 102 ? -11.539 14.383 2.812 1 97.62 102 VAL B N 1
ATOM 2807 C CA . VAL B 1 102 ? -11.648 13.031 3.357 1 97.62 102 VAL B CA 1
ATOM 2808 C C . VAL B 1 102 ? -10.57 12.812 4.418 1 97.62 102 VAL B C 1
ATOM 2810 O O . VAL B 1 102 ? -10.641 11.859 5.195 1 97.62 102 VAL B O 1
ATOM 2813 N N . CYS B 1 103 ? -9.617 13.711 4.441 1 98.19 103 CYS B N 1
ATOM 2814 C CA . CYS B 1 103 ? -8.547 13.633 5.434 1 98.19 103 CYS B CA 1
ATOM 2815 C C . CYS B 1 103 ? -7.824 14.969 5.562 1 98.19 103 CYS B C 1
ATOM 2817 O O . CYS B 1 103 ? -7.586 15.648 4.562 1 98.19 103 CYS B O 1
ATOM 2819 N N . THR B 1 104 ? -7.531 15.32 6.715 1 97.81 104 THR B N 1
ATOM 2820 C CA . THR B 1 104 ? -6.637 16.438 6.996 1 97.81 104 THR B CA 1
ATOM 2821 C C . THR B 1 104 ? -5.32 15.953 7.59 1 97.81 104 THR B C 1
ATOM 2823 O O . THR B 1 104 ? -5.316 15.219 8.578 1 97.81 104 THR B O 1
ATOM 2826 N N . ALA B 1 105 ? -4.277 16.375 7.004 1 98.31 105 ALA B N 1
ATOM 2827 C CA . ALA B 1 105 ? -2.959 15.93 7.457 1 98.31 105 ALA B CA 1
ATOM 2828 C C . ALA B 1 105 ? -2.102 17.109 7.895 1 98.31 105 ALA B C 1
ATOM 2830 O O . ALA B 1 105 ? -1.902 18.062 7.129 1 98.31 105 ALA B O 1
ATOM 2831 N N . THR B 1 106 ? -1.616 17.062 9.062 1 97.81 106 THR B N 1
ATOM 2832 C CA . THR B 1 106 ? -0.64 18.016 9.594 1 97.81 106 THR B CA 1
ATOM 2833 C C . THR B 1 106 ? 0.719 17.344 9.781 1 97.81 106 THR B C 1
ATOM 2835 O O . THR B 1 106 ? 0.813 16.281 10.391 1 97.81 106 THR B O 1
ATOM 2838 N N . SER B 1 107 ? 1.732 18.031 9.227 1 98.31 107 SER B N 1
ATOM 2839 C CA . SER B 1 107 ? 3.021 17.344 9.242 1 98.31 107 SER B CA 1
ATOM 2840 C C . SER B 1 107 ? 4.164 18.328 9.508 1 98.31 107 SER B C 1
ATOM 2842 O O . SER B 1 107 ? 4.027 19.531 9.273 1 98.31 107 SER B O 1
ATOM 2844 N N . THR B 1 108 ? 5.195 17.812 10.07 1 98.12 108 THR B N 1
ATOM 2845 C CA . THR B 1 108 ? 6.52 18.438 10.102 1 98.12 108 THR B CA 1
ATOM 2846 C C . THR B 1 108 ? 7.512 17.609 9.281 1 98.12 108 THR B C 1
ATOM 2848 O O . THR B 1 108 ? 7.609 16.391 9.453 1 98.12 108 THR B O 1
ATOM 2851 N N . VAL B 1 109 ? 8.242 18.312 8.43 1 98.12 109 VAL B N 1
ATOM 2852 C CA . VAL B 1 109 ? 9.164 17.656 7.512 1 98.12 109 VAL B CA 1
ATOM 2853 C C . VAL B 1 109 ? 10.562 18.25 7.684 1 98.12 109 VAL B C 1
ATOM 2855 O O . VAL B 1 109 ? 10.727 19.469 7.746 1 98.12 109 VAL B O 1
ATOM 2858 N N . ARG B 1 110 ? 11.516 17.406 7.777 1 97.31 110 ARG B N 1
ATOM 2859 C CA . ARG B 1 110 ? 12.922 17.797 7.793 1 97.31 110 ARG B CA 1
ATOM 2860 C C . ARG B 1 110 ? 13.648 17.266 6.559 1 97.31 110 ARG B C 1
ATOM 2862 O O . ARG B 1 110 ? 13.602 16.078 6.262 1 97.31 110 ARG B O 1
ATOM 2869 N N . ILE B 1 111 ? 14.352 18.188 5.883 1 97.25 111 ILE B N 1
ATOM 2870 C CA . ILE B 1 111 ? 14.992 17.875 4.617 1 97.25 111 ILE B CA 1
ATOM 2871 C C . ILE B 1 111 ? 16.469 18.266 4.672 1 97.25 111 ILE B C 1
ATOM 2873 O O . ILE B 1 111 ? 16.797 19.406 5.027 1 97.25 111 ILE B O 1
ATOM 2877 N N . SER B 1 112 ? 17.344 17.344 4.25 1 96.56 112 SER B N 1
ATOM 2878 C CA . SER B 1 112 ? 18.766 17.641 4.305 1 96.56 112 SER B CA 1
ATOM 2879 C C . SER B 1 112 ? 19.438 17.375 2.965 1 96.56 112 SER B C 1
ATOM 2881 O O . SER B 1 112 ? 20.672 17.234 2.895 1 96.56 112 SER B O 1
ATOM 2883 N N . SER B 1 113 ? 18.656 17.188 1.926 1 95.38 113 SER B N 1
ATOM 2884 C CA . SER B 1 113 ? 19.125 17 0.556 1 95.38 113 SER B CA 1
ATOM 2885 C C . SER B 1 113 ? 18.516 18.047 -0.377 1 95.38 113 SER B C 1
ATOM 2887 O O . SER B 1 113 ? 17.312 18.281 -0.35 1 95.38 113 SER B O 1
ATOM 2889 N N . SER B 1 114 ? 19.391 18.625 -1.235 1 94 114 SER B N 1
ATOM 2890 C CA . SER B 1 114 ? 18.922 19.625 -2.189 1 94 114 SER B CA 1
ATOM 2891 C C . SER B 1 114 ? 17.922 19.031 -3.172 1 94 114 SER B C 1
ATOM 2893 O O . SER B 1 114 ? 16.938 19.688 -3.549 1 94 114 SER B O 1
ATOM 2895 N N . ARG B 1 115 ? 18.172 17.844 -3.543 1 94.25 115 ARG B N 1
ATOM 2896 C CA . ARG B 1 115 ? 17.281 17.172 -4.48 1 94.25 115 ARG B CA 1
ATOM 2897 C C . ARG B 1 115 ? 15.891 17 -3.871 1 94.25 115 ARG B C 1
ATOM 2899 O O . ARG B 1 115 ? 14.883 17.312 -4.508 1 94.25 115 ARG B O 1
ATOM 2906 N N . HIS B 1 116 ? 15.906 16.531 -2.664 1 96.56 116 HIS B N 1
ATOM 2907 C CA . HIS B 1 116 ? 14.633 16.312 -1.985 1 96.56 116 HIS B CA 1
ATOM 2908 C C . HIS B 1 116 ? 13.906 17.625 -1.744 1 96.56 116 HIS B C 1
ATOM 2910 O O . HIS B 1 116 ? 12.688 17.703 -1.906 1 96.56 116 HIS B O 1
ATOM 2916 N N . ALA B 1 117 ? 14.688 18.594 -1.382 1 95.69 117 ALA B N 1
ATOM 2917 C CA . ALA B 1 117 ? 14.102 19.906 -1.146 1 95.69 117 ALA B CA 1
ATOM 2918 C C . ALA B 1 117 ? 13.469 20.469 -2.42 1 95.69 117 ALA B C 1
ATOM 2920 O O . ALA B 1 117 ? 12.383 21.047 -2.381 1 95.69 117 ALA B O 1
ATOM 2921 N N . HIS B 1 118 ? 14.125 20.359 -3.488 1 94.81 118 HIS B N 1
ATOM 2922 C CA . HIS B 1 118 ? 13.602 20.859 -4.754 1 94.81 118 HIS B CA 1
ATOM 2923 C C . HIS B 1 118 ? 12.289 20.156 -5.117 1 94.81 118 HIS B C 1
ATOM 2925 O O . HIS B 1 118 ? 11.312 20.828 -5.477 1 94.81 118 HIS B O 1
ATOM 2931 N N . LEU B 1 119 ? 12.227 18.891 -4.992 1 95.38 119 LEU B N 1
ATOM 2932 C CA . LEU B 1 119 ? 11.023 18.125 -5.297 1 95.38 119 LEU B CA 1
ATOM 2933 C C . LEU B 1 119 ? 9.867 18.531 -4.387 1 95.38 119 LEU B C 1
ATOM 2935 O O . LEU B 1 119 ? 8.742 18.734 -4.852 1 95.38 119 LEU B O 1
ATOM 2939 N N . PHE B 1 120 ? 10.188 18.734 -3.146 1 96.06 120 PHE B N 1
ATOM 2940 C CA . PHE B 1 120 ? 9.164 18.938 -2.131 1 96.06 120 PHE B CA 1
ATOM 2941 C C . PHE B 1 120 ? 8.719 20.406 -2.119 1 96.06 120 PHE B C 1
ATOM 2943 O O . PHE B 1 120 ? 7.516 20.688 -2.072 1 96.06 120 PHE B O 1
ATOM 2950 N N . LEU B 1 121 ? 9.617 21.25 -2.24 1 94.75 121 LEU B N 1
ATOM 2951 C CA . LEU B 1 121 ? 9.305 22.656 -1.996 1 94.75 121 LEU B CA 1
ATOM 2952 C C . LEU B 1 121 ? 9.047 23.391 -3.307 1 94.75 121 LEU B C 1
ATOM 2954 O O . LEU B 1 121 ? 8.305 24.375 -3.338 1 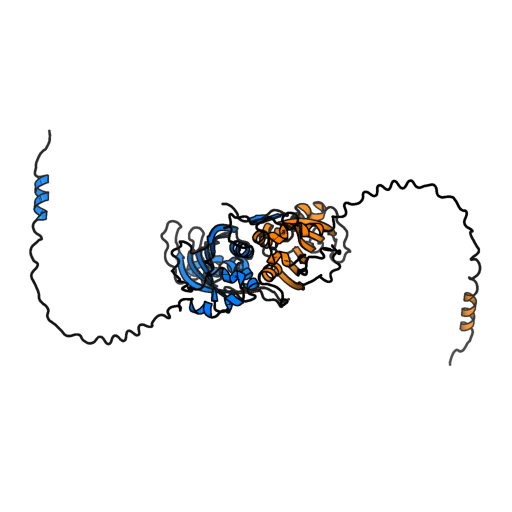94.75 121 LEU B O 1
ATOM 2958 N N . VAL B 1 122 ? 9.641 23.016 -4.344 1 92.88 122 VAL B N 1
ATOM 2959 C CA . VAL B 1 122 ? 9.508 23.719 -5.617 1 92.88 122 VAL B CA 1
ATOM 2960 C C . VAL B 1 122 ? 8.523 22.969 -6.512 1 92.88 122 VAL B C 1
ATOM 2962 O O . VAL B 1 122 ? 7.512 23.531 -6.941 1 92.88 122 VAL B O 1
ATOM 2965 N N . GLU B 1 123 ? 8.719 21.719 -6.715 1 93.19 123 GLU B N 1
ATOM 2966 C CA . GLU B 1 123 ? 7.812 20.953 -7.555 1 93.19 123 GLU B CA 1
ATOM 2967 C C . GLU B 1 123 ? 6.551 20.562 -6.793 1 93.19 123 GLU B C 1
ATOM 2969 O O . GLU B 1 123 ? 5.578 20.094 -7.387 1 93.19 123 GLU B O 1
ATOM 2974 N N . LYS B 1 124 ? 6.535 20.656 -5.473 1 94.06 124 LYS B N 1
ATOM 2975 C CA . LYS B 1 124 ? 5.379 20.578 -4.586 1 94.06 124 LYS B CA 1
ATOM 2976 C C . LYS B 1 124 ? 4.809 19.172 -4.547 1 94.06 124 LYS B C 1
ATOM 2978 O O . LYS B 1 124 ? 3.59 18.984 -4.523 1 94.06 124 LYS B O 1
ATOM 2983 N N . TYR B 1 125 ? 5.699 18.219 -4.555 1 96.75 125 TYR B N 1
ATOM 2984 C CA . TYR B 1 125 ? 5.246 16.844 -4.34 1 96.75 125 TYR B CA 1
ATOM 2985 C C . TYR B 1 125 ? 4.715 16.656 -2.926 1 96.75 125 TYR B C 1
ATOM 2987 O O . TYR B 1 125 ? 5.363 17.062 -1.955 1 96.75 125 TYR B O 1
ATOM 2995 N N . ALA B 1 126 ? 3.523 16.062 -2.857 1 97.75 126 ALA B N 1
ATOM 2996 C CA . ALA B 1 126 ? 3.059 15.641 -1.538 1 97.75 126 ALA B CA 1
ATOM 2997 C C . ALA B 1 126 ? 3.984 14.586 -0.941 1 97.75 126 ALA B C 1
ATOM 2999 O O . ALA B 1 126 ? 4.742 13.938 -1.663 1 97.75 126 ALA B O 1
ATOM 3000 N N . ILE B 1 127 ? 3.908 14.375 0.283 1 97.69 127 ILE B N 1
ATOM 3001 C CA . ILE B 1 127 ? 4.852 13.523 1.007 1 97.69 127 ILE B CA 1
ATOM 3002 C C . ILE B 1 127 ? 4.805 12.109 0.449 1 97.69 127 ILE B C 1
ATOM 3004 O O . ILE B 1 127 ? 5.844 11.516 0.144 1 97.69 127 ILE B O 1
ATOM 3008 N N . GLY B 1 128 ? 3.639 11.547 0.353 1 96.44 128 GLY B N 1
ATOM 3009 C CA . GLY B 1 128 ? 3.555 10.211 -0.221 1 96.44 128 GLY B CA 1
ATOM 3010 C C . GLY B 1 128 ? 4.121 10.133 -1.626 1 96.44 128 GLY B C 1
ATOM 3011 O O . GLY B 1 128 ? 4.766 9.141 -1.983 1 96.44 128 GLY B O 1
ATOM 3012 N N . GLN B 1 129 ? 3.922 11.109 -2.391 1 96.31 129 GLN B N 1
ATOM 3013 C CA . GLN B 1 129 ? 4.375 11.148 -3.777 1 96.31 129 GLN B CA 1
ATOM 3014 C C . GLN B 1 129 ? 5.891 11.312 -3.857 1 96.31 129 GLN B C 1
ATOM 3016 O O . GLN B 1 129 ? 6.508 10.953 -4.863 1 96.31 129 GLN B O 1
ATOM 3021 N N . MET B 1 130 ? 6.508 11.867 -2.828 1 96.5 130 MET B N 1
ATOM 3022 C CA . MET B 1 130 ? 7.961 11.961 -2.762 1 96.5 130 MET B CA 1
ATOM 3023 C C . MET B 1 130 ? 8.602 10.586 -2.875 1 96.5 130 MET B C 1
ATOM 3025 O O . MET B 1 130 ? 9.523 10.391 -3.672 1 96.5 130 MET B O 1
ATOM 3029 N N . PHE B 1 131 ? 8.07 9.688 -2.195 1 94.62 131 PHE B N 1
ATOM 3030 C CA . PHE B 1 131 ? 8.672 8.359 -2.139 1 94.62 131 PHE B CA 1
ATOM 3031 C C . PHE B 1 131 ? 8.492 7.629 -3.463 1 94.62 131 PHE B C 1
ATOM 3033 O O . PHE B 1 131 ? 9.391 6.914 -3.908 1 94.62 131 PHE B O 1
ATOM 3040 N N . ARG B 1 132 ? 7.379 7.844 -4.043 1 92.75 132 ARG B N 1
ATOM 3041 C CA . ARG B 1 132 ? 7.137 7.258 -5.355 1 92.75 132 ARG B CA 1
ATOM 3042 C C . ARG B 1 132 ? 8.078 7.848 -6.398 1 92.75 132 ARG B C 1
ATOM 3044 O O . ARG B 1 132 ? 8.656 7.117 -7.211 1 92.75 132 ARG B O 1
ATOM 3051 N N . LYS B 1 133 ? 8.188 9.133 -6.344 1 94.5 133 LYS B N 1
ATOM 3052 C CA . LYS B 1 133 ? 9.055 9.836 -7.289 1 94.5 133 LYS B CA 1
ATOM 3053 C C . LYS B 1 133 ? 10.508 9.391 -7.133 1 94.5 133 LYS B C 1
ATOM 3055 O O . LYS B 1 133 ? 11.234 9.281 -8.125 1 94.5 133 LYS B O 1
ATOM 3060 N N . LEU B 1 134 ? 10.859 9.148 -5.945 1 93.88 134 LEU B N 1
ATOM 3061 C CA . LEU B 1 134 ? 12.242 8.766 -5.652 1 93.88 134 LEU B CA 1
ATOM 3062 C C . LEU B 1 134 ? 12.43 7.258 -5.824 1 93.88 134 LEU B C 1
ATOM 3064 O O . LEU B 1 134 ? 13.562 6.766 -5.785 1 93.88 134 LEU B O 1
ATOM 3068 N N . GLY B 1 135 ? 11.32 6.5 -5.918 1 90.25 135 GLY B N 1
ATOM 3069 C CA . GLY B 1 135 ? 11.398 5.059 -6.102 1 90.25 135 GLY B CA 1
ATOM 3070 C C . GLY B 1 135 ? 11.844 4.32 -4.855 1 90.25 135 GLY B C 1
ATOM 3071 O O . GLY B 1 135 ? 12.539 3.307 -4.945 1 90.25 135 GLY B O 1
ATOM 3072 N N . THR B 1 136 ? 11.523 4.859 -3.709 1 91.25 136 THR B N 1
ATOM 3073 C CA . THR B 1 136 ? 12 4.281 -2.455 1 91.25 136 THR B CA 1
ATOM 3074 C C . THR B 1 136 ? 10.828 3.996 -1.517 1 91.25 136 THR B C 1
ATOM 3076 O O . THR B 1 136 ? 9.82 4.707 -1.541 1 91.25 136 THR B O 1
ATOM 3079 N N . ILE B 1 137 ? 11.008 2.977 -0.74 1 91.25 137 ILE B N 1
ATOM 3080 C CA . ILE B 1 137 ? 10.047 2.637 0.306 1 91.25 137 ILE B CA 1
ATOM 3081 C C . ILE B 1 137 ? 10.477 3.271 1.627 1 91.25 137 ILE B C 1
ATOM 3083 O O . ILE B 1 137 ? 11.578 3.006 2.121 1 91.25 137 ILE B O 1
ATOM 3087 N N . PRO B 1 138 ? 9.664 4.059 2.178 1 94.56 138 PRO B N 1
ATOM 3088 C CA . PRO B 1 138 ? 10.062 4.691 3.439 1 94.56 138 PRO B CA 1
ATOM 3089 C C . PRO B 1 138 ? 9.953 3.742 4.633 1 94.56 138 PRO B C 1
ATOM 3091 O O . PRO B 1 138 ? 9.164 2.793 4.602 1 94.56 138 PRO B O 1
ATOM 3094 N N . GLN B 1 139 ? 10.82 4.031 5.59 1 93.44 139 GLN B N 1
ATOM 3095 C CA . GLN B 1 139 ? 10.57 3.447 6.902 1 93.44 139 GLN B CA 1
ATOM 3096 C C . GLN B 1 139 ? 9.305 4.031 7.527 1 93.44 139 GLN B C 1
ATOM 3098 O O . GLN B 1 139 ? 9.055 5.234 7.426 1 93.44 139 GLN B O 1
ATOM 3103 N N . PHE B 1 140 ? 8.555 3.191 8.125 1 95.69 140 PHE B N 1
ATOM 3104 C CA . PHE B 1 140 ? 7.262 3.57 8.672 1 95.69 140 PHE B CA 1
ATOM 3105 C C . PHE B 1 140 ? 7.172 3.197 10.148 1 95.69 140 PHE B C 1
ATOM 3107 O O . PHE B 1 140 ? 7.539 2.086 10.539 1 95.69 140 PHE B O 1
ATOM 3114 N N . GLU B 1 141 ? 6.73 4.168 10.945 1 95.62 141 GLU B N 1
ATOM 3115 C CA . GLU B 1 141 ? 6.438 3.934 12.359 1 95.62 141 GLU B CA 1
ATOM 3116 C C . GLU B 1 141 ? 5.078 4.508 12.742 1 95.62 141 GLU B C 1
ATOM 3118 O O . GLU B 1 141 ? 4.879 5.723 12.711 1 95.62 141 GLU B O 1
ATOM 3123 N N . LEU B 1 142 ? 4.125 3.648 13.078 1 96.94 142 LEU B N 1
ATOM 3124 C CA . LEU B 1 142 ? 2.854 4.086 13.641 1 96.94 142 LEU B CA 1
ATOM 3125 C C . LEU B 1 142 ? 2.986 4.359 15.133 1 96.94 142 LEU B C 1
ATOM 3127 O O . LEU B 1 142 ? 3.305 3.457 15.906 1 96.94 142 LEU B O 1
ATOM 3131 N N . VAL B 1 143 ? 2.73 5.523 15.492 1 96.25 143 VAL B N 1
ATOM 3132 C CA . VAL B 1 143 ? 2.979 5.941 16.859 1 96.25 143 VAL B CA 1
ATOM 3133 C C . VAL B 1 143 ? 1.706 5.773 17.688 1 96.25 143 VAL B C 1
ATOM 3135 O O . VAL B 1 143 ? 1.749 5.246 18.812 1 96.25 143 VAL B O 1
ATOM 3138 N N . GLU B 1 144 ? 0.617 6.277 17.156 1 95.69 144 GLU B N 1
ATOM 3139 C CA . GLU B 1 144 ? -0.638 6.301 17.906 1 95.69 144 GLU B CA 1
ATOM 3140 C C . GLU B 1 144 ? -1.839 6.344 16.953 1 95.69 144 GLU B C 1
ATOM 3142 O O . GLU B 1 144 ? -1.739 6.848 15.836 1 95.69 144 GLU B O 1
ATOM 3147 N N . VAL B 1 145 ? -2.883 5.754 17.422 1 96.81 145 VAL B N 1
ATOM 3148 C CA . VAL B 1 145 ? -4.164 5.848 16.734 1 96.81 145 VAL B CA 1
ATOM 3149 C C . VAL B 1 145 ? -5.266 6.191 17.734 1 96.81 145 VAL B C 1
ATOM 3151 O O . VAL B 1 145 ? -5.117 5.961 18.938 1 96.81 145 VAL B O 1
ATOM 3154 N N . GLY B 1 146 ? -6.359 6.77 17.156 1 95.31 146 GLY B N 1
ATOM 3155 C CA . GLY B 1 146 ? -7.449 7.074 18.062 1 95.31 146 GLY B CA 1
ATOM 3156 C C . GLY B 1 146 ? -8.758 7.352 17.359 1 95.31 146 GLY B C 1
ATOM 3157 O O . GLY B 1 146 ? -8.789 7.539 16.141 1 95.31 146 GLY B O 1
ATOM 3158 N N . ILE B 1 147 ? -9.773 7.25 18.125 1 94.81 147 ILE B N 1
ATOM 3159 C CA . ILE B 1 147 ? -11.125 7.629 17.734 1 94.81 147 ILE B CA 1
ATOM 3160 C C . ILE B 1 147 ? -11.547 8.883 18.484 1 94.81 147 ILE B C 1
ATOM 3162 O O . ILE B 1 147 ? -11.266 9.023 19.672 1 94.81 147 ILE B O 1
ATOM 3166 N N . GLY B 1 148 ? -12.219 9.703 17.781 1 91.25 148 GLY B N 1
ATOM 3167 C CA . GLY B 1 148 ? -12.539 10.992 18.375 1 91.25 148 GLY B CA 1
ATOM 3168 C C . GLY B 1 148 ? -11.523 12.078 18.047 1 91.25 148 GLY B C 1
ATOM 3169 O O . GLY B 1 148 ? -10.68 11.891 17.156 1 91.25 148 GLY B O 1
ATOM 3170 N N . SER B 1 149 ? -11.711 13.258 18.578 1 84.06 149 SER B N 1
ATOM 3171 C CA . SER B 1 149 ? -10.82 14.375 18.281 1 84.06 149 SER B CA 1
ATOM 3172 C C . SER B 1 149 ? -9.445 14.164 18.906 1 84.06 149 SER B C 1
ATOM 3174 O O . SER B 1 149 ? -9.344 13.82 20.078 1 84.06 149 SER B O 1
ATOM 3176 N N . PRO B 1 150 ? -8.523 14.25 18.016 1 76.88 150 PRO B N 1
ATOM 3177 C CA . PRO B 1 150 ? -7.199 14.195 18.641 1 76.88 150 PRO B CA 1
ATOM 3178 C C . PRO B 1 150 ? -6.902 15.398 19.516 1 76.88 150 PRO B C 1
ATOM 3180 O O . PRO B 1 150 ? -7.477 16.469 19.312 1 76.88 150 PRO B O 1
ATOM 3183 N N . ASP B 1 151 ? -6.465 15.219 20.688 1 64.19 151 ASP B N 1
ATOM 3184 C CA . ASP B 1 151 ? -6.102 16.328 21.578 1 64.19 151 ASP B CA 1
ATOM 3185 C C . ASP B 1 151 ? -5.148 17.297 20.875 1 64.19 151 ASP B C 1
ATOM 3187 O O . ASP B 1 151 ? -4.223 17.812 21.5 1 64.19 151 ASP B O 1
ATOM 3191 N N . ILE B 1 152 ? -5.066 17.203 19.75 1 55.28 152 ILE B N 1
ATOM 3192 C CA . ILE B 1 152 ? -4.176 18.172 19.109 1 55.28 152 ILE B CA 1
ATOM 3193 C C . ILE B 1 152 ? -4.957 19.438 18.75 1 55.28 152 ILE B C 1
ATOM 3195 O O . ILE B 1 152 ? -6.125 19.359 18.344 1 55.28 152 ILE B O 1
ATOM 3199 N N . SER B 1 153 ? -4.684 20.531 19.422 1 45.72 153 SER B N 1
ATOM 3200 C CA . SER B 1 153 ? -5.207 21.844 19.031 1 45.72 153 SER B CA 1
ATOM 3201 C C . SER B 1 153 ? -5.352 21.953 17.516 1 45.72 153 SER B C 1
ATOM 3203 O O . SER B 1 153 ? -4.434 22.422 16.844 1 45.72 153 SER B O 1
ATOM 3205 N N . LEU B 1 154 ? -5.844 20.969 16.984 1 48.16 154 LEU B N 1
ATOM 3206 C CA . LEU B 1 154 ? -6.07 21.172 15.555 1 48.16 154 LEU B CA 1
ATOM 3207 C C . LEU B 1 154 ? -6.941 22.391 15.312 1 48.16 154 LEU B C 1
ATOM 3209 O O . LEU B 1 154 ? -7.777 22.75 16.141 1 48.16 154 LEU B O 1
ATOM 3213 N N . PRO B 1 155 ? -6.492 23.266 14.602 1 38.88 155 PRO B N 1
ATOM 3214 C CA . PRO B 1 155 ? -7.488 24.297 14.336 1 38.88 155 PRO B CA 1
ATOM 3215 C C . PRO B 1 155 ? -8.898 23.734 14.156 1 38.88 155 PRO B C 1
ATOM 3217 O O . PRO B 1 155 ? -9.062 22.656 13.578 1 38.88 155 PRO B O 1
ATOM 3220 N N . GLU B 1 156 ? -9.68 23.922 15.211 1 38.72 156 GLU B N 1
ATOM 3221 C CA . GLU B 1 156 ? -11.07 23.5 15.289 1 38.72 156 GLU B CA 1
ATOM 3222 C C . GLU B 1 156 ? -11.734 23.531 13.914 1 38.72 156 GLU B C 1
ATOM 3224 O O . GLU B 1 156 ? -12.008 24.609 13.375 1 38.72 156 GLU B O 1
ATOM 3229 N N . GLY B 1 157 ? -11.195 23.016 12.953 1 37.28 157 GLY B N 1
ATOM 3230 C CA . GLY B 1 157 ? -12.266 23.031 11.977 1 37.28 157 GLY B CA 1
ATOM 3231 C C . GLY B 1 157 ? -13.516 22.312 12.453 1 37.28 157 GLY B C 1
ATOM 3232 O O . GLY B 1 157 ? -13.453 21.156 12.875 1 37.28 157 GLY B O 1
ATOM 3233 N N . LYS B 1 158 ? -14.32 23.125 13.273 1 34.88 158 LYS B N 1
ATOM 3234 C CA . LYS B 1 158 ? -15.633 22.656 13.711 1 34.88 158 LYS B CA 1
ATOM 3235 C C . LYS B 1 158 ? -16.297 21.766 12.664 1 34.88 158 LYS B C 1
ATOM 3237 O O . LYS B 1 158 ? -16.641 22.234 11.578 1 34.88 158 LYS B O 1
ATOM 3242 N N . SER B 1 159 ? -15.859 20.656 12.484 1 39.22 159 SER B N 1
ATOM 3243 C CA . SER B 1 159 ? -16.859 19.875 11.773 1 39.22 159 SER B CA 1
ATOM 3244 C C . SER B 1 159 ? -18.219 19.953 12.469 1 39.22 159 SER B C 1
ATOM 3246 O O . SER B 1 159 ? -18.344 19.547 13.625 1 39.22 159 SER B O 1
ATOM 3248 N N . THR B 1 160 ? -18.844 21.078 12.422 1 36.47 160 THR B N 1
ATOM 3249 C CA . THR B 1 160 ? -20.188 21.312 12.914 1 36.47 160 THR B CA 1
ATOM 3250 C C . THR B 1 160 ? -21.141 20.203 12.469 1 36.47 160 THR B C 1
ATOM 3252 O O . THR B 1 160 ? -22.359 20.359 12.555 1 36.47 160 THR B O 1
ATOM 3255 N N . ASP B 1 161 ? -20.656 19.375 11.688 1 37.25 161 ASP B N 1
ATOM 3256 C CA . ASP B 1 161 ? -21.797 18.531 11.305 1 37.25 161 ASP B CA 1
ATOM 3257 C C . ASP B 1 161 ? -22.375 17.797 12.508 1 37.25 161 ASP B C 1
ATOM 3259 O O . ASP B 1 161 ? -21.75 16.875 13.039 1 37.25 161 ASP B O 1
ATOM 3263 N N . ALA B 1 162 ? -23.141 18.391 13.203 1 38.53 162 ALA B N 1
ATOM 3264 C CA . ALA B 1 162 ? -24 17.859 14.258 1 38.53 162 ALA B CA 1
ATOM 3265 C C . ALA B 1 162 ? -24.453 16.438 13.945 1 38.53 162 ALA B C 1
ATOM 3267 O O . ALA B 1 162 ? -24.781 15.672 14.852 1 38.53 162 ALA B O 1
ATOM 3268 N N . HIS B 1 163 ? -24.5 16.141 12.609 1 40.53 163 HIS B N 1
ATOM 3269 C CA . HIS B 1 163 ? -25.156 14.883 12.289 1 40.53 163 HIS B CA 1
ATOM 3270 C C . HIS B 1 163 ? -24.125 13.781 12.047 1 40.53 163 HIS B C 1
ATOM 3272 O O . HIS B 1 163 ? -24.484 12.656 11.695 1 40.53 163 HIS B O 1
ATOM 3278 N N . ALA B 1 164 ? -22.891 14.18 11.82 1 50.47 164 ALA B N 1
ATOM 3279 C CA . ALA B 1 164 ? -21.938 13.078 11.781 1 50.47 164 ALA B CA 1
ATOM 3280 C C . ALA B 1 164 ? -21.922 12.336 13.117 1 50.47 164 ALA B C 1
ATOM 3282 O O . ALA B 1 164 ? -21.453 12.867 14.125 1 50.47 164 ALA B O 1
ATOM 3283 N N . THR B 1 165 ? -22.766 11.43 13.109 1 57.03 165 THR B N 1
ATOM 3284 C CA . THR B 1 165 ? -22.953 10.602 14.297 1 57.03 165 THR B CA 1
ATOM 3285 C C . THR B 1 165 ? -21.672 9.859 14.656 1 57.03 165 THR B C 1
ATOM 3287 O O . THR B 1 165 ? -21.422 9.594 15.836 1 57.03 165 THR B O 1
ATOM 3290 N N . ALA B 1 166 ? -20.781 9.719 13.336 1 69.69 166 ALA B N 1
ATOM 3291 C CA . ALA B 1 166 ? -19.656 8.891 13.742 1 69.69 166 ALA B CA 1
ATOM 3292 C C . ALA B 1 166 ? -18.438 9.75 14.07 1 69.69 166 ALA B C 1
ATOM 3294 O O . ALA B 1 166 ? -18.234 10.805 13.461 1 69.69 166 ALA B O 1
ATOM 3295 N N . GLN B 1 167 ? -17.75 9.438 14.969 1 87.31 167 GLN B N 1
ATOM 3296 C CA . GLN B 1 167 ? -16.562 10.07 15.523 1 87.31 167 GLN B CA 1
ATOM 3297 C C . GLN B 1 167 ? -15.406 10.047 14.516 1 87.31 167 GLN B C 1
ATOM 3299 O O . GLN B 1 167 ? -15.352 9.172 13.656 1 87.31 167 GLN B O 1
ATOM 3304 N N . PRO B 1 168 ? -14.609 11.109 14.516 1 94.56 168 PRO B N 1
ATOM 3305 C CA . PRO B 1 168 ? -13.398 11.086 13.688 1 94.56 168 PRO B CA 1
ATOM 3306 C C . PRO B 1 168 ? -12.453 9.945 14.055 1 94.56 168 PRO B C 1
ATOM 3308 O O . PRO B 1 168 ? -12.547 9.391 15.148 1 94.56 168 PRO B O 1
ATOM 3311 N N . LEU B 1 169 ? -11.664 9.578 13.109 1 97 169 LEU B N 1
ATOM 3312 C CA . LEU B 1 169 ? -10.562 8.633 13.234 1 97 169 LEU B CA 1
ATOM 3313 C C . LEU B 1 169 ? -9.227 9.305 12.938 1 97 169 LEU B C 1
ATOM 3315 O O . LEU B 1 169 ? -9.141 10.141 12.047 1 97 169 LEU B O 1
ATOM 3319 N N . TRP B 1 170 ? -8.219 8.984 13.758 1 97.25 170 TRP B N 1
ATOM 3320 C CA . TRP B 1 170 ? -6.953 9.656 13.477 1 97.25 170 TRP B CA 1
ATOM 3321 C C . TRP B 1 170 ? -5.777 8.727 13.75 1 97.25 170 TRP B C 1
ATOM 3323 O O . TRP B 1 170 ? -5.922 7.719 14.445 1 97.25 170 TRP B O 1
ATOM 3333 N N . ARG B 1 171 ? -4.656 9.078 13.102 1 97.44 171 ARG B N 1
ATOM 3334 C CA . ARG B 1 171 ? -3.383 8.406 13.359 1 97.44 171 ARG B CA 1
ATOM 3335 C C . ARG B 1 171 ? -2.236 9.414 13.398 1 97.44 171 ARG B C 1
ATOM 3337 O O . ARG B 1 171 ? -2.314 10.477 12.773 1 97.44 171 ARG B O 1
ATOM 3344 N N . ARG B 1 172 ? -1.225 9.086 14.203 1 97.31 172 ARG B N 1
ATOM 3345 C CA . ARG B 1 172 ? 0.084 9.734 14.234 1 97.31 172 ARG B CA 1
ATOM 3346 C C . ARG B 1 172 ? 1.185 8.758 13.836 1 97.31 172 ARG B C 1
ATOM 3348 O O . ARG B 1 172 ? 1.232 7.629 14.336 1 97.31 172 ARG B O 1
ATOM 3355 N N . TYR B 1 173 ? 2.004 9.227 12.891 1 97.19 173 TYR B N 1
ATOM 3356 C CA . TYR B 1 173 ? 3.033 8.32 12.406 1 97.19 173 TYR B CA 1
ATOM 3357 C C . TYR B 1 173 ? 4.234 9.086 11.867 1 97.19 173 TYR B C 1
ATOM 3359 O O . TYR B 1 173 ? 4.195 10.312 11.75 1 97.19 173 TYR B O 1
ATOM 3367 N N . ARG B 1 174 ? 5.262 8.312 11.602 1 97.88 174 ARG B N 1
ATOM 3368 C CA . ARG B 1 174 ? 6.496 8.844 11.039 1 97.88 174 ARG B CA 1
ATOM 3369 C C . ARG B 1 174 ? 6.898 8.078 9.781 1 97.88 174 ARG B C 1
ATOM 3371 O O . ARG B 1 174 ? 6.699 6.863 9.695 1 97.88 174 ARG B O 1
ATOM 3378 N N . LEU B 1 175 ? 7.406 8.836 8.82 1 97.31 175 LEU B N 1
ATOM 3379 C CA . LEU B 1 175 ? 8.031 8.297 7.613 1 97.31 175 LEU B CA 1
ATOM 3380 C C . LEU B 1 175 ? 9.438 8.844 7.441 1 97.31 175 LEU B C 1
ATOM 3382 O O . LEU B 1 175 ? 9.688 10.023 7.711 1 97.31 175 LEU B O 1
ATOM 3386 N N . SER B 1 176 ? 10.305 7.906 6.914 1 96.5 176 SER B N 1
ATOM 3387 C CA . SER B 1 176 ? 11.648 8.445 6.695 1 96.5 176 SER B CA 1
ATOM 3388 C C . SER B 1 176 ? 12.383 7.664 5.617 1 96.5 176 SER B C 1
ATOM 3390 O O . SER B 1 176 ? 12.195 6.453 5.477 1 96.5 176 SER B O 1
ATOM 3392 N N . ILE B 1 177 ? 13.102 8.312 4.871 1 95.75 177 ILE B N 1
ATOM 3393 C CA . ILE B 1 177 ? 14.211 7.855 4.047 1 95.75 177 ILE B CA 1
ATOM 3394 C C . ILE B 1 177 ? 15.445 8.711 4.324 1 95.75 177 ILE B C 1
ATOM 3396 O O . ILE B 1 177 ? 15.359 9.734 5 1 95.75 177 ILE B O 1
ATOM 3400 N N . PRO B 1 178 ? 16.609 8.273 3.844 1 95.81 178 PRO B N 1
ATOM 3401 C CA . PRO B 1 178 ? 17.766 9.148 4.059 1 95.81 178 PRO B CA 1
ATOM 3402 C C . PRO B 1 178 ? 17.516 10.578 3.572 1 95.81 178 PRO B C 1
ATOM 3404 O O . PRO B 1 178 ? 17.016 10.781 2.461 1 95.81 178 PRO B O 1
ATOM 3407 N N . ASP B 1 179 ? 17.703 11.57 4.457 1 97.06 179 ASP B N 1
ATOM 3408 C CA . ASP B 1 179 ? 17.703 13 4.164 1 97.06 179 ASP B CA 1
ATOM 3409 C C . ASP B 1 179 ? 16.281 13.539 4.055 1 97.06 179 ASP B C 1
ATOM 3411 O O . ASP B 1 179 ? 16.078 14.656 3.574 1 97.06 179 ASP B O 1
ATOM 3415 N N . PHE B 1 180 ? 15.281 12.789 4.414 1 97.94 180 PHE B N 1
ATOM 3416 C CA . PHE B 1 180 ? 13.891 13.219 4.371 1 97.94 180 PHE B CA 1
ATOM 3417 C C . PHE B 1 180 ? 13.078 12.531 5.465 1 97.94 180 PHE B C 1
ATOM 3419 O O . PHE B 1 180 ? 12.82 11.328 5.391 1 97.94 180 PHE B O 1
ATOM 3426 N N . GLU B 1 181 ? 12.672 13.281 6.457 1 97.75 181 GLU B N 1
ATOM 3427 C CA . GLU B 1 181 ? 11.961 12.734 7.613 1 97.75 181 GLU B CA 1
ATOM 3428 C C . GLU B 1 181 ? 10.688 13.516 7.902 1 97.75 181 GLU B C 1
ATOM 3430 O O . GLU B 1 181 ? 10.672 14.75 7.797 1 97.75 181 GLU B O 1
ATOM 3435 N N . CYS B 1 182 ? 9.648 12.766 8.234 1 97.75 182 CYS B N 1
ATOM 3436 C CA . CYS B 1 182 ? 8.391 13.445 8.5 1 97.75 182 CYS B CA 1
ATOM 3437 C C . CYS B 1 182 ? 7.664 12.82 9.688 1 97.75 182 CYS B C 1
ATOM 3439 O O . CYS B 1 182 ? 7.742 11.609 9.891 1 97.75 182 CYS B O 1
ATOM 3441 N N . GLU B 1 183 ? 6.996 13.664 10.445 1 98.12 183 GLU B N 1
ATOM 3442 C CA . GLU B 1 183 ? 5.965 13.305 11.414 1 98.12 183 GLU B CA 1
ATOM 3443 C C . GLU B 1 183 ? 4.598 13.82 10.984 1 98.12 183 GLU B C 1
ATOM 3445 O O . GLU B 1 183 ? 4.449 15 10.641 1 98.12 183 GLU B O 1
ATOM 3450 N N . ILE B 1 184 ? 3.617 12.961 11.008 1 98.06 184 ILE B N 1
ATOM 3451 C CA . ILE B 1 184 ? 2.346 13.305 10.383 1 98.06 184 ILE B CA 1
ATOM 3452 C C . ILE B 1 184 ? 1.193 12.906 11.305 1 98.06 184 ILE B C 1
ATOM 3454 O O . ILE B 1 184 ? 1.211 11.828 11.906 1 98.06 184 ILE B O 1
ATOM 3458 N N . VAL B 1 185 ? 0.245 13.766 11.469 1 98 185 VAL B N 1
ATOM 3459 C CA . VAL B 1 185 ? -1.058 13.461 12.055 1 98 185 VAL B CA 1
ATOM 3460 C C . VAL B 1 185 ? -2.139 13.562 10.977 1 98 185 VAL B C 1
ATOM 3462 O O . VAL B 1 185 ? -2.287 14.602 10.336 1 98 185 VAL B O 1
ATOM 3465 N N . GLU B 1 186 ? -2.83 12.477 10.781 1 98.19 186 GLU B N 1
ATOM 3466 C CA . GLU B 1 186 ? -3.938 12.445 9.828 1 98.19 186 GLU B CA 1
ATOM 3467 C C . GLU B 1 186 ? -5.273 12.242 10.547 1 98.19 186 GLU B C 1
ATOM 3469 O O . GLU B 1 186 ? -5.402 11.359 11.391 1 98.19 186 GLU B O 1
ATOM 3474 N N . VAL B 1 187 ? -6.211 13.07 10.164 1 97.81 187 VAL B N 1
ATOM 3475 C CA . VAL B 1 187 ? -7.543 13.016 10.758 1 97.81 187 VAL B CA 1
ATOM 3476 C C . VAL B 1 187 ? -8.586 12.773 9.664 1 97.81 187 VAL B C 1
ATOM 3478 O O . VAL B 1 187 ? -8.672 13.539 8.703 1 97.81 187 VAL B O 1
ATOM 3481 N N . PHE B 1 188 ? -9.281 11.703 9.875 1 97.44 188 PHE B N 1
ATOM 3482 C CA . PHE B 1 188 ? -10.445 11.398 9.055 1 97.44 188 PHE B CA 1
ATOM 3483 C C . PHE B 1 188 ? -11.719 11.93 9.703 1 97.44 188 PHE B C 1
ATOM 3485 O O . PHE B 1 188 ? -12.086 11.508 10.805 1 97.44 188 PHE B O 1
ATOM 3492 N N . PRO B 1 189 ? -12.398 12.766 9.023 1 94.25 189 PRO B N 1
ATOM 3493 C CA . PRO B 1 189 ? -13.406 13.578 9.695 1 94.25 189 PRO B CA 1
ATOM 3494 C C . PRO B 1 189 ? -14.578 12.742 10.219 1 94.25 189 PRO B C 1
ATOM 3496 O O . PRO B 1 189 ? -15.219 13.125 11.203 1 94.25 189 PRO B O 1
ATOM 3499 N N . CYS B 1 190 ? -14.898 11.672 9.516 1 93.31 190 CYS B N 1
ATOM 3500 C CA . CYS B 1 190 ? -16.062 10.867 9.875 1 93.31 190 CYS B CA 1
ATOM 3501 C C . CYS B 1 190 ? -15.867 9.414 9.477 1 93.31 190 CYS B C 1
ATOM 3503 O O . CYS B 1 190 ? -15.703 9.109 8.289 1 93.31 190 CYS B O 1
ATOM 3505 N N . ARG B 1 191 ? -16.016 8.586 10.438 1 94.62 191 ARG B N 1
ATOM 3506 C CA . ARG B 1 191 ? -15.812 7.168 10.172 1 94.62 191 ARG B CA 1
ATOM 3507 C C . ARG B 1 191 ? -16.891 6.621 9.25 1 94.62 191 ARG B C 1
ATOM 3509 O O . ARG B 1 191 ? -16.703 5.586 8.602 1 94.62 191 ARG B O 1
ATOM 3516 N N . ASP B 1 192 ? -18 7.273 9.141 1 93.69 192 ASP B N 1
ATOM 3517 C CA . ASP B 1 192 ? -19.094 6.836 8.281 1 93.69 192 ASP B CA 1
ATOM 3518 C C . ASP B 1 192 ? -18.656 6.77 6.824 1 93.69 192 ASP B C 1
ATOM 3520 O O . ASP B 1 192 ? -19.25 6.047 6.02 1 93.69 192 ASP B O 1
ATOM 3524 N N . MET B 1 193 ? -17.641 7.531 6.551 1 95.12 193 MET B N 1
ATOM 3525 C CA . MET B 1 193 ? -17.188 7.512 5.164 1 95.12 193 MET B CA 1
ATOM 3526 C C . MET B 1 193 ? -16.734 6.113 4.762 1 95.12 193 MET B C 1
ATOM 3528 O O . MET B 1 193 ? -16.891 5.715 3.605 1 95.12 193 MET B O 1
ATOM 3532 N N . PHE B 1 194 ? -16.266 5.324 5.695 1 95.62 194 PHE B N 1
ATOM 3533 C CA . PHE B 1 194 ? -15.742 3.996 5.398 1 95.62 194 PHE B CA 1
ATOM 3534 C C . PHE B 1 194 ? -16.859 2.975 5.328 1 95.62 194 PHE B C 1
ATOM 3536 O O . PHE B 1 194 ? -16.688 1.883 4.785 1 95.62 194 PHE B O 1
ATOM 3543 N N . THR B 1 195 ? -17.984 3.318 5.867 1 92.62 195 THR B N 1
ATOM 3544 C CA . THR B 1 195 ? -19.141 2.432 5.84 1 92.62 195 THR B CA 1
ATOM 3545 C C . THR B 1 195 ? -20 2.709 4.617 1 92.62 195 THR B C 1
ATOM 3547 O O . THR B 1 195 ? -20.516 1.78 3.99 1 92.62 195 THR B O 1
ATOM 3550 N N . HIS B 1 196 ? -20.031 3.973 4.215 1 91.94 196 HIS B N 1
ATOM 3551 C CA . HIS B 1 196 ? -21.047 4.348 3.223 1 91.94 196 HIS B CA 1
ATOM 3552 C C . HIS B 1 196 ? -20.391 4.672 1.88 1 91.94 196 HIS B C 1
ATOM 3554 O O . HIS B 1 196 ? -21.078 4.766 0.861 1 91.94 196 HIS B O 1
ATOM 3560 N N . GLY B 1 197 ? -19.094 4.898 1.865 1 92.31 197 GLY B N 1
ATOM 3561 C CA . GLY B 1 197 ? -18.375 5.105 0.619 1 92.31 197 GLY B CA 1
ATOM 3562 C C . GLY B 1 197 ? -18.906 6.277 -0.187 1 92.31 197 GLY B C 1
ATOM 3563 O O . GLY B 1 197 ? -18.953 7.406 0.307 1 92.31 197 GLY B O 1
ATOM 3564 N N . ASP B 1 198 ? -19.484 5.961 -1.256 1 89.25 198 ASP B N 1
ATOM 3565 C CA . ASP B 1 198 ? -19.953 6.973 -2.203 1 89.25 198 ASP B CA 1
ATOM 3566 C C . ASP B 1 198 ? -21.141 7.738 -1.643 1 89.25 198 ASP B C 1
ATOM 3568 O O . ASP B 1 198 ? -21.297 8.938 -1.906 1 89.25 198 ASP B O 1
ATOM 3572 N N . GLU B 1 199 ? -21.938 7.102 -0.977 1 90.62 199 GLU B N 1
ATOM 3573 C CA . GLU B 1 199 ? -23.109 7.758 -0.388 1 90.62 199 GLU B CA 1
ATOM 3574 C C . GLU B 1 199 ? -22.688 8.875 0.561 1 90.62 199 GLU B C 1
ATOM 3576 O O . GLU B 1 199 ? -23.312 9.938 0.598 1 90.62 199 GLU B O 1
ATOM 3581 N N . TRP B 1 200 ? -21.656 8.625 1.27 1 92.31 200 TRP B N 1
ATOM 3582 C CA . TRP B 1 200 ? -21.125 9.641 2.166 1 92.31 200 TRP B CA 1
ATOM 3583 C C . TRP B 1 200 ? -20.516 10.797 1.375 1 92.31 200 TRP B C 1
ATOM 3585 O O . TRP B 1 200 ? -20.703 11.961 1.722 1 92.31 200 TRP B O 1
ATOM 3595 N N . LEU B 1 201 ? -19.828 10.453 0.342 1 91.06 201 LEU B N 1
ATOM 3596 C CA . LEU B 1 201 ? -19.109 11.438 -0.461 1 91.06 201 LEU B CA 1
ATOM 3597 C C . LEU B 1 201 ? -20.078 12.391 -1.145 1 91.06 201 LEU B C 1
ATOM 3599 O O . LEU B 1 201 ? -19.797 13.586 -1.266 1 91.06 201 LEU B O 1
ATOM 3603 N N . LEU B 1 202 ? -21.188 11.875 -1.536 1 87.19 202 LEU B N 1
ATOM 3604 C CA . LEU B 1 202 ? -22.094 12.648 -2.369 1 87.19 202 LEU B CA 1
ATOM 3605 C C . LEU B 1 202 ? -23.219 13.25 -1.531 1 87.19 202 LEU B C 1
ATOM 3607 O O . LEU B 1 202 ? -24.047 14.008 -2.045 1 87.19 202 LEU B O 1
ATOM 3611 N N . ASP B 1 203 ? -23.344 12.859 -0.365 1 77.5 203 ASP B N 1
ATOM 3612 C CA . ASP B 1 203 ? -24.391 13.391 0.502 1 77.5 203 ASP B CA 1
ATOM 3613 C C . ASP B 1 203 ? -24.141 14.859 0.829 1 77.5 203 ASP B C 1
ATOM 3615 O O . ASP B 1 203 ? -23.094 15.211 1.396 1 77.5 203 ASP B O 1
ATOM 3619 N N . ASP B 1 204 ? -24.891 15.734 0.152 1 65.44 204 ASP B N 1
ATOM 3620 C CA . ASP B 1 204 ? -24.797 17.188 0.301 1 65.44 204 ASP B CA 1
ATOM 3621 C C . ASP B 1 204 ? -24.969 17.594 1.761 1 65.44 204 ASP B C 1
ATOM 3623 O O . ASP B 1 204 ? -24.578 18.703 2.15 1 65.44 204 ASP B O 1
ATOM 3627 N N . ARG B 1 205 ? -25.75 16.797 2.434 1 54.44 205 ARG B N 1
ATOM 3628 C CA . ARG B 1 205 ? -26.031 17.188 3.809 1 54.44 205 ARG B CA 1
ATOM 3629 C C . ARG B 1 205 ? -24.766 17.172 4.66 1 54.44 205 ARG B C 1
ATOM 3631 O O . ARG B 1 205 ? -24.734 17.781 5.734 1 54.44 205 ARG B O 1
ATOM 3638 N N . VAL B 1 206 ? -23.703 16.547 3.879 1 51.88 206 VAL B N 1
ATOM 3639 C CA . VAL B 1 206 ? -22.453 16.453 4.621 1 51.88 206 VAL B CA 1
ATOM 3640 C C . VAL B 1 206 ? -21.609 17.688 4.367 1 51.88 206 VAL B C 1
ATOM 3642 O O . VAL B 1 206 ? -20.766 18.062 5.195 1 51.88 206 VAL B O 1
ATOM 3645 N N . GLU B 1 207 ? -21.578 18.281 3.076 1 47.28 207 GLU B N 1
ATOM 3646 C CA . GLU B 1 207 ? -20.75 19.406 2.654 1 47.28 207 GLU B CA 1
ATOM 3647 C C . GLU B 1 207 ? -20.906 20.594 3.598 1 47.28 207 GLU B C 1
ATOM 3649 O O . GLU B 1 207 ? -19.953 21.328 3.838 1 47.28 207 GLU B O 1
ATOM 3654 N N . ALA B 1 208 ? -22.141 20.984 3.844 1 41.34 208 ALA B N 1
ATOM 3655 C CA . ALA B 1 208 ? -22.406 22.25 4.516 1 41.34 208 ALA B CA 1
ATOM 3656 C C . ALA B 1 208 ? -21.516 22.422 5.742 1 41.34 208 ALA B C 1
ATOM 3658 O O . ALA B 1 208 ? -21.531 23.469 6.395 1 41.34 208 ALA B O 1
ATOM 3659 N N . ARG B 1 209 ? -20.891 21.266 6.125 1 39.72 209 ARG B N 1
ATOM 3660 C CA . ARG B 1 209 ? -20.312 21.359 7.465 1 39.72 209 ARG B CA 1
ATOM 3661 C C . ARG B 1 209 ? -18.844 21.766 7.398 1 39.72 209 ARG B C 1
ATOM 3663 O O . ARG B 1 209 ? -18.109 21.656 8.391 1 39.72 209 ARG B O 1
ATOM 3670 N N . GLN B 1 210 ? -18.297 21.812 6.105 1 40.12 210 GLN B N 1
ATOM 3671 C CA . GLN B 1 210 ? -16.969 22.375 6.176 1 40.12 210 GLN B CA 1
ATOM 3672 C C . GLN B 1 210 ? -17.016 23.875 6.48 1 40.12 210 GLN B C 1
ATOM 3674 O O . GLN B 1 210 ? -17.828 24.594 5.898 1 40.12 210 GLN B O 1
ATOM 3679 N N . PRO B 1 211 ? -16.531 24.359 7.492 1 34.59 211 PRO B N 1
ATOM 3680 C CA . PRO B 1 211 ? -16.609 25.812 7.625 1 34.59 211 PRO B CA 1
ATOM 3681 C C . PRO B 1 211 ? -16.172 26.547 6.352 1 34.59 211 PRO B C 1
ATOM 3683 O O . PRO B 1 211 ? -15.305 26.062 5.625 1 34.59 211 PRO B O 1
ATOM 3686 N N . PRO B 1 212 ? -17.094 27.203 5.594 1 31.91 212 PRO B N 1
ATOM 3687 C CA . PRO B 1 212 ? -16.562 28.031 4.508 1 31.91 212 PRO B CA 1
ATOM 3688 C C . PRO B 1 212 ? -15.18 28.609 4.824 1 31.91 212 PRO B C 1
ATOM 3690 O O . PRO B 1 212 ? -14.891 28.938 5.977 1 31.91 212 PRO B O 1
ATOM 3693 N N . VAL B 1 213 ? -14.156 28.078 4.141 1 35.25 213 VAL B N 1
ATOM 3694 C CA . VAL B 1 213 ? -12.945 28.891 4.18 1 35.25 213 VAL B CA 1
ATOM 3695 C C . VAL B 1 213 ? -13.328 30.375 4.27 1 35.25 213 VAL B C 1
ATOM 3697 O O . VAL B 1 213 ? -14.133 30.859 3.471 1 35.25 213 VAL B O 1
ATOM 3700 N N . SER B 1 214 ? -13.445 30.891 5.449 1 30.56 214 SER B N 1
ATOM 3701 C CA . SER B 1 214 ? -13.648 32.312 5.586 1 30.56 214 SER B CA 1
ATOM 3702 C C . SER B 1 214 ? -12.969 33.094 4.457 1 30.56 214 SER B C 1
ATOM 3704 O O . SER B 1 214 ? -11.75 33 4.293 1 30.56 214 SER B O 1
ATOM 3706 N N . SER B 1 215 ? -13.602 33.094 3.223 1 31.88 215 SER B N 1
ATOM 3707 C CA . SER B 1 215 ? -13.164 34.156 2.338 1 31.88 215 SER B CA 1
ATOM 3708 C C . SER B 1 215 ? -12.758 35.406 3.131 1 31.88 215 SER B C 1
ATOM 3710 O O . SER B 1 215 ? -13.484 35.844 4.027 1 31.88 215 SER B O 1
ATOM 3712 N N . GLY B 1 216 ? -11.469 35.625 3.33 1 28.2 216 GLY B N 1
ATOM 3713 C CA . GLY B 1 216 ? -10.93 36.844 3.898 1 28.2 216 GLY B CA 1
ATOM 3714 C C . GLY B 1 216 ? -11.773 38.062 3.598 1 28.2 216 GLY B C 1
ATOM 3715 O O . GLY B 1 216 ? -12.094 38.344 2.439 1 28.2 216 GLY B O 1
ATOM 3716 N N . THR B 1 217 ? -12.805 38.312 4.441 1 31.5 217 THR B N 1
ATOM 3717 C CA . THR B 1 217 ? -13.484 39.594 4.477 1 31.5 217 THR B CA 1
ATOM 3718 C C . THR B 1 217 ? -12.523 40.719 4.121 1 31.5 217 THR B C 1
ATOM 3720 O O . THR B 1 217 ? -11.508 40.938 4.789 1 31.5 217 THR B O 1
ATOM 3723 N N . GLN B 1 218 ? -12.328 40.938 2.826 1 28.97 218 GLN B N 1
ATOM 3724 C CA . GLN B 1 218 ? -11.75 42.25 2.457 1 28.97 218 GLN B CA 1
ATOM 3725 C C . GLN B 1 218 ? -12.266 43.344 3.361 1 28.97 218 GLN B C 1
ATOM 3727 O O . GLN B 1 218 ? -13.461 43.625 3.391 1 28.97 218 GLN B O 1
ATOM 3732 N N . LEU B 1 219 ? -11.758 43.344 4.645 1 29.12 219 LEU B N 1
ATOM 3733 C CA . LEU B 1 219 ? -11.922 44.531 5.48 1 29.12 219 LEU B CA 1
ATOM 3734 C C . LEU B 1 219 ? -11.773 45.812 4.66 1 29.12 219 LEU B C 1
ATOM 3736 O O . LEU B 1 219 ? -10.68 46.094 4.172 1 29.12 219 LEU B O 1
ATOM 3740 N N . SER B 1 220 ? -12.664 45.969 3.742 1 28.98 220 SER B N 1
ATOM 3741 C CA . SER B 1 220 ? -12.75 47.344 3.227 1 28.98 220 SER B CA 1
ATOM 3742 C C . SER B 1 220 ? -12.758 48.344 4.359 1 28.98 220 SER B C 1
ATOM 3744 O O . SER B 1 220 ? -13.742 48.469 5.105 1 28.98 220 SER B O 1
ATOM 3746 N N . THR B 1 221 ? -11.578 48.469 5.078 1 27.86 221 THR B N 1
ATOM 3747 C CA . THR B 1 221 ? -11.25 49.438 6.098 1 27.86 221 THR B CA 1
ATOM 3748 C C . THR B 1 221 ? -11.68 50.844 5.66 1 27.86 221 THR B C 1
ATOM 3750 O O . THR B 1 221 ? -10.961 51.5 4.91 1 27.86 221 THR B O 1
ATOM 3753 N N . SER B 1 222 ? -12.773 50.969 4.961 1 28.97 222 SER B N 1
ATOM 3754 C CA . SER B 1 222 ? -13.047 52.406 4.746 1 28.97 222 SER B CA 1
ATOM 3755 C C . SER B 1 222 ? -13.188 53.125 6.074 1 28.97 222 SER B C 1
ATOM 3757 O O . SER B 1 222 ? -14.305 53.406 6.516 1 28.97 222 SER B O 1
ATOM 3759 N N . GLN B 1 223 ? -12.281 52.844 7.047 1 26.2 223 GLN B N 1
ATOM 3760 C CA . GLN B 1 223 ? -12.359 53.531 8.336 1 26.2 223 GLN B CA 1
ATOM 3761 C C . GLN B 1 223 ? -12.391 55.062 8.148 1 26.2 223 GLN B C 1
ATOM 3763 O O . GLN B 1 223 ? -11.43 55.656 7.652 1 26.2 223 GLN B O 1
ATOM 3768 N N . THR B 1 224 ? -13.484 55.531 7.57 1 27.88 224 THR B N 1
ATOM 3769 C CA . THR B 1 224 ? -13.641 56.969 7.641 1 27.88 224 THR B CA 1
ATOM 3770 C C . THR B 1 224 ? -13.406 57.469 9.062 1 27.88 224 THR B C 1
ATOM 3772 O O . THR B 1 224 ? -14.117 57.094 9.992 1 27.88 224 THR B O 1
ATOM 3775 N N . VAL B 1 225 ? -12.109 57.594 9.445 1 27.06 225 VAL B N 1
ATOM 3776 C CA . VAL B 1 225 ? -11.484 58.094 10.664 1 27.06 225 VAL B CA 1
ATOM 3777 C C . VAL B 1 225 ? -12.148 59.406 11.094 1 27.06 225 VAL B C 1
ATOM 3779 O O . VAL B 1 225 ? -12.148 60.375 10.352 1 27.06 225 VAL B O 1
ATOM 3782 N N . ASP B 1 226 ? -13.414 59.25 11.5 1 26.27 226 ASP B N 1
ATOM 3783 C CA . ASP B 1 226 ? -14 60.5 11.969 1 26.27 226 ASP B CA 1
ATOM 3784 C C . ASP B 1 226 ? -13.102 61.188 13 1 26.27 226 ASP B C 1
ATOM 3786 O O . ASP B 1 226 ? -12.492 60.5 13.836 1 26.27 226 ASP B O 1
ATOM 3790 N N . PRO B 1 227 ? -12.656 62.438 12.828 1 28.25 227 PRO B N 1
ATOM 3791 C CA . PRO B 1 227 ? -11.719 63.312 13.523 1 28.25 227 PRO B CA 1
ATOM 3792 C C . PRO B 1 227 ? -12.047 63.469 15 1 28.25 227 PRO B C 1
ATOM 3794 O O . PRO B 1 227 ? -13.078 64.062 15.352 1 28.25 227 PRO B O 1
ATOM 3797 N N . CYS B 1 228 ? -12.109 62.281 15.719 1 25.53 228 CYS B N 1
ATOM 3798 C CA . CYS B 1 228 ? -12.531 62.375 17.109 1 25.53 228 CYS B CA 1
ATOM 3799 C C . CYS B 1 228 ? -11.758 63.5 17.828 1 25.53 228 CYS B C 1
ATOM 3801 O O . CYS B 1 228 ? -10.555 63.656 17.609 1 25.53 228 CYS B O 1
ATOM 3803 N N . ARG B 1 229 ? -12.484 64.25 18.641 1 23.73 229 ARG B N 1
ATOM 3804 C CA . ARG B 1 229 ? -12.383 65.5 19.391 1 23.73 229 ARG B CA 1
ATOM 3805 C C . ARG B 1 229 ? -11.305 65.375 20.469 1 23.73 229 ARG B C 1
ATOM 3807 O O . ARG B 1 229 ? -11.133 64.312 21.078 1 23.73 229 ARG B O 1
ATOM 3814 N N . SER B 1 230 ? -10.438 66.312 20.594 1 25.69 230 SER B N 1
ATOM 3815 C CA . SER B 1 230 ? -9.211 66.812 21.219 1 25.69 230 SER B CA 1
ATOM 3816 C C . SER B 1 230 ? -9.297 66.75 22.734 1 25.69 230 SER B C 1
ATOM 3818 O O . SER B 1 230 ? -8.359 67.188 23.422 1 25.69 230 SER B O 1
ATOM 3820 N N . SER B 1 231 ? -10.094 65.875 23.453 1 25.25 231 SER B N 1
ATOM 3821 C CA . SER B 1 231 ? -10.234 66.5 24.75 1 25.25 231 SER B CA 1
ATOM 3822 C C . SER B 1 231 ? -8.914 66.5 25.516 1 25.25 231 SER B C 1
ATOM 3824 O O . SER B 1 231 ? -8.141 65.5 25.422 1 25.25 231 SER B O 1
ATOM 3826 N N . PRO B 1 232 ? -8.422 67.562 26.203 1 29.56 232 PRO B N 1
ATOM 3827 C CA . PRO B 1 232 ? -7.195 68.062 26.844 1 29.56 232 PRO B CA 1
ATOM 3828 C C . PRO B 1 232 ? -6.875 67.312 28.141 1 29.56 232 PRO B C 1
ATOM 3830 O O . PRO B 1 232 ? -7.492 67.562 29.172 1 29.56 232 PRO B O 1
ATOM 3833 N N . MET B 1 233 ? -6.926 66 28.172 1 23.38 233 MET B N 1
ATOM 3834 C CA . MET B 1 233 ? -6.93 65.438 29.547 1 23.38 233 MET B CA 1
ATOM 3835 C C . MET B 1 233 ? -5.688 65.938 30.297 1 23.38 233 MET B C 1
ATOM 3837 O O . MET B 1 233 ? -4.617 66.062 29.703 1 23.38 233 MET B O 1
ATOM 3841 N N . LEU B 1 234 ? -5.801 66 31.734 1 25.89 234 LEU B N 1
ATOM 3842 C CA . LEU B 1 234 ? -5.25 66.625 32.938 1 25.89 234 LEU B CA 1
ATOM 3843 C C . LEU B 1 234 ? -4.02 65.812 33.406 1 25.89 234 LEU B C 1
ATOM 3845 O O . LEU B 1 234 ? -4.059 64.625 33.531 1 25.89 234 LEU B O 1
ATOM 3849 N N . VAL B 1 235 ? -2.803 66.312 33.25 1 26.41 235 VAL B N 1
ATOM 3850 C CA . VAL B 1 235 ? -1.396 66.062 33.562 1 26.41 235 VAL B CA 1
ATOM 3851 C C . VAL B 1 235 ? -1.214 65.812 35.062 1 26.41 235 VAL B C 1
ATOM 3853 O O . VAL B 1 235 ? -0.087 65.812 35.562 1 26.41 235 VAL B O 1
ATOM 3856 N N . LEU B 1 236 ? -2.203 65.25 35.781 1 23.84 236 LEU B N 1
ATOM 3857 C CA . LEU B 1 236 ? -2.037 65.5 37.219 1 23.84 236 LEU B CA 1
ATOM 3858 C C . LEU B 1 236 ? -0.703 64.938 37.719 1 23.84 236 LEU B C 1
ATOM 3860 O O . LEU B 1 236 ? -0.103 64.125 37.062 1 23.84 236 LEU B O 1
ATOM 3864 N N . SER B 1 237 ? -0.467 64.812 39.156 1 25.88 237 SER B N 1
ATOM 3865 C CA . SER B 1 237 ? 0.297 65.25 40.344 1 25.88 237 SER B CA 1
ATOM 3866 C C . SER B 1 237 ? 1.23 64.188 40.844 1 25.88 237 SER B C 1
ATOM 3868 O O . SER B 1 237 ? 1.714 64.25 41.969 1 25.88 237 SER B O 1
ATOM 3870 N N . VAL B 1 238 ? 1.602 63.094 40.125 1 27.94 238 VAL B N 1
ATOM 3871 C CA . VAL B 1 238 ? 2.092 62 40.938 1 27.94 238 VAL B CA 1
ATOM 3872 C C . VAL B 1 238 ? 3.482 62.344 41.469 1 27.94 238 VAL B C 1
ATOM 3874 O O . VAL B 1 238 ? 4.469 62.25 40.75 1 27.94 238 VAL B O 1
ATOM 3877 N N . GLY B 1 239 ? 3.832 63.469 42.031 1 23.98 239 GLY B N 1
ATOM 3878 C CA . GLY B 1 239 ? 5.137 63.906 42.469 1 23.98 239 GLY B CA 1
ATOM 3879 C C . GLY B 1 239 ? 5.77 63 43.5 1 23.98 239 GLY B C 1
ATOM 3880 O O . GLY B 1 239 ? 6.996 62.844 43.531 1 23.98 239 GLY B O 1
ATOM 3881 N N . THR B 1 240 ? 5.258 62.625 44.688 1 29.28 240 THR B N 1
ATOM 3882 C CA . THR B 1 240 ? 5.879 62.875 46 1 29.28 240 THR B CA 1
ATOM 3883 C C . THR B 1 240 ? 6.785 61.688 46.375 1 29.28 240 THR B C 1
ATOM 3885 O O . THR B 1 240 ? 7.648 61.812 47.25 1 29.28 240 THR B O 1
ATOM 3888 N N . GLY B 1 241 ? 6.602 60.438 46.062 1 28.52 241 GLY B N 1
ATOM 3889 C CA . GLY B 1 241 ? 6.906 59.406 47.062 1 28.52 241 GLY B CA 1
ATOM 3890 C C . GLY B 1 241 ? 8.375 59 47.062 1 28.52 241 GLY B C 1
ATOM 3891 O O . GLY B 1 241 ? 8.742 58 47.688 1 28.52 241 GLY B O 1
ATOM 3892 N N . PHE B 1 242 ? 9.32 59.625 46.531 1 29.69 242 PHE B N 1
ATOM 3893 C CA . PHE B 1 242 ? 10.656 59.094 46.312 1 29.69 242 PHE B CA 1
ATOM 3894 C C . PHE B 1 242 ? 11.438 59.031 47.625 1 29.69 242 PHE B C 1
ATOM 3896 O O . PHE B 1 242 ? 12.5 58.406 47.688 1 29.69 242 PHE B O 1
ATOM 3903 N N . PHE B 1 243 ? 11.266 59.875 48.594 1 31.56 243 PHE B N 1
ATOM 3904 C CA . PHE B 1 243 ? 12.336 60.281 49.5 1 31.56 243 PHE B CA 1
ATOM 3905 C C . PHE B 1 243 ? 12.617 59.188 50.531 1 31.56 243 PHE B C 1
ATOM 3907 O O . PHE B 1 243 ? 13.633 59.25 51.25 1 31.56 243 PHE B O 1
ATOM 3914 N N . LEU B 1 244 ? 11.758 58.312 50.906 1 32.09 244 LEU B N 1
ATOM 3915 C CA . LEU B 1 244 ? 11.828 57.75 52.25 1 32.09 244 LEU B CA 1
ATOM 3916 C C . LEU B 1 244 ? 12.891 56.688 52.344 1 32.09 244 LEU B C 1
ATOM 3918 O O . LEU B 1 244 ? 13.523 56.5 53.406 1 32.09 244 LEU B O 1
ATOM 3922 N N . MET B 1 245 ? 13.156 55.906 51.312 1 32.44 245 MET B N 1
ATOM 3923 C CA . MET B 1 245 ? 13.773 54.594 51.594 1 32.44 245 MET B CA 1
ATOM 3924 C C . MET B 1 245 ? 15.258 54.75 51.875 1 32.44 245 MET B C 1
ATOM 3926 O O . MET B 1 245 ? 15.953 53.781 52.156 1 32.44 245 MET B O 1
ATOM 3930 N N . LEU B 1 246 ? 15.883 55.844 51.562 1 35.81 246 LEU B N 1
ATOM 3931 C CA . LEU B 1 246 ? 17.328 55.906 51.688 1 35.81 246 LEU B CA 1
ATOM 3932 C C . LEU B 1 246 ? 17.766 55.844 53.156 1 35.81 246 LEU B C 1
ATOM 3934 O O . LEU B 1 246 ? 18.797 55.281 53.469 1 35.81 246 LEU B O 1
ATOM 3938 N N . ALA B 1 247 ? 16.938 56.281 54.031 1 37.28 247 ALA B N 1
ATOM 3939 C CA . ALA B 1 247 ? 17.406 56.562 55.375 1 37.28 247 ALA B CA 1
ATOM 3940 C C . ALA B 1 247 ? 17.672 55.25 56.156 1 37.28 247 ALA B C 1
ATOM 3942 O O . ALA B 1 247 ? 18.516 55.219 57.031 1 37.28 247 ALA B O 1
ATOM 3943 N N . LEU B 1 248 ? 17 54.188 55.75 1 37.91 248 LEU B N 1
ATOM 3944 C CA . LEU B 1 248 ? 17.031 53.062 56.688 1 37.91 248 LEU B CA 1
ATOM 3945 C C . LEU B 1 248 ? 18.391 52.375 56.656 1 37.91 248 LEU B C 1
ATOM 3947 O O . LEU B 1 248 ? 18.859 51.875 57.688 1 37.91 248 LEU B O 1
ATOM 3951 N N . GLN B 1 249 ? 19.016 52.375 55.469 1 40 249 GLN B N 1
ATOM 3952 C CA . GLN B 1 249 ? 20.219 51.562 55.406 1 40 249 GLN B CA 1
ATOM 3953 C C . GLN B 1 249 ? 21.312 52.125 56.312 1 40 249 GLN B C 1
ATOM 3955 O O . GLN B 1 249 ? 22.141 51.344 56.812 1 40 249 GLN B O 1
ATOM 3960 N N . ILE B 1 250 ? 21.297 53.344 56.469 1 42.03 250 ILE B N 1
ATOM 3961 C CA . ILE B 1 250 ? 22.406 53.906 57.25 1 42.03 250 ILE B CA 1
ATOM 3962 C C . ILE B 1 250 ? 22.375 53.406 58.688 1 42.03 250 ILE B C 1
ATOM 3964 O O . ILE B 1 250 ? 23.406 53.125 59.281 1 42.03 250 ILE B O 1
ATOM 3968 N N . PHE B 1 251 ? 21.125 53.094 59.125 1 40.81 251 PHE B N 1
ATOM 3969 C CA . PHE B 1 251 ? 21.016 52.812 60.531 1 40.81 251 PHE B CA 1
ATOM 3970 C C . PHE B 1 251 ? 21.672 51.469 60.875 1 40.81 251 PHE B C 1
ATOM 3972 O O . PHE B 1 251 ? 22.328 51.344 61.906 1 40.81 251 PHE B O 1
ATOM 3979 N N . LEU B 1 252 ? 21.469 50.5 60 1 40 252 LEU B N 1
ATOM 3980 C CA . LEU B 1 252 ? 21.875 49.188 60.406 1 40 252 LEU B CA 1
ATOM 3981 C C . LEU B 1 252 ? 23.391 49.062 60.5 1 40 252 LEU B C 1
ATOM 3983 O O . LEU B 1 252 ? 23.922 48.188 61.188 1 40 252 LEU B O 1
ATOM 3987 N N . ILE B 1 253 ? 24.078 49.719 59.594 1 42.97 253 ILE B N 1
ATOM 3988 C CA . ILE B 1 253 ? 25.531 49.562 59.625 1 42.97 253 ILE B CA 1
ATOM 3989 C C . ILE B 1 253 ? 26.078 50.062 60.938 1 42.97 253 ILE B C 1
ATOM 3991 O O . ILE B 1 253 ? 27.078 49.562 61.438 1 42.97 253 ILE B O 1
ATOM 3995 N N . SER B 1 254 ? 25.391 51.094 61.469 1 36.78 254 SER B N 1
ATOM 3996 C CA . SER B 1 254 ? 26.047 51.688 62.625 1 36.78 254 SER B CA 1
ATOM 3997 C C . SER B 1 254 ? 26.062 50.75 63.812 1 36.78 254 SER B C 1
ATOM 3999 O O . SER B 1 254 ? 26.672 51.031 64.812 1 36.78 254 SER B O 1
ATOM 4001 N N . THR B 1 255 ? 24.891 49.875 63.844 1 40.69 255 THR B N 1
ATOM 4002 C CA . THR B 1 255 ? 24.906 49.281 65.188 1 40.69 255 THR B CA 1
ATOM 4003 C C . THR B 1 255 ? 26.016 48.219 65.25 1 40.69 255 THR B C 1
ATOM 4005 O O . THR B 1 255 ? 26.203 47.438 64.312 1 40.69 255 THR B O 1
ATOM 4008 N N . GLY B 1 256 ? 27.219 48.406 65.75 1 38.62 256 GLY B N 1
ATOM 4009 C CA . GLY B 1 256 ? 28.547 48 66.188 1 38.62 256 GLY B CA 1
ATOM 4010 C C . GLY B 1 256 ? 28.672 46.5 66.438 1 38.62 256 GLY B C 1
ATOM 4011 O O . GLY B 1 256 ? 29.703 46.031 66.938 1 38.62 256 GLY B O 1
ATOM 4012 N N . ARG B 1 257 ? 27.594 45.594 66.562 1 30.98 257 ARG B N 1
ATOM 4013 C CA . ARG B 1 257 ? 27.828 44.438 67.438 1 30.98 257 ARG B CA 1
ATOM 4014 C C . ARG B 1 257 ? 28.781 43.438 66.75 1 30.98 257 ARG B C 1
ATOM 4016 O O . ARG B 1 257 ? 28.391 42.75 65.812 1 30.98 257 ARG B O 1
ATOM 4023 N N . LEU B 1 258 ? 30.078 43.906 66.562 1 30.28 258 LEU B N 1
ATOM 4024 C CA . LEU B 1 258 ? 31.281 43.125 66.25 1 30.28 258 LEU B CA 1
ATOM 4025 C C . LEU B 1 258 ? 31.453 41.969 67.188 1 30.28 258 LEU B C 1
ATOM 4027 O O . LEU B 1 258 ? 31.625 42.188 68.438 1 30.28 258 LEU B O 1
ATOM 4031 N N . TYR B 1 259 ? 30.562 40.875 67.188 1 26.67 259 TYR B N 1
ATOM 4032 C CA . TYR B 1 259 ? 30.844 39.75 68.062 1 26.67 259 TYR B CA 1
ATOM 4033 C C . TYR B 1 259 ? 32.312 39.344 68 1 26.67 259 TYR B C 1
ATOM 4035 O O . TYR B 1 259 ? 32.875 39.25 66.875 1 26.67 259 TYR B O 1
ATOM 4043 N N . CYS B 1 260 ? 33.094 39.406 69.25 1 25.16 260 CYS B N 1
ATOM 4044 C CA . CYS B 1 260 ? 34.312 38.781 69.75 1 25.16 260 CYS B CA 1
ATOM 4045 C C . CYS B 1 260 ? 34.281 37.281 69.5 1 25.16 260 CYS B C 1
ATOM 4047 O O . CYS B 1 260 ? 33.25 36.625 69.688 1 25.16 260 CYS B O 1
#

Nearest PDB structures (foldseek):
  2wv0-assembly3_F  TM=5.495E-01  e=4.442E-03  Bacillus subtilis
  2wv0-assembly3_E  TM=4.804E-01  e=1.451E-03  Bacillus subtilis
  3f8l-assembly2_D  TM=5.874E-01  e=1.282E-02  Mycolicibacterium smegmatis MC2 155
  3l5z-assembly1_B  TM=5.885E-01  e=3.490E-02  Bacillus cereus ATCC 10987
  3f8m-assembly1_B  TM=5.221E-01  e=1.282E-02  Mycolicibacterium smegmatis MC2 155

pLDDT: mean 77.0, std 27.23, range [21.67, 98.44]

Secondary structure (DSSP, 8-state):
---SEEE-SSEEEE-----TT--HHHHHHHT-SS-HHHHHHHHHTS-EEEEEEEEEEEE-SSTTSPPEE-SS--HHHHHT-BTTB-EEEEEEEEEEETTEEEEEEEEEEEE--HHHHIIIIIS---HHHHHHHHT-PPEEEEEEEEES--SS---------TT--SPPEEEEEEEEETTEEEEEEEEES-THHHHHTHHHHH-HHHHTTS------------------------------GGGSTHHHHHHHHH------/---SEEE-SSEEEE-----TT--HHHHHHHT-SS-HHHHHHHHHTS-EEEEEEEEEEEE-SSTTSPPEE-SS--HHHHHT-BTTB-EEEEEEEEEEETTEEEEEEEEEEEE--HHHHIIIIIS---HHHHHHHHT-PPEEEEEEEEES--SS---------TT--SPPEEEEEEEEETTEEEEEEEEES-THHHHHTHHHHH-HHHHTTS------------------------------GGGTTHHHHHHHHH------

Foldseek 3Di:
DDQLWDDDPPDIHRHDPDDPPQDPLNSVLQPDQLCNQVSLCVLQVFHKDKAWPDKWKWKDPAPPGDTDTDPDDDLVNLVPAAPGIKMKMWTKMFIDTPHDGQKIKTKMKIARHSVLCCCCPPVNDDPSVSCVVVVHGWDKFWDDKDWADDPPVPVPQPLVLPPLPGTKIKTWMKTDDPRMIMIMIMIGHHPVCSVPRNCQNPVVSNVVRRPPPPPPPPCPCPVPVDPPDDDPDDDDDPPDDPPPDVPPVVPVVPPPPPPD/DDALWDDDPPDIHRHDPDDPPQDPLNSVLQNDQLCNQVSLCVLQVFHKDKAWPDKWKWKDPAPPGDTDTDPDDDLVNLVNAAPGIKMKMWTKMFIDTPHDGQKIKTKMKIARHSVLCCCCPPVNDDPSVSCVVVVHGWDKFWDDKDWADDPPVPVCQPLVLPPLPATKIKTWMKTDDPRMIMIMIMIGHHPVCSVPRNCCNPVPSNVVRRPPPPPPPPCPCPVPVPPPDDDPDDPDDPPDDPPPDPPPVVVVVPPPCPPD

Sequence (520 aa):
MAQIESFGPRVTSVSFPWPPEVSGLERIVLSAQGDLQRILSAFFARPISVETAFAQTYTQMTLDDPRVPLPEPSDEALSNISPSSPISQTRQVHLQCADRTVCTATSTVRISSSRHAHLFLVEKYAIGQMFRKLGTIPQFELVEVGIGSPDISLPEGKSTDAHATAQPLWRRYRLSIPDFECEIVEVFPCRDMFTHGDEWLLDDRVEARQPPVSSGTQLSTSQTVDPCRSSPMLVLSVGTGFFLMLALQIFLISTGRLYCMAQIESFGPRVTSVSFPWPPEVSGLERIVLSAQGDLQRILSAFFARPISVETAFAQTYTQMTLDDPRVPLPEPSDEALSNISPSSPISQTRQVHLQCADRTVCTATSTVRISSSRHAHLFLVEKYAIGQMFRKLGTIPQFELVEVGIGSPDISLPEGKSTDAHATAQPLWRRYRLSIPDFECEIVEVFPCRDMFTHGDEWLLDDRVEARQPPVSSGTQLSTSQTVDPCRSSPMLVLSVGTGFFLMLALQIFLISTGRLYC

Organism: Pleurotus ostreatus (NCBI:txid5322)

Solvent-accessible surface area (backbone atoms only — not comparable to full-atom values): 29396 Å² total; per-residue (Å²): 128,72,56,34,60,49,72,53,43,43,35,25,31,32,54,71,96,65,63,87,84,59,48,34,68,52,37,37,60,72,62,46,73,54,45,51,50,50,45,51,4,23,35,62,61,37,49,25,34,58,43,76,75,46,76,48,37,29,35,25,80,36,83,85,46,73,75,39,82,41,91,70,83,42,73,70,68,36,69,63,34,24,81,55,17,33,36,36,34,41,35,33,35,33,34,27,42,87,92,35,74,61,29,40,36,40,35,41,37,42,32,25,33,37,68,57,41,43,43,41,71,69,64,46,30,38,73,42,42,45,32,61,75,68,44,43,68,56,49,64,38,63,73,47,74,48,75,34,80,65,90,55,90,50,77,73,69,56,65,62,43,81,70,60,80,43,50,23,36,33,39,32,34,36,43,32,49,94,51,37,39,35,42,38,38,38,37,28,70,40,48,52,42,79,76,46,38,61,58,46,71,66,36,63,87,56,56,77,24,52,68,70,74,73,68,76,72,74,72,76,72,71,74,74,74,67,84,75,78,76,80,80,80,84,85,79,76,94,73,76,84,77,74,66,75,69,61,58,65,61,52,62,71,63,61,66,86,71,81,130,128,75,54,35,60,49,72,53,42,44,36,26,31,32,54,70,95,66,63,85,84,61,47,33,69,52,37,35,62,70,62,46,73,53,46,50,48,51,45,51,4,23,36,61,62,36,50,26,34,58,43,76,74,48,74,48,36,30,35,25,82,34,82,85,45,72,77,38,82,41,90,70,82,41,74,72,66,36,68,65,34,24,81,56,18,32,36,37,36,43,36,32,32,33,36,27,41,87,92,35,72,60,29,41,36,39,34,42,36,41,31,25,32,40,68,58,40,44,43,41,71,69,65,45,29,38,73,42,42,45,33,60,74,69,44,43,68,53,48,62,38,66,74,48,72,48,73,36,82,66,91,55,89,50,78,73,69,54,66,61,43,80,72,59,80,42,51,22,37,33,36,34,33,36,43,33,50,92,52,37,38,35,42,38,38,39,37,29,70,40,50,50,42,79,76,45,39,60,59,45,70,65,36,64,88,57,57,78,24,52,68,70,74,74,69,75,70,74,72,74,72,71,70,75,74,68,84,75,79,75,78,79,79,83,83,76,78,88,70,78,82,75,74,67,74,67,62,60,62,60,56,63,69,63,64,70,86,71,82,130

Radius of gyration: 36.9 Å; Cα contacts (8 Å, |Δi|>4): 905; chains: 2; bounding box: 60×141×147 Å

InterPro domains:
  IPR028978 Chorismate pyruvate-lyase/UbiC transcription regulator-associated domain superfamily [G3DSA:3.40.1410.10] (22-198)
  IPR028978 Chorismate pyruvate-lyase/UbiC transcription regulator-associated domain superfamily [SSF64288] (23-190)

=== Fea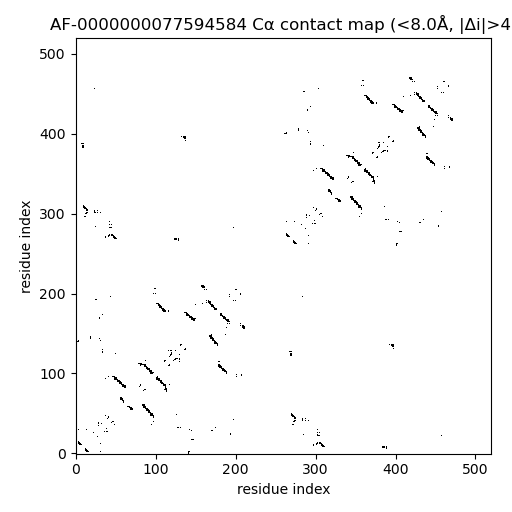ture glossary ===
A reading guide for the features in this record.

Start from the sequence.

  · Sequence gives the chain of amino acids in standard one-letter code (A=alanine, C=cysteine, …, Y=tyrosine), read N→C. It is the only feature that is directly encoded by the gene; all structural features are derived from the folded form of this sequence.

Fold it, and you get atomic coordinates and the backbone conformation that goes with them.

  · Structure coordinates are given as an mmCIF _atom_site loop: one row per atom with element, residue name, chain id, sequence number, and x/y/z position in Å. Only the four main-chain atoms per residue are included here; side chains are omitted to keep the record compact.

  · Backbone dihedral angles. Every residue except chain termini has a φ (preceding-C → N → Cα → C) and a ψ (N → Cα → C → next-N). They are reported in degrees following the IUPAC sign convention. Secondary structure is essentially a statement about which (φ, ψ) basin each residue occupies.

  · Eight-state secondary structure (DSSP): H is the canonical α-helix, G the tighter 3₁₀-helix, I the wider π-helix; E/B are β-structure, T and S are turns and bends, and '-' is everything else. DSSP derives these from the pattern of main-chain N–H···O=C hydrogen bonds, not from the sequence.

  · SS3 is a coarse helix/strand/coil call (letters a/b/c) made by the P-SEA algorithm from inter-Cα distances and dihedrals. It is less detailed than DSSP but needs only Cα positions.

Summarize the fold with a handful of shape descriptors and a per-residue structural alphabet.

  · Radius of gyration (Rg) is the root-mean-square distance of Cα atoms from their centroid — a single number for overall size and compactness. A globular domain of N residues has Rg ≈ 2.2·N^0.38 Å; an extended or disordered chain has a much larger Rg. The Cα contact count is the number of residue pairs whose Cα atoms are within 8 Å and are more than four positions apart in sequence — a standard proxy for tertiary packing density. The bounding box is the smallest axis-aligned box enclosing all Cα atoms.

  · 3Di is Foldseek's structural alphabet. Each residue is assigned one of twenty discrete states based on how its Cα sits relative to its spatial (not sequential) neighbors. Aligning 3Di strings finds structural homologs roughly as well as full 3D superposition, but orders of magnitude faster.

  · Solvent-accessible surface area (SASA) is the area in Å² traced out by the centre of a 1.4 Å probe sphere (a water molecule) rolled over the protein's van der Waals surface (Shrake–Rupley / Lee–Richards construction). Buried residues have near-zero SASA; fully exposed residues can exceed 200 Å². The total SASA scales roughly with the number of surface residues.

Ask how reliable the model is.

  · For AlphaFold models, the B-factor field carries pLDDT — the model's own estimate of local accuracy on a 0–100 scale. Regions with pLDDT<50 should be treated as essentially unmodeled; they often correspond to intrinsically disordered segments.

  · For experimental (PDB) structures, the B-factor (temperature factor) quantifies the positional spread of each atom in the crystal — a combination of thermal vibration and static disorder — in units of Å². High B-factors mark flexible loops or poorly resolved regions; low B-factors mark the rigid, well-ordered core.

  · Predicted Aligned Error (PAE) is an AlphaFold confidence matrix: entry (i, j) is the expected error in the position of residue j, in ångströms, when the prediction is superimposed on the true structure at residue i. Low PAE within a block of residues means that block is internally rigid and well-predicted; high PAE between two blocks means their relative placement is uncertain even if each block individually is confident.

Place it in context: what it resembles, what it is annotated as, and how it looks.

  · Structural nearest neighbors (via Foldseek easy-search vs the PDB). Reported per hit: target PDB id, E-value, and alignment TM-score. A TM-score above ~0.5 is the conventional threshold for 'same fold'.

  · Functional annotations link the protein to curated databases. InterPro entries identify conserved domains and families by matching the sequence against member-database signatures (Pfam, PROSITE, CDD, …). Gene Ontology (GO) terms describe molecular function, biological process, and cellular component in a controlled vocabulary. CATH places the structure in a hierarchical fold classification (Class/Architecture/Topology/Homologous-superfamily). The organism is the source species.

  · The contact map is a binary N×N matrix image: pixel (i, j) is dark where Cα_i and Cα_j are within 8 Å and |i−j|>4. Because the |i−j|>4 filter removes local helical contacts, off-diagonal stripes parallel to the main diagonal indicate parallel β-sheets; stripes perpendicular to it indicate antiparallel β-sheets. The Ramachandran plot scatters every residue's (φ, ψ) pair against the sterically allowed regions. The PAE heatmap renders the predicted-aligned-error matrix.

  · Six rendered views show the 3D structure from the faces of a cube — i.e. along ±x, ±y, ±z. Rendering representation is drawn randomly per protein from cartoon (secondary-structure ribbons), sticks (backbone bonds), or molecular surface; coloring is either N→C rainbow (blue at the N-terminus through red at the C-terminus) or one color per chain.